Protein AF-A0A7J6U6X6-F1 (afdb_monomer)

Mean predicted aligned error: 14.83 Å

Structure (mmCIF, N/CA/C/O backbone):
data_AF-A0A7J6U6X6-F1
#
_entry.id   AF-A0A7J6U6X6-F1
#
loop_
_atom_site.group_PDB
_atom_site.id
_atom_site.type_symbol
_atom_site.label_atom_id
_atom_site.label_alt_id
_atom_site.label_comp_id
_atom_site.label_asym_id
_atom_site.label_entity_id
_atom_site.label_seq_id
_atom_site.pdbx_PDB_ins_code
_atom_site.Cartn_x
_atom_site.Cartn_y
_atom_site.Cartn_z
_atom_site.occupancy
_atom_site.B_iso_or_equiv
_atom_site.auth_seq_id
_atom_site.auth_comp_id
_atom_site.auth_asym_id
_atom_site.auth_atom_id
_atom_site.pdbx_PDB_model_num
ATOM 1 N N . MET A 1 1 ? 23.048 6.793 52.987 1.00 30.59 1 MET A N 1
ATOM 2 C CA . MET A 1 1 ? 21.743 6.113 53.142 1.00 30.59 1 MET A CA 1
ATOM 3 C C . MET A 1 1 ? 20.977 6.629 54.364 1.00 30.59 1 MET A C 1
ATOM 5 O O . MET A 1 1 ? 20.080 7.419 54.142 1.00 30.59 1 MET A O 1
ATOM 9 N N . ARG A 1 2 ? 21.391 6.409 55.626 1.00 26.73 2 ARG A N 1
ATOM 10 C CA . ARG A 1 2 ? 20.659 6.949 56.812 1.00 26.73 2 ARG A CA 1
ATOM 11 C C . ARG A 1 2 ? 20.564 8.484 56.949 1.00 26.73 2 ARG A C 1
ATOM 13 O O . ARG A 1 2 ? 19.721 8.983 57.676 1.00 26.73 2 ARG A O 1
ATOM 20 N N . ARG A 1 3 ? 21.425 9.254 56.267 1.00 30.77 3 ARG A N 1
ATOM 21 C CA . ARG A 1 3 ? 21.305 10.730 56.185 1.00 30.77 3 ARG A CA 1
ATOM 22 C C . ARG A 1 3 ? 20.340 11.212 55.090 1.00 30.77 3 ARG A C 1
ATOM 24 O O . ARG A 1 3 ? 19.916 12.354 55.150 1.00 30.77 3 ARG A O 1
ATOM 31 N N . LEU A 1 4 ? 20.003 10.357 54.121 1.00 34.97 4 LEU A N 1
ATOM 32 C CA . LEU A 1 4 ? 19.047 10.654 53.045 1.00 34.97 4 LEU A CA 1
ATOM 33 C C . LEU A 1 4 ? 17.599 10.398 53.496 1.00 34.97 4 LEU A C 1
ATOM 35 O O . LEU A 1 4 ? 16.712 11.160 53.134 1.00 34.97 4 LEU A O 1
ATOM 39 N N . GLU A 1 5 ? 17.375 9.413 54.373 1.00 33.88 5 GLU A N 1
ATOM 40 C CA . GLU A 1 5 ? 16.057 9.127 54.974 1.00 33.88 5 GLU A CA 1
ATOM 41 C C . GLU A 1 5 ? 15.493 10.320 55.773 1.00 33.88 5 GLU A C 1
ATOM 43 O O . GLU A 1 5 ? 14.296 10.583 55.731 1.00 33.88 5 GLU A O 1
ATOM 48 N N . GLY A 1 6 ? 16.351 11.114 56.428 1.00 37.66 6 GLY A N 1
ATOM 49 C CA . GLY A 1 6 ? 15.930 12.334 57.133 1.00 37.66 6 GLY A CA 1
ATOM 50 C C . GLY A 1 6 ? 15.610 13.533 56.227 1.00 37.66 6 GLY A C 1
ATOM 51 O O . GLY A 1 6 ? 14.965 14.471 56.680 1.00 37.66 6 GLY A O 1
ATOM 52 N N . LEU A 1 7 ? 16.047 13.511 54.961 1.00 40.16 7 LEU A N 1
ATOM 53 C CA . LEU A 1 7 ? 15.819 14.582 53.978 1.00 40.16 7 LEU A CA 1
ATOM 54 C C . LEU A 1 7 ? 14.514 14.392 53.186 1.00 40.16 7 LEU A C 1
ATOM 56 O O . LEU A 1 7 ? 13.954 15.373 52.711 1.00 40.16 7 LEU A O 1
ATOM 60 N N . LEU A 1 8 ? 14.025 13.152 53.063 1.00 39.09 8 LEU A N 1
ATOM 61 C CA . LEU A 1 8 ? 12.860 12.798 52.236 1.00 39.09 8 LEU A CA 1
ATOM 62 C C . LEU A 1 8 ? 11.575 12.530 53.044 1.00 39.09 8 LEU A C 1
ATOM 64 O O . LEU A 1 8 ? 10.494 12.438 52.470 1.00 39.09 8 LEU A O 1
ATOM 68 N N . SER A 1 9 ? 11.669 12.459 54.375 1.00 37.88 9 SER A N 1
ATOM 69 C CA . SER A 1 9 ? 10.532 12.242 55.287 1.00 37.88 9 SER A CA 1
ATOM 70 C C . SER A 1 9 ? 9.376 13.263 55.155 1.00 37.88 9 SER A C 1
ATOM 72 O O . SER A 1 9 ? 8.226 12.839 55.252 1.00 37.88 9 SER A O 1
ATOM 74 N N . PRO A 1 10 ? 9.600 14.560 54.847 1.00 41.06 10 PRO A N 1
ATOM 75 C CA . PRO A 1 10 ? 8.500 15.505 54.617 1.00 41.06 10 PRO A CA 1
ATOM 76 C C . PRO A 1 10 ? 7.741 15.294 53.296 1.00 41.06 10 PRO A C 1
ATOM 78 O O . PRO A 1 10 ? 6.691 15.899 53.115 1.00 41.06 10 PRO A O 1
ATOM 81 N N . VAL A 1 11 ? 8.284 14.495 52.366 1.00 41.81 11 VAL A N 1
ATOM 82 C CA . VAL A 1 11 ? 7.761 14.339 50.996 1.00 41.81 11 VAL A CA 1
ATOM 83 C C . VAL A 1 11 ? 6.841 13.122 50.856 1.00 41.81 11 VAL A C 1
ATOM 85 O O . VAL A 1 11 ? 5.936 13.162 50.034 1.00 41.81 11 VAL A O 1
ATOM 88 N N . PHE A 1 12 ? 7.022 12.065 51.660 1.00 40.03 12 PHE A N 1
ATOM 89 C CA . PHE A 1 12 ? 6.357 10.773 51.407 1.00 40.03 12 PHE A CA 1
ATOM 90 C C . PHE A 1 12 ? 5.406 10.255 52.495 1.00 40.03 12 PHE A C 1
ATOM 92 O O . PHE A 1 12 ? 4.691 9.297 52.230 1.00 40.03 12 PHE A O 1
ATOM 99 N N . GLY A 1 13 ? 5.326 10.885 53.672 1.00 37.66 13 GLY A N 1
ATOM 100 C CA . GLY A 1 13 ? 4.379 10.490 54.726 1.00 37.66 13 GLY A CA 1
ATOM 101 C C . GLY A 1 13 ? 4.632 9.098 55.342 1.00 37.66 13 GLY A C 1
ATOM 102 O O . GLY A 1 13 ? 5.030 8.137 54.692 1.00 37.66 13 GLY A O 1
ATOM 103 N N . ASP A 1 14 ? 4.403 8.964 56.648 1.00 37.00 14 ASP A N 1
ATOM 104 C CA . ASP A 1 14 ? 4.633 7.709 57.375 1.00 37.00 14 ASP A CA 1
ATOM 105 C C . ASP A 1 14 ? 3.490 6.697 57.149 1.00 37.00 14 ASP A C 1
ATOM 107 O O . ASP A 1 14 ? 2.524 6.698 57.916 1.00 37.00 14 ASP A O 1
ATOM 111 N N . ARG A 1 15 ? 3.576 5.783 56.163 1.00 35.19 15 ARG A N 1
ATOM 112 C CA . ARG A 1 15 ? 2.779 4.530 56.177 1.00 35.19 15 ARG A CA 1
ATOM 113 C C . ARG A 1 15 ? 3.507 3.306 55.615 1.00 35.19 15 ARG A C 1
ATOM 115 O O . ARG A 1 15 ? 3.997 3.290 54.494 1.00 35.19 15 ARG A O 1
ATOM 122 N N . ALA A 1 16 ? 3.506 2.252 56.431 1.00 30.47 16 ALA A N 1
ATOM 123 C CA . ALA A 1 16 ? 3.981 0.909 56.124 1.00 30.47 16 ALA A CA 1
ATOM 124 C C . ALA A 1 16 ? 2.919 0.092 55.356 1.00 30.47 16 ALA A C 1
ATOM 126 O O . ALA A 1 16 ? 1.724 0.203 55.628 1.00 30.47 16 ALA A O 1
ATOM 127 N N . LEU A 1 17 ? 3.385 -0.731 54.413 1.00 28.84 17 LEU A N 1
ATOM 128 C CA . LEU A 1 17 ? 2.605 -1.583 53.509 1.00 28.84 17 LEU A CA 1
ATOM 129 C C . LEU A 1 17 ? 1.849 -2.713 54.239 1.00 28.84 17 LEU A C 1
ATOM 131 O O . LEU A 1 17 ? 2.388 -3.366 55.131 1.00 28.84 17 LEU A O 1
ATOM 135 N N . PHE A 1 18 ? 0.603 -2.942 53.815 1.00 27.80 18 PHE A N 1
ATOM 136 C CA . PHE A 1 18 ? -0.337 -3.948 54.320 1.00 27.80 18 PHE A CA 1
ATOM 137 C C . PHE A 1 18 ? 0.024 -5.388 53.907 1.00 27.80 18 PHE A C 1
ATOM 139 O O . PHE A 1 18 ? 0.356 -5.651 52.753 1.00 27.80 18 PHE A O 1
ATOM 146 N N . SER A 1 19 ? -0.170 -6.333 54.833 1.00 26.44 19 SER A N 1
ATOM 147 C CA . SER A 1 19 ? -0.346 -7.768 54.573 1.00 26.44 19 SER A CA 1
ATOM 148 C C . SER A 1 19 ? -1.655 -8.254 55.204 1.00 26.44 19 SER A C 1
ATOM 150 O O . SER A 1 19 ? -2.021 -7.766 56.268 1.00 26.44 19 SER A O 1
ATOM 152 N N . GLU A 1 20 ? -2.256 -9.280 54.594 1.00 27.81 20 GLU A N 1
ATOM 153 C CA . GLU A 1 20 ? -3.399 -10.096 55.057 1.00 27.81 20 GLU A CA 1
ATOM 154 C C . GLU A 1 20 ? -4.815 -9.539 54.831 1.00 27.81 20 GLU A C 1
ATOM 156 O O . GLU A 1 20 ? -5.284 -8.655 55.537 1.00 27.81 20 GLU A O 1
ATOM 161 N N . ALA A 1 21 ? -5.547 -10.159 53.894 1.00 25.53 21 ALA A N 1
ATOM 162 C CA . ALA A 1 21 ? -6.702 -11.023 54.193 1.00 25.53 21 ALA A CA 1
ATOM 163 C C . ALA A 1 21 ? -7.549 -11.251 52.927 1.00 25.53 21 ALA A C 1
ATOM 165 O O . ALA A 1 21 ? -8.099 -10.295 52.400 1.00 25.53 21 ALA A O 1
ATOM 166 N N . MET A 1 22 ? -7.730 -12.505 52.487 1.00 24.92 22 MET A N 1
ATOM 167 C CA . MET A 1 22 ? -8.921 -12.922 51.725 1.00 24.92 22 MET A CA 1
ATOM 168 C C . MET A 1 22 ? -9.216 -14.415 51.924 1.00 24.92 22 MET A C 1
ATOM 170 O O . MET A 1 22 ? -8.441 -15.282 51.526 1.00 24.92 22 MET A O 1
ATOM 174 N N . HIS A 1 23 ? -10.380 -14.705 52.510 1.00 29.41 23 HIS A N 1
ATOM 175 C CA . HIS A 1 23 ? -11.062 -15.996 52.442 1.00 29.41 23 HIS A CA 1
ATOM 176 C C . HIS A 1 23 ? -12.585 -15.779 52.458 1.00 29.41 23 HIS A C 1
ATOM 178 O O . HIS A 1 23 ? -13.073 -14.928 53.198 1.00 29.41 23 HIS A O 1
ATOM 184 N N . THR A 1 24 ? -13.300 -16.650 51.723 1.00 27.95 24 THR A N 1
ATOM 185 C CA . THR A 1 24 ? -14.774 -16.843 51.611 1.00 27.95 24 THR A CA 1
ATOM 186 C C . THR A 1 24 ? -15.508 -15.872 50.667 1.00 27.95 24 THR A C 1
ATOM 188 O O . THR A 1 24 ? -15.153 -14.709 50.600 1.00 27.95 24 THR A O 1
ATOM 191 N N . SER A 1 25 ? -16.533 -16.232 49.880 1.00 29.38 25 SER A N 1
ATOM 192 C CA . SER A 1 25 ? -17.276 -17.480 49.612 1.00 29.38 25 SER A CA 1
ATOM 193 C C . SER A 1 25 ? -17.998 -17.347 48.253 1.00 29.38 25 SER A C 1
ATOM 195 O O . SER A 1 25 ? -18.285 -16.238 47.813 1.00 29.38 25 SER A O 1
ATOM 197 N N . GLY A 1 26 ? -18.265 -18.468 47.574 1.00 30.05 26 GLY A N 1
ATOM 198 C CA . GLY A 1 26 ? -18.878 -18.494 46.242 1.00 30.05 26 GLY A CA 1
ATOM 199 C C . GLY A 1 26 ? -20.406 -18.392 46.254 1.00 30.05 26 GLY A C 1
ATOM 200 O O . GLY A 1 26 ? -21.077 -19.086 47.018 1.00 30.05 26 GLY A O 1
ATOM 201 N N . GLN A 1 27 ? -20.946 -17.589 45.336 1.00 28.22 27 GLN A N 1
ATOM 202 C CA . GLN A 1 27 ? -22.372 -17.522 45.016 1.00 28.22 27 GLN A CA 1
ATOM 203 C C . GLN A 1 27 ? -22.542 -17.522 43.485 1.00 28.22 27 GLN A C 1
ATOM 205 O O . GLN A 1 27 ? -21.869 -16.777 42.777 1.00 28.22 27 GLN A O 1
ATOM 210 N N . GLN A 1 28 ? -23.384 -18.423 42.967 1.00 28.97 28 GLN A N 1
ATOM 211 C CA . GLN A 1 28 ? -23.586 -18.657 41.531 1.00 28.97 28 GLN A CA 1
ATOM 212 C C . GLN A 1 28 ? -24.363 -17.514 40.855 1.00 28.97 28 GLN A C 1
ATOM 214 O O . GLN A 1 28 ? -25.414 -17.099 41.342 1.00 28.97 28 GLN A O 1
ATOM 219 N N . CYS A 1 29 ? -23.854 -17.058 39.704 1.00 25.33 29 CYS A N 1
ATOM 220 C CA . CYS A 1 29 ? -24.463 -16.046 38.836 1.00 25.33 29 CYS A CA 1
ATOM 221 C C . CYS A 1 29 ? -25.474 -16.653 37.836 1.00 25.33 29 CYS A C 1
ATOM 223 O O . CYS A 1 29 ? -25.335 -17.820 37.457 1.00 25.33 29 CYS A O 1
ATOM 225 N N . PRO A 1 30 ? -26.466 -15.871 37.366 1.00 30.92 30 PRO A N 1
ATOM 226 C CA . PRO A 1 30 ? -27.452 -16.317 36.392 1.00 30.92 30 PRO A CA 1
ATOM 227 C C . PRO A 1 30 ? -26.862 -16.404 34.976 1.00 30.92 30 PRO A C 1
ATOM 229 O O . PRO A 1 30 ? -25.965 -15.653 34.599 1.00 30.92 30 PRO A O 1
ATOM 232 N N . VAL A 1 31 ? -27.396 -17.347 34.198 1.00 29.45 31 VAL A N 1
ATOM 233 C CA . VAL A 1 31 ? -26.995 -17.712 32.830 1.00 29.45 31 VAL A CA 1
ATOM 234 C C . VAL A 1 31 ? -26.944 -16.478 31.915 1.00 29.45 31 VAL A C 1
ATOM 236 O O . VAL A 1 31 ? -27.975 -15.867 31.629 1.00 29.45 31 VAL A O 1
ATOM 239 N N . SER A 1 32 ? -25.743 -16.113 31.451 1.00 33.69 32 SER A N 1
ATOM 240 C CA . SER A 1 32 ? -25.534 -15.032 30.486 1.00 33.69 32 SER A CA 1
ATOM 241 C C . SER A 1 32 ? -26.030 -15.446 29.097 1.00 33.69 32 SER A C 1
ATOM 243 O O . SER A 1 32 ? -25.858 -16.588 28.665 1.00 33.69 32 SER A O 1
ATOM 245 N N . ARG A 1 33 ? -26.664 -14.514 28.372 1.00 40.94 33 ARG A N 1
ATOM 246 C CA . ARG A 1 33 ? -26.902 -14.683 26.930 1.00 40.94 33 ARG A CA 1
ATOM 247 C C . ARG A 1 33 ? -25.543 -14.811 26.240 1.00 40.94 33 ARG A C 1
ATOM 249 O O . ARG A 1 33 ? -24.654 -14.002 26.512 1.00 40.94 33 ARG A O 1
ATOM 256 N N . ALA A 1 34 ? -25.401 -15.821 25.380 1.00 46.59 34 ALA A N 1
ATOM 257 C CA . ALA A 1 34 ? -24.178 -16.068 24.626 1.00 46.59 34 ALA A CA 1
ATOM 258 C C . ALA A 1 34 ? -23.728 -14.781 23.921 1.00 46.59 34 ALA A C 1
ATOM 260 O O . ALA A 1 34 ? -24.532 -14.073 23.312 1.00 46.59 34 ALA A O 1
ATOM 261 N N . ARG A 1 35 ? -22.448 -14.452 24.084 1.00 55.25 35 ARG A N 1
ATOM 262 C CA . ARG A 1 35 ? -21.840 -13.263 23.497 1.00 55.25 35 ARG A CA 1
ATOM 263 C C . ARG A 1 35 ? -21.906 -13.392 21.966 1.00 55.25 35 ARG A C 1
ATOM 265 O O . ARG A 1 35 ? -21.606 -14.483 21.475 1.00 55.25 35 ARG A O 1
ATOM 272 N N . PRO A 1 36 ? -22.300 -12.340 21.222 1.00 66.44 36 PRO A N 1
ATOM 273 C CA . PRO A 1 36 ? -22.134 -12.337 19.774 1.00 66.44 36 PRO A CA 1
ATOM 274 C C . PRO A 1 36 ? -20.678 -12.674 19.460 1.00 66.44 36 PRO A C 1
ATOM 276 O O . PRO A 1 36 ? -19.771 -12.206 20.150 1.00 66.44 36 PRO A O 1
ATOM 279 N N . THR A 1 37 ? -20.464 -13.560 18.494 1.00 81.31 37 THR A N 1
ATOM 280 C CA . THR A 1 37 ? -19.101 -13.893 18.071 1.00 81.31 37 THR A CA 1
ATOM 281 C C . THR A 1 37 ? -18.556 -12.690 17.294 1.00 81.31 37 THR A C 1
ATOM 283 O O . THR A 1 37 ? -19.316 -12.142 16.494 1.00 81.31 37 THR A O 1
ATOM 286 N N . PRO A 1 38 ? -17.307 -12.251 17.532 1.00 89.50 38 PRO A N 1
ATOM 287 C CA . PRO A 1 38 ? -16.699 -11.175 16.756 1.00 89.50 38 PRO A CA 1
ATOM 288 C C . PRO A 1 38 ? -16.760 -11.467 15.255 1.00 89.50 38 PRO A C 1
ATOM 290 O O . PRO A 1 38 ? -16.573 -12.616 14.848 1.00 89.50 38 PRO A O 1
ATOM 293 N N . ILE A 1 39 ? -17.004 -10.432 14.453 1.00 92.12 39 ILE A N 1
ATOM 294 C CA . ILE A 1 39 ? -16.996 -10.530 12.992 1.00 92.12 39 ILE A CA 1
ATOM 295 C C . ILE A 1 39 ? -15.545 -10.532 12.530 1.00 92.12 39 ILE A C 1
ATOM 297 O O . ILE A 1 39 ? -14.774 -9.635 12.879 1.00 92.12 39 ILE A O 1
ATOM 301 N N . LYS A 1 40 ? -15.173 -11.522 11.724 1.00 96.62 40 LYS A N 1
ATOM 302 C CA . LYS A 1 40 ? -13.842 -11.600 11.123 1.00 96.62 40 LYS A CA 1
ATOM 303 C C . LYS A 1 40 ? -13.837 -10.956 9.744 1.00 96.62 40 LYS A C 1
ATOM 305 O O . LYS A 1 40 ? -14.650 -11.308 8.888 1.00 96.62 40 LYS A O 1
ATOM 310 N N . LEU A 1 41 ? -12.939 -10.003 9.541 1.00 97.19 41 LEU A N 1
ATOM 311 C CA . LEU A 1 41 ? -12.833 -9.216 8.320 1.00 97.19 41 LEU A CA 1
ATOM 312 C C . LEU A 1 41 ? -11.426 -9.335 7.736 1.00 97.19 41 LEU A C 1
ATOM 314 O O . LEU A 1 41 ? -10.438 -9.173 8.453 1.00 97.19 41 LEU A O 1
ATOM 318 N N . ALA A 1 42 ? -11.341 -9.488 6.417 1.00 98.19 42 ALA A N 1
ATOM 319 C CA . ALA A 1 42 ? -10.107 -9.302 5.665 1.00 98.19 42 ALA A CA 1
ATOM 320 C C . ALA A 1 42 ? -10.293 -8.264 4.552 1.00 98.19 42 ALA A C 1
ATOM 322 O O . ALA A 1 42 ? -11.300 -8.284 3.845 1.00 98.19 42 ALA A O 1
ATOM 323 N N . THR A 1 43 ? -9.301 -7.396 4.356 1.00 98.25 43 THR A N 1
ATOM 324 C CA . THR A 1 43 ? -9.179 -6.554 3.160 1.00 98.25 43 THR A CA 1
ATOM 325 C C . THR A 1 43 ? -7.867 -6.835 2.445 1.00 98.25 43 THR A C 1
ATOM 327 O O . THR A 1 43 ? -6.837 -7.055 3.088 1.00 98.25 43 THR A O 1
ATOM 330 N N . TRP A 1 44 ? -7.904 -6.850 1.116 1.00 97.38 44 TRP A N 1
ATOM 331 C CA . TRP A 1 44 ? -6.736 -7.160 0.305 1.00 97.38 44 TRP A CA 1
ATOM 332 C C . TRP A 1 44 ? -6.799 -6.488 -1.064 1.00 97.38 44 TRP A C 1
ATOM 334 O O . TRP A 1 44 ? -7.659 -6.825 -1.885 1.00 97.38 44 TRP A O 1
ATOM 344 N N . ASN A 1 45 ? -5.834 -5.609 -1.350 1.00 95.44 45 ASN A N 1
ATOM 345 C CA . ASN A 1 45 ? -5.564 -5.237 -2.727 1.00 95.44 45 ASN A CA 1
ATOM 346 C C . ASN A 1 45 ? -4.924 -6.437 -3.438 1.00 95.44 45 ASN A C 1
ATOM 348 O O . ASN A 1 45 ? -3.775 -6.811 -3.199 1.00 95.44 45 ASN A O 1
ATOM 352 N N . ILE A 1 46 ? -5.706 -7.086 -4.300 1.00 91.19 46 ILE A N 1
ATOM 353 C CA . ILE A 1 46 ? -5.253 -8.263 -5.047 1.00 91.19 46 ILE A CA 1
ATOM 354 C C . ILE A 1 46 ? -4.568 -7.883 -6.367 1.00 91.19 46 ILE A C 1
ATOM 356 O O . ILE A 1 46 ? -4.196 -8.758 -7.155 1.00 91.19 46 ILE A O 1
ATOM 360 N N . GLY A 1 47 ? -4.432 -6.579 -6.607 1.00 74.31 47 GLY A N 1
ATOM 361 C CA . GLY A 1 47 ? -3.907 -5.910 -7.784 1.00 74.31 47 GLY A CA 1
ATOM 362 C C . GLY A 1 47 ? -2.429 -6.142 -8.039 1.00 74.31 47 GLY A C 1
ATOM 363 O O . GLY A 1 47 ? -1.628 -5.226 -8.025 1.00 74.31 47 GLY A O 1
ATOM 364 N N . SER A 1 48 ? -2.071 -7.374 -8.392 1.00 54.44 48 SER A N 1
ATOM 365 C CA . SER A 1 48 ? -0.800 -7.701 -9.036 1.00 54.44 48 SER A CA 1
ATOM 366 C C . SER A 1 48 ? -1.042 -8.805 -10.072 1.00 54.44 48 SER A C 1
ATOM 368 O O . SER A 1 48 ? -0.718 -9.981 -9.909 1.00 54.44 48 SER A O 1
ATOM 370 N N . VAL A 1 49 ? -1.601 -8.420 -11.224 1.00 56.53 49 VAL A N 1
ATOM 371 C CA . VAL A 1 49 ? -1.372 -9.178 -12.471 1.00 56.53 49 VAL A CA 1
ATOM 372 C C . VAL A 1 49 ? -0.255 -8.495 -13.239 1.00 56.53 49 VAL A C 1
ATOM 374 O O . VAL A 1 49 ? -0.390 -8.104 -14.400 1.00 56.53 49 VAL A O 1
ATOM 377 N N . GLN A 1 50 ? 0.852 -8.262 -12.540 1.00 66.88 50 GLN A N 1
ATOM 378 C CA . GLN A 1 50 ? 1.989 -7.612 -13.146 1.00 66.88 50 GLN A CA 1
ATOM 379 C C . GLN A 1 50 ? 2.481 -8.427 -14.331 1.00 66.88 50 GLN A C 1
ATOM 381 O O . GLN A 1 50 ? 2.755 -9.619 -14.222 1.00 66.88 50 GLN A O 1
ATOM 386 N N . THR A 1 51 ? 2.581 -7.769 -15.478 1.00 74.50 51 THR A N 1
ATOM 387 C CA . THR A 1 51 ? 2.920 -8.422 -16.745 1.00 74.50 51 THR A CA 1
ATOM 388 C C . THR A 1 51 ? 4.424 -8.510 -16.981 1.00 74.50 51 THR A C 1
ATOM 390 O O . THR A 1 51 ? 4.858 -9.195 -17.905 1.00 74.50 51 THR A O 1
ATOM 393 N N . ASN A 1 52 ? 5.228 -7.840 -16.150 1.00 87.19 52 ASN A N 1
ATOM 394 C CA . ASN A 1 52 ? 6.678 -7.935 -16.193 1.00 87.19 52 ASN A CA 1
ATOM 395 C C . ASN A 1 52 ? 7.186 -9.010 -15.209 1.00 87.19 52 ASN A C 1
ATOM 397 O O . ASN A 1 52 ? 7.135 -8.802 -13.992 1.00 87.19 52 ASN A O 1
ATOM 401 N N . PRO A 1 53 ? 7.718 -10.145 -15.711 1.00 86.88 53 PRO A N 1
ATOM 402 C CA . PRO A 1 53 ? 8.178 -11.257 -14.877 1.00 86.88 53 PRO A CA 1
ATOM 403 C C . PRO A 1 53 ? 9.446 -10.961 -14.069 1.00 86.88 53 PRO A C 1
ATOM 405 O O . PRO A 1 53 ? 9.796 -11.725 -13.167 1.00 86.88 53 PRO A O 1
ATOM 408 N N . LEU A 1 54 ? 10.140 -9.865 -14.378 1.00 89.69 54 LEU A N 1
ATOM 409 C CA . LEU A 1 54 ? 11.412 -9.490 -13.764 1.00 89.69 54 LEU A CA 1
ATOM 410 C C . LEU A 1 54 ? 11.301 -8.213 -12.926 1.00 89.69 54 LEU A C 1
ATOM 412 O O . LEU A 1 54 ? 12.315 -7.690 -12.487 1.00 89.69 54 LEU A O 1
ATOM 416 N N . GLU A 1 55 ? 10.098 -7.684 -12.721 1.00 85.81 55 GLU A N 1
ATOM 417 C CA . GLU A 1 55 ? 9.900 -6.346 -12.163 1.00 85.81 55 GLU A CA 1
ATOM 418 C C . GLU A 1 55 ? 10.277 -6.196 -10.684 1.00 85.81 55 GLU A C 1
ATOM 420 O O . GLU A 1 55 ? 10.816 -5.160 -10.288 1.00 85.81 55 GLU A O 1
ATOM 425 N N . PHE A 1 56 ? 9.983 -7.217 -9.880 1.00 83.00 56 PHE A N 1
ATOM 426 C CA . PHE A 1 56 ? 10.261 -7.226 -8.449 1.00 83.00 56 PHE A CA 1
ATOM 427 C C . PHE A 1 56 ? 11.334 -8.253 -8.127 1.00 83.00 56 PHE A C 1
ATOM 429 O O . PHE A 1 56 ? 11.306 -9.372 -8.654 1.00 83.00 56 PHE A O 1
ATOM 436 N N . ALA A 1 57 ? 12.281 -7.844 -7.287 1.00 80.19 57 ALA A N 1
ATOM 437 C CA . ALA A 1 57 ? 13.280 -8.727 -6.727 1.00 80.19 57 ALA A CA 1
ATOM 438 C C . ALA A 1 57 ? 12.594 -9.761 -5.836 1.00 80.19 57 ALA A C 1
ATOM 440 O O . ALA A 1 57 ? 11.595 -9.479 -5.177 1.00 80.19 57 ALA A O 1
ATOM 441 N N . ASP A 1 58 ? 13.147 -10.962 -5.848 1.00 79.81 58 ASP A N 1
ATOM 442 C CA . ASP A 1 58 ? 12.660 -12.073 -5.056 1.00 79.81 58 ASP A CA 1
ATOM 443 C C . ASP A 1 58 ? 13.865 -12.698 -4.370 1.00 79.81 58 ASP A C 1
ATOM 445 O O . ASP A 1 58 ? 14.629 -13.440 -4.989 1.00 79.81 58 ASP A O 1
ATOM 449 N N . ASP A 1 59 ? 14.061 -12.352 -3.099 1.00 76.19 59 ASP A N 1
ATOM 450 C CA . ASP A 1 59 ? 15.234 -12.782 -2.336 1.00 76.19 59 ASP A CA 1
ATOM 451 C C . ASP A 1 59 ? 15.291 -14.310 -2.167 1.00 76.19 59 ASP A C 1
ATOM 453 O O . ASP A 1 59 ? 16.360 -14.864 -1.895 1.00 76.19 59 ASP A O 1
ATOM 457 N N . SER A 1 60 ? 14.165 -15.004 -2.380 1.00 78.31 60 SER A N 1
ATOM 458 C CA . SER A 1 60 ? 14.098 -16.467 -2.378 1.00 78.31 60 SER A CA 1
ATOM 459 C C . SER A 1 60 ? 14.625 -17.105 -3.674 1.00 78.31 60 SER A C 1
ATOM 461 O O . SER A 1 60 ? 15.023 -18.271 -3.673 1.00 78.31 60 SER A O 1
ATOM 463 N N . ASP A 1 61 ? 14.709 -16.346 -4.772 1.00 85.88 61 ASP A N 1
ATOM 464 C CA . ASP A 1 61 ? 15.243 -16.790 -6.061 1.00 85.88 61 ASP A CA 1
ATOM 465 C C . ASP A 1 61 ? 16.720 -16.385 -6.196 1.00 85.88 61 ASP A C 1
ATOM 467 O O . ASP A 1 61 ? 17.083 -15.389 -6.826 1.00 85.88 61 ASP A O 1
ATOM 471 N N . HIS A 1 62 ? 17.614 -17.184 -5.604 1.00 89.81 62 HIS A N 1
ATOM 472 C CA . HIS A 1 62 ? 19.059 -16.919 -5.627 1.00 89.81 62 HIS A CA 1
ATOM 473 C C . HIS A 1 62 ? 19.637 -16.773 -7.042 1.00 89.81 62 HIS A C 1
ATOM 475 O O . HIS A 1 62 ? 20.593 -16.019 -7.238 1.00 89.81 62 HIS A O 1
ATOM 481 N N . ARG A 1 63 ? 19.071 -17.474 -8.035 1.00 92.44 63 ARG A N 1
ATOM 482 C CA . ARG A 1 63 ? 19.521 -17.384 -9.430 1.00 92.44 63 ARG A CA 1
ATOM 483 C C . ARG A 1 63 ? 19.168 -16.023 -10.018 1.00 92.44 63 ARG A C 1
ATOM 485 O O . ARG A 1 63 ? 20.013 -15.413 -10.672 1.00 92.44 63 ARG A O 1
ATOM 492 N N . PHE A 1 64 ? 17.956 -15.537 -9.769 1.00 91.44 64 PHE A N 1
ATOM 493 C CA . PHE A 1 64 ? 17.543 -14.207 -10.198 1.00 91.44 64 PHE A CA 1
ATOM 494 C C . PHE A 1 64 ? 18.300 -13.100 -9.460 1.00 91.44 64 PHE A C 1
ATOM 496 O O . PHE A 1 64 ? 18.798 -12.176 -10.099 1.00 91.44 64 PHE A O 1
ATOM 503 N N . THR A 1 65 ? 18.489 -13.225 -8.147 1.00 90.88 65 THR A N 1
ATOM 504 C CA . THR A 1 65 ? 19.277 -12.268 -7.354 1.00 90.88 65 THR A CA 1
ATOM 505 C C . THR A 1 65 ? 20.727 -12.187 -7.835 1.00 90.88 65 THR A C 1
ATOM 507 O O . THR A 1 65 ? 21.267 -11.090 -7.991 1.00 90.88 65 THR A O 1
ATOM 510 N N . HIS A 1 66 ? 21.352 -13.326 -8.157 1.00 94.44 66 HIS A N 1
ATOM 511 C CA . HIS A 1 66 ? 22.690 -13.344 -8.749 1.00 94.44 66 HIS A CA 1
ATOM 512 C C . HIS A 1 66 ? 22.720 -12.670 -10.130 1.00 94.44 66 HIS A C 1
ATOM 514 O O . HIS A 1 66 ? 23.595 -11.841 -10.382 1.00 94.44 66 HIS A O 1
ATOM 520 N N . PHE A 1 67 ? 21.729 -12.951 -10.984 1.00 95.69 67 PHE A N 1
ATOM 521 C CA . PHE A 1 67 ? 21.582 -12.295 -12.284 1.00 95.69 67 PHE A CA 1
ATOM 522 C C . PHE A 1 67 ? 21.444 -10.773 -12.156 1.00 95.69 67 PHE A C 1
ATOM 524 O O . PHE A 1 67 ? 22.131 -10.046 -12.868 1.00 95.69 67 PHE A O 1
ATOM 531 N N . LEU A 1 68 ? 20.611 -10.270 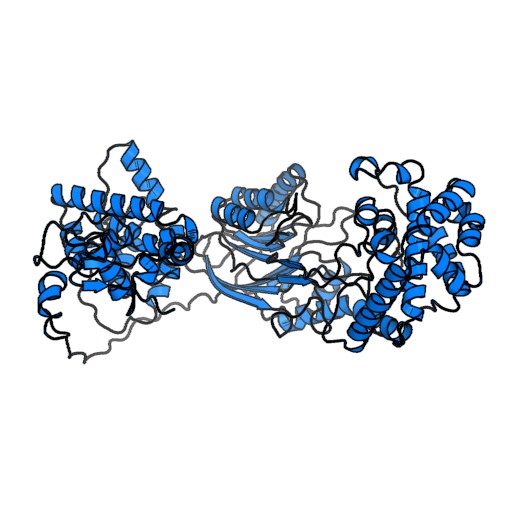-11.238 1.00 93.62 68 LEU A N 1
ATOM 532 C CA . LEU A 1 68 ? 20.445 -8.830 -11.009 1.00 93.62 68 LEU A CA 1
ATOM 533 C C . LEU A 1 68 ? 21.754 -8.165 -10.563 1.00 93.62 68 LEU A C 1
ATOM 535 O O . LEU A 1 68 ? 22.083 -7.077 -11.040 1.00 93.62 68 LEU A O 1
ATOM 539 N N . ALA A 1 69 ? 22.516 -8.824 -9.686 1.00 93.12 69 ALA A N 1
ATOM 540 C CA . ALA A 1 69 ? 23.807 -8.325 -9.225 1.00 93.12 69 ALA A CA 1
ATOM 541 C C . ALA A 1 69 ? 24.834 -8.239 -10.369 1.00 93.12 69 ALA A C 1
ATOM 543 O O . ALA A 1 69 ? 25.500 -7.212 -10.524 1.00 93.12 69 ALA A O 1
ATOM 544 N N . GLU A 1 70 ? 24.940 -9.277 -11.204 1.00 96.75 70 GLU A N 1
ATOM 545 C CA . GLU A 1 70 ? 25.818 -9.257 -12.380 1.00 96.75 70 GLU A CA 1
ATOM 546 C C . GLU A 1 70 ? 25.355 -8.238 -13.423 1.00 96.75 70 GLU A C 1
ATOM 548 O O . GLU A 1 70 ? 26.169 -7.462 -13.921 1.00 96.75 70 GLU A O 1
ATOM 553 N N . PHE A 1 71 ? 24.052 -8.180 -13.712 1.00 95.25 71 PHE A N 1
ATOM 554 C CA . PHE A 1 71 ? 23.464 -7.213 -14.636 1.00 95.25 71 PHE A CA 1
ATOM 555 C C . PHE A 1 71 ? 23.823 -5.779 -14.227 1.00 95.25 71 PHE A C 1
ATOM 557 O O . PHE A 1 71 ? 24.325 -5.001 -15.042 1.00 95.25 71 PHE A O 1
ATOM 564 N N . GLN A 1 72 ? 23.637 -5.439 -12.947 1.00 92.50 72 GLN A N 1
ATOM 565 C CA . GLN A 1 72 ? 23.982 -4.124 -12.411 1.00 92.50 72 GLN A CA 1
ATOM 566 C C . GLN A 1 72 ? 25.493 -3.862 -12.462 1.00 92.50 72 GLN A C 1
ATOM 568 O O . GLN A 1 72 ? 25.914 -2.757 -12.808 1.00 92.50 72 GLN A O 1
ATOM 573 N N . SER A 1 73 ? 26.316 -4.866 -12.148 1.00 94.56 73 SER A N 1
ATOM 574 C CA . SER A 1 73 ? 27.778 -4.777 -12.231 1.00 94.56 73 SER A CA 1
ATOM 575 C C . SER A 1 73 ? 28.245 -4.463 -13.656 1.00 94.56 73 SER A C 1
ATOM 577 O O . SER A 1 73 ? 29.022 -3.528 -13.863 1.00 94.56 73 SER A O 1
ATOM 579 N N . HIS A 1 74 ? 27.710 -5.165 -14.659 1.00 96.31 74 HIS A N 1
ATOM 580 C CA . HIS A 1 74 ? 28.017 -4.902 -16.063 1.00 96.31 74 HIS A CA 1
ATOM 581 C C . HIS A 1 74 ? 27.527 -3.526 -16.510 1.00 96.31 74 HIS A C 1
ATOM 583 O O . HIS A 1 74 ? 28.293 -2.797 -17.137 1.00 96.31 74 HIS A O 1
ATOM 589 N N . ALA A 1 75 ? 26.304 -3.126 -16.150 1.00 92.94 75 ALA A N 1
ATOM 590 C CA . ALA A 1 75 ? 25.797 -1.791 -16.462 1.00 92.94 75 ALA A CA 1
ATOM 591 C C . ALA A 1 75 ? 26.698 -0.682 -15.884 1.00 92.94 75 ALA A C 1
ATOM 593 O O . ALA A 1 75 ? 27.037 0.275 -16.583 1.00 92.94 75 ALA A O 1
ATOM 594 N N . ASN A 1 76 ? 27.164 -0.849 -14.643 1.00 92.25 76 ASN A N 1
ATOM 595 C CA . ASN A 1 76 ? 28.087 0.081 -13.992 1.00 92.25 76 ASN A CA 1
ATOM 596 C C . ASN A 1 76 ? 29.475 0.089 -14.652 1.00 92.25 76 ASN A C 1
ATOM 598 O O . ASN A 1 76 ? 30.080 1.150 -14.792 1.00 92.25 76 ASN A O 1
ATOM 602 N N . ALA A 1 77 ? 29.986 -1.066 -15.085 1.00 95.88 77 ALA A N 1
ATOM 603 C CA . ALA A 1 77 ? 31.258 -1.150 -15.802 1.00 95.88 77 ALA A CA 1
ATOM 604 C C . ALA A 1 77 ? 31.194 -0.436 -17.164 1.00 95.88 77 ALA A C 1
ATOM 606 O O . ALA A 1 77 ? 32.118 0.295 -17.529 1.00 95.88 77 ALA A O 1
ATOM 607 N N . LEU A 1 78 ? 30.081 -0.587 -17.890 1.00 95.25 78 LEU A N 1
ATOM 608 C CA . LEU A 1 78 ? 29.831 0.129 -19.141 1.00 95.25 78 LEU A CA 1
ATOM 609 C C . LEU A 1 78 ? 29.778 1.643 -18.914 1.00 95.25 78 LEU A C 1
ATOM 611 O O . LEU A 1 78 ? 30.456 2.391 -19.618 1.00 95.25 78 LEU A O 1
ATOM 615 N N . GLU A 1 79 ? 29.063 2.086 -17.881 1.00 93.31 79 GLU A N 1
ATOM 616 C CA . GLU A 1 79 ? 29.020 3.492 -17.465 1.00 93.31 79 GLU A CA 1
ATOM 617 C C . GLU A 1 79 ? 30.422 4.038 -17.139 1.00 93.31 79 GLU A C 1
ATOM 619 O O . GLU A 1 79 ? 30.802 5.103 -17.632 1.00 93.31 79 GLU A O 1
ATOM 624 N N . ALA A 1 80 ? 31.217 3.296 -16.359 1.00 95.62 80 ALA A N 1
ATOM 625 C CA . ALA A 1 80 ? 32.567 3.691 -15.953 1.00 95.62 80 ALA A CA 1
ATOM 626 C C . ALA A 1 80 ? 33.546 3.782 -17.135 1.00 95.62 80 ALA A C 1
ATOM 628 O O . ALA A 1 80 ? 34.425 4.642 -17.144 1.00 95.62 80 ALA A O 1
ATOM 629 N N . SER A 1 81 ? 33.374 2.933 -18.151 1.00 96.12 81 SER A N 1
ATOM 630 C CA . SER A 1 81 ? 34.164 2.985 -19.389 1.00 96.12 81 SER A CA 1
ATOM 631 C C . SER A 1 81 ? 33.788 4.149 -20.314 1.00 96.12 81 SER A C 1
ATOM 633 O O . SER A 1 81 ? 34.504 4.422 -21.274 1.00 96.12 81 SER A O 1
ATOM 635 N N . GLY A 1 82 ? 32.671 4.835 -20.043 1.00 95.44 82 GLY A N 1
ATOM 636 C CA . GLY A 1 82 ? 32.122 5.865 -20.923 1.00 95.44 82 GLY A CA 1
ATOM 637 C C . GLY A 1 82 ? 31.441 5.311 -22.176 1.00 95.44 82 GLY A C 1
ATOM 638 O O . GLY A 1 82 ? 31.203 6.083 -23.103 1.00 95.44 82 GLY A O 1
ATOM 639 N N . SER A 1 83 ? 31.122 4.012 -22.204 1.00 96.06 83 SER A N 1
ATOM 640 C CA . SER A 1 83 ? 30.428 3.380 -23.329 1.00 96.06 83 SER A CA 1
ATOM 641 C C . SER A 1 83 ? 29.059 4.021 -23.552 1.00 96.06 83 SER A C 1
ATOM 643 O O . SER A 1 83 ? 28.273 4.214 -22.614 1.00 96.06 83 SER A O 1
ATOM 645 N N . THR A 1 84 ? 28.762 4.334 -24.807 1.00 97.19 84 THR A N 1
ATOM 646 C CA . THR A 1 84 ? 27.444 4.809 -25.229 1.00 97.19 84 THR A CA 1
ATOM 647 C C . THR A 1 84 ? 26.547 3.637 -25.603 1.00 97.19 84 THR A C 1
ATOM 649 O O . THR A 1 84 ? 27.016 2.529 -25.861 1.00 97.19 84 THR A O 1
ATOM 652 N N . ILE A 1 85 ? 25.237 3.866 -25.670 1.00 96.44 85 ILE A N 1
ATOM 653 C CA . ILE A 1 85 ? 24.284 2.854 -26.148 1.00 96.44 85 ILE A CA 1
ATOM 654 C C . ILE A 1 85 ? 24.670 2.345 -27.541 1.00 96.44 85 ILE A C 1
ATOM 656 O O . ILE A 1 85 ? 24.624 1.142 -27.789 1.00 96.44 85 ILE A O 1
ATOM 660 N N . GLY A 1 86 ? 25.074 3.244 -28.442 1.00 95.56 86 GLY A N 1
ATOM 661 C CA . GLY A 1 86 ? 25.484 2.900 -29.799 1.00 95.56 86 GLY A CA 1
ATOM 662 C C . GLY A 1 86 ? 26.643 1.906 -29.829 1.00 95.56 86 GLY A C 1
ATOM 663 O O . GLY A 1 86 ? 26.572 0.935 -30.581 1.00 95.56 86 GLY A O 1
ATOM 664 N N . ASP A 1 87 ? 27.651 2.099 -28.973 1.00 95.06 87 ASP A N 1
ATOM 665 C CA . ASP A 1 87 ? 28.811 1.202 -28.876 1.00 95.06 87 ASP A CA 1
ATOM 666 C C . ASP A 1 87 ? 28.374 -0.226 -28.513 1.00 95.06 87 ASP A C 1
ATOM 668 O O . ASP A 1 87 ? 28.752 -1.194 -29.175 1.00 95.06 87 ASP A O 1
ATOM 672 N N . ILE A 1 88 ? 27.491 -0.350 -27.517 1.00 94.50 88 ILE A N 1
ATOM 673 C CA . ILE A 1 88 ? 26.989 -1.640 -27.022 1.00 94.50 88 ILE A CA 1
ATOM 674 C C . ILE A 1 88 ? 26.115 -2.348 -28.052 1.00 94.50 88 ILE A C 1
ATOM 676 O O . ILE A 1 88 ? 26.207 -3.569 -28.220 1.00 94.50 88 ILE A O 1
ATOM 680 N N . LEU A 1 89 ? 25.258 -1.595 -28.746 1.00 93.50 89 LEU A N 1
ATOM 681 C CA . LEU A 1 89 ? 24.384 -2.168 -29.761 1.00 93.50 89 LEU A CA 1
ATOM 682 C C . LEU A 1 89 ? 25.181 -2.657 -30.975 1.00 93.50 89 LEU A C 1
ATOM 684 O O . LEU A 1 89 ? 24.881 -3.731 -31.483 1.00 93.50 89 LEU A O 1
ATOM 688 N N . VAL A 1 90 ? 26.217 -1.936 -31.413 1.00 91.50 90 VAL A N 1
ATOM 689 C CA . VAL A 1 90 ? 27.087 -2.386 -32.517 1.00 91.50 90 VAL A CA 1
ATOM 690 C C . VAL A 1 90 ? 27.880 -3.639 -32.137 1.00 91.50 90 VAL A C 1
ATOM 692 O O . VAL A 1 90 ? 28.039 -4.532 -32.964 1.00 91.50 90 VAL A O 1
ATOM 695 N N . GLU A 1 91 ? 28.355 -3.726 -30.894 1.00 88.50 91 GLU A N 1
ATOM 696 C CA . GLU A 1 91 ? 29.079 -4.900 -30.393 1.00 88.50 91 GLU A CA 1
ATOM 697 C C . GLU A 1 91 ? 28.186 -6.153 -30.348 1.00 88.50 91 GLU A C 1
ATOM 699 O O . GLU A 1 91 ? 28.604 -7.238 -30.747 1.00 88.50 91 GLU A O 1
ATOM 704 N N . THR A 1 92 ? 26.946 -6.001 -29.877 1.00 86.56 92 THR A N 1
ATOM 705 C CA . THR A 1 92 ? 26.040 -7.129 -29.596 1.00 86.56 92 THR A CA 1
ATOM 706 C C . THR A 1 92 ? 25.252 -7.572 -30.832 1.00 86.56 92 THR A C 1
ATOM 708 O O . THR A 1 92 ? 24.959 -8.756 -31.016 1.00 86.56 92 THR A O 1
ATOM 711 N N . PHE A 1 93 ? 24.875 -6.622 -31.687 1.00 87.50 93 PHE A N 1
ATOM 712 C CA . PHE A 1 93 ? 24.022 -6.860 -32.843 1.00 87.50 93 PHE A CA 1
ATOM 713 C C . PHE A 1 93 ? 24.864 -6.728 -34.121 1.00 87.50 93 PHE A C 1
ATOM 715 O O . PHE A 1 93 ? 25.140 -5.614 -34.562 1.00 87.50 93 PHE A O 1
ATOM 722 N N . PRO A 1 94 ? 25.245 -7.843 -34.781 1.00 77.62 94 PRO A N 1
ATOM 723 C CA . PRO A 1 94 ? 26.054 -7.801 -36.007 1.00 77.62 94 PRO A CA 1
ATOM 724 C C . PRO A 1 94 ? 25.310 -7.188 -37.209 1.00 77.62 94 PRO A C 1
ATOM 726 O O . PRO A 1 94 ? 25.886 -7.009 -38.281 1.00 77.62 94 PRO A O 1
ATOM 729 N N . PHE A 1 95 ? 24.022 -6.874 -37.047 1.00 80.12 95 PHE A N 1
ATOM 730 C CA . PHE A 1 95 ? 23.201 -6.106 -37.975 1.00 80.12 95 PHE A CA 1
ATOM 731 C C . PHE A 1 95 ? 22.780 -4.782 -37.326 1.00 80.12 95 PHE A C 1
ATOM 733 O O . PHE A 1 95 ? 22.653 -4.656 -36.112 1.00 80.12 95 PHE A O 1
ATOM 740 N N . SER A 1 96 ? 22.499 -3.787 -38.159 1.00 86.25 96 SER A N 1
ATOM 741 C CA . SER A 1 96 ? 22.147 -2.449 -37.694 1.00 86.25 96 SER A CA 1
ATOM 742 C C . SER A 1 96 ? 20.690 -2.389 -37.207 1.00 86.25 96 SER A C 1
ATOM 744 O O . SER A 1 96 ? 19.753 -2.356 -38.015 1.00 86.25 96 SER A O 1
ATOM 746 N N . VAL A 1 97 ? 20.492 -2.334 -35.879 1.00 90.62 97 VAL A N 1
ATOM 747 C CA . VAL A 1 97 ? 19.190 -2.018 -35.245 1.00 90.62 97 VAL A CA 1
ATOM 748 C C . VAL A 1 97 ? 18.638 -0.713 -35.823 1.00 90.62 97 VAL A C 1
ATOM 750 O O . VAL A 1 97 ? 17.478 -0.647 -36.225 1.00 90.62 97 VAL A O 1
ATOM 753 N N . ARG A 1 98 ? 19.511 0.292 -35.975 1.00 95.31 98 ARG A N 1
ATOM 754 C CA . ARG A 1 98 ? 19.200 1.576 -36.612 1.00 95.31 98 ARG A CA 1
ATOM 755 C C . ARG A 1 98 ? 18.598 1.404 -38.003 1.00 95.31 98 ARG A C 1
ATOM 757 O O . ARG A 1 98 ? 17.537 1.951 -38.275 1.00 95.31 98 ARG A O 1
ATOM 764 N N . SER A 1 99 ? 19.273 0.660 -38.881 1.00 95.12 99 SER A N 1
ATOM 765 C CA . SER A 1 99 ? 18.827 0.467 -40.267 1.00 95.12 99 SER A CA 1
ATOM 766 C C . SER A 1 99 ? 17.475 -0.228 -40.303 1.00 95.12 99 SER A C 1
ATOM 768 O O . SER A 1 99 ? 16.588 0.217 -41.009 1.00 95.12 99 SER A O 1
ATOM 770 N N . SER A 1 100 ? 17.272 -1.236 -39.457 1.00 94.94 100 SER A N 1
ATOM 771 C CA . SER A 1 100 ? 16.000 -1.957 -39.399 1.00 94.94 100 SER A CA 1
ATOM 772 C C . SER A 1 100 ? 14.834 -1.060 -38.962 1.00 94.94 100 SER A C 1
ATOM 774 O O . SER A 1 100 ? 13.749 -1.161 -39.529 1.00 94.94 100 SER A O 1
ATOM 776 N N . LEU A 1 101 ? 15.045 -0.156 -37.998 1.00 95.94 101 LEU A N 1
ATOM 777 C CA . LEU A 1 101 ? 14.030 0.822 -37.582 1.00 95.94 101 LEU A CA 1
ATOM 778 C C . LEU A 1 101 ? 13.726 1.837 -38.696 1.00 95.94 101 LEU A C 1
ATOM 780 O O . LEU A 1 101 ? 12.560 2.108 -38.980 1.00 95.94 101 LEU A O 1
ATOM 784 N N . VAL A 1 102 ? 14.767 2.342 -39.365 1.00 96.94 102 VAL A N 1
ATOM 785 C CA . VAL A 1 102 ? 14.646 3.287 -40.487 1.00 96.94 102 VAL A CA 1
ATOM 786 C C . VAL A 1 102 ? 13.932 2.647 -41.681 1.00 96.94 102 VAL A C 1
ATOM 788 O O . VAL A 1 102 ? 13.011 3.244 -42.234 1.00 96.94 102 VAL A O 1
ATOM 791 N N . ASP A 1 103 ? 14.295 1.419 -42.045 1.00 97.19 103 ASP A N 1
ATOM 792 C CA . ASP A 1 103 ? 13.730 0.701 -43.191 1.00 97.19 103 ASP A CA 1
ATOM 793 C C . ASP A 1 103 ? 12.257 0.321 -42.960 1.00 97.19 103 ASP A C 1
ATOM 795 O O . ASP A 1 103 ? 11.472 0.246 -43.906 1.00 97.19 103 ASP A O 1
ATOM 799 N N . ASN A 1 104 ? 11.849 0.141 -41.697 1.00 96.94 104 ASN A N 1
ATOM 800 C CA . ASN A 1 104 ? 10.486 -0.237 -41.312 1.00 96.94 104 ASN A CA 1
ATOM 801 C C . ASN A 1 104 ? 9.652 0.927 -40.750 1.00 96.94 104 ASN A C 1
ATOM 803 O O . ASN A 1 104 ? 8.577 0.693 -40.193 1.00 96.94 104 ASN A O 1
ATOM 807 N N . TYR A 1 105 ? 10.083 2.182 -40.929 1.00 96.75 105 TYR A N 1
ATOM 808 C CA . TYR A 1 105 ? 9.445 3.352 -40.309 1.00 96.75 105 TYR A CA 1
ATOM 809 C C . TYR A 1 105 ? 7.926 3.431 -40.566 1.00 96.75 105 TYR A C 1
ATOM 811 O O . TYR A 1 105 ? 7.160 3.730 -39.652 1.00 96.75 105 TYR A O 1
ATOM 819 N N . ARG A 1 106 ? 7.467 3.097 -41.785 1.00 96.25 106 ARG A N 1
ATOM 820 C CA . ARG A 1 106 ? 6.033 3.105 -42.135 1.00 96.25 106 ARG A CA 1
ATOM 821 C C . ARG A 1 106 ? 5.243 2.050 -41.375 1.00 96.25 106 ARG A C 1
ATOM 823 O O . ARG A 1 106 ? 4.156 2.348 -40.897 1.00 96.25 106 ARG A O 1
ATOM 830 N N . ALA A 1 107 ? 5.784 0.834 -41.276 1.00 94.81 107 ALA A N 1
ATOM 831 C CA . ALA A 1 107 ? 5.135 -0.264 -40.565 1.00 94.81 107 ALA A CA 1
ATOM 832 C C . ALA A 1 107 ? 5.007 0.055 -39.070 1.00 94.81 107 ALA A C 1
ATOM 834 O O . ALA A 1 107 ? 3.992 -0.244 -38.461 1.00 94.81 107 ALA A O 1
ATOM 835 N N . LEU A 1 108 ? 5.996 0.752 -38.509 1.00 94.44 108 LEU A N 1
ATOM 836 C CA . LEU A 1 108 ? 6.012 1.205 -37.116 1.00 94.44 108 LEU A CA 1
ATOM 837 C C . LEU A 1 108 ? 5.150 2.461 -36.858 1.00 94.44 108 LEU A C 1
ATOM 839 O O . LEU A 1 108 ? 5.114 2.976 -35.736 1.00 94.44 108 LEU A O 1
ATOM 843 N N . GLY A 1 109 ? 4.465 2.981 -37.883 1.00 93.38 109 GLY A N 1
ATOM 844 C CA . GLY A 1 109 ? 3.637 4.184 -37.779 1.00 93.38 109 GLY A CA 1
ATOM 845 C C . GLY A 1 109 ? 4.439 5.459 -37.499 1.00 93.38 109 GLY A C 1
ATOM 846 O O . GLY A 1 109 ? 3.951 6.351 -36.805 1.00 93.38 109 GLY A O 1
ATOM 847 N N . LEU A 1 110 ? 5.680 5.535 -37.985 1.00 94.19 110 LEU A N 1
ATOM 848 C CA . LEU A 1 110 ? 6.545 6.711 -37.874 1.00 94.19 110 LEU A CA 1
ATOM 849 C C . LEU A 1 110 ? 6.372 7.631 -39.088 1.00 94.19 110 LEU A C 1
ATOM 851 O O . LEU A 1 110 ? 6.060 7.178 -40.190 1.00 94.19 110 LEU A O 1
ATOM 855 N N . ALA A 1 111 ? 6.596 8.932 -38.893 1.00 93.62 111 ALA A N 1
ATOM 856 C CA . ALA A 1 111 ? 6.335 9.945 -39.916 1.00 93.62 111 ALA A CA 1
ATOM 857 C C . ALA A 1 111 ? 7.293 9.843 -41.114 1.00 93.62 111 ALA A C 1
ATOM 859 O O . ALA A 1 111 ? 6.867 9.926 -42.268 1.00 93.62 111 ALA A O 1
ATOM 860 N N . SER A 1 112 ? 8.587 9.653 -40.850 1.00 96.50 112 SER A N 1
ATOM 861 C CA . SER A 1 112 ? 9.622 9.605 -41.885 1.00 96.50 112 SER A CA 1
ATOM 862 C C . SER A 1 112 ? 10.835 8.766 -41.449 1.00 96.50 112 SER A C 1
ATOM 864 O O . SER A 1 112 ? 11.046 8.584 -40.241 1.00 96.50 112 SER A O 1
ATOM 866 N N . PRO A 1 113 ? 11.657 8.271 -42.392 1.00 97.25 113 PRO A N 1
ATOM 867 C CA . PRO A 1 113 ? 12.900 7.583 -42.051 1.00 97.25 113 PRO A CA 1
ATOM 868 C C . PRO A 1 113 ? 13.880 8.511 -41.313 1.00 97.25 113 PRO A C 1
ATOM 870 O O . PRO A 1 113 ? 14.586 8.054 -40.417 1.00 97.25 113 PRO A O 1
ATOM 873 N N . GLU A 1 114 ? 13.875 9.815 -41.608 1.00 97.12 114 GLU A N 1
ATOM 874 C CA . GLU A 1 114 ? 14.686 10.826 -40.917 1.00 97.12 114 GLU A CA 1
ATOM 875 C C . GLU A 1 114 ? 14.277 10.968 -39.450 1.00 97.12 114 GLU A C 1
ATOM 877 O O . GLU A 1 114 ? 15.150 10.967 -38.591 1.00 97.12 114 GLU A O 1
ATOM 882 N N . SER A 1 115 ? 12.973 10.999 -39.141 1.00 95.06 115 SER A N 1
ATOM 883 C CA . SER A 1 115 ? 12.495 11.066 -37.748 1.00 95.06 115 SER A CA 1
ATOM 884 C C . SER A 1 115 ? 12.902 9.832 -36.931 1.00 95.06 115 SER A C 1
ATOM 886 O O . SER A 1 115 ? 13.264 9.940 -35.760 1.00 95.06 115 SER A O 1
ATOM 888 N N . SER A 1 116 ? 12.899 8.648 -37.559 1.00 96.12 116 SER A N 1
ATOM 889 C CA . SER A 1 116 ? 13.371 7.411 -36.929 1.00 96.12 116 SER A CA 1
ATOM 890 C C . SER A 1 116 ? 14.883 7.431 -36.708 1.00 96.12 116 SER A C 1
ATOM 892 O O . SER A 1 116 ? 15.357 6.991 -35.661 1.00 96.12 116 SER A O 1
ATOM 894 N N . ALA A 1 117 ? 15.640 7.918 -37.695 1.00 96.88 117 ALA A N 1
ATOM 895 C CA . ALA A 1 117 ? 17.089 8.041 -37.619 1.00 96.88 117 ALA A CA 1
ATOM 896 C C . ALA A 1 117 ? 17.513 9.052 -36.548 1.00 96.88 117 ALA A C 1
ATOM 898 O O . ALA A 1 117 ? 18.379 8.741 -35.742 1.00 96.88 117 ALA A O 1
ATOM 899 N N . GLU A 1 118 ? 16.870 10.220 -36.500 1.00 95.69 118 GLU A N 1
ATOM 900 C CA . GLU A 1 118 ? 17.117 11.269 -35.509 1.00 95.69 118 GLU A CA 1
ATOM 901 C C . GLU A 1 118 ? 16.905 10.752 -34.084 1.00 95.69 118 GLU A C 1
ATOM 903 O O . GLU A 1 118 ? 17.793 10.888 -33.240 1.00 95.69 118 GLU A O 1
ATOM 908 N N . ALA A 1 119 ? 15.763 10.102 -33.828 1.00 95.69 119 ALA A N 1
ATOM 909 C CA . ALA A 1 119 ? 15.467 9.526 -32.522 1.00 95.69 119 ALA A CA 1
ATOM 910 C C . ALA A 1 119 ? 16.517 8.481 -32.112 1.00 95.69 119 ALA A C 1
ATOM 912 O O . ALA A 1 119 ? 16.995 8.498 -30.977 1.00 95.69 119 ALA A O 1
ATOM 913 N N . PHE A 1 120 ? 16.918 7.599 -33.036 1.00 96.88 120 PHE A N 1
ATOM 914 C CA . PHE A 1 120 ? 17.947 6.597 -32.758 1.00 96.88 120 PHE A CA 1
ATOM 915 C C . PHE A 1 120 ? 19.307 7.247 -32.495 1.00 96.88 120 PHE A C 1
ATOM 917 O O . PHE A 1 120 ? 19.947 6.934 -31.497 1.00 96.88 120 PHE A O 1
ATOM 924 N N . ASP A 1 121 ? 19.745 8.161 -33.360 1.00 96.06 121 ASP A N 1
ATOM 925 C CA . ASP A 1 121 ? 21.066 8.790 -33.290 1.00 96.06 121 ASP A CA 1
ATOM 926 C C . ASP A 1 121 ? 21.222 9.661 -32.041 1.00 96.06 121 ASP A C 1
ATOM 928 O O . ASP A 1 121 ? 22.324 9.769 -31.499 1.00 96.06 121 ASP A O 1
ATOM 932 N N . PHE A 1 122 ? 20.131 10.261 -31.562 1.00 95.62 122 PHE A N 1
ATOM 933 C CA . PHE A 1 122 ? 20.101 10.953 -30.279 1.00 95.62 122 PHE A CA 1
ATOM 934 C C . PHE A 1 122 ? 20.288 9.970 -29.118 1.00 95.62 122 PHE A C 1
ATOM 936 O O . PHE A 1 122 ? 21.203 10.137 -28.310 1.00 95.62 122 PHE A O 1
ATOM 943 N N . LEU A 1 123 ? 19.454 8.926 -29.047 1.00 95.88 123 LEU A N 1
ATOM 944 C CA . LEU A 1 123 ? 19.476 7.960 -27.945 1.00 95.88 123 LEU A CA 1
ATOM 945 C C . LEU A 1 123 ? 20.776 7.148 -27.913 1.00 95.88 123 LEU A C 1
ATOM 947 O O . LEU A 1 123 ? 21.325 6.916 -26.842 1.00 95.88 123 LEU A O 1
ATOM 951 N N . ALA A 1 124 ? 21.321 6.783 -29.072 1.00 96.62 124 ALA A N 1
ATOM 952 C CA . ALA A 1 124 ? 22.553 6.011 -29.192 1.00 96.62 124 ALA A CA 1
ATOM 953 C C . ALA A 1 124 ? 23.776 6.714 -28.576 1.00 96.62 124 ALA A C 1
ATOM 955 O O . ALA A 1 124 ? 24.719 6.039 -28.181 1.00 96.62 124 ALA A O 1
ATOM 956 N N . ARG A 1 125 ? 23.769 8.049 -28.460 1.00 96.88 125 ARG A N 1
ATOM 957 C CA . ARG A 1 125 ? 24.864 8.826 -27.846 1.00 96.88 125 ARG A CA 1
ATOM 958 C C . ARG A 1 125 ? 24.783 8.898 -26.326 1.00 96.88 125 ARG A C 1
ATOM 960 O O . ARG A 1 125 ? 25.723 9.377 -25.692 1.00 96.88 125 ARG A O 1
ATOM 967 N N . LEU A 1 126 ? 23.660 8.492 -25.739 1.00 95.81 126 LEU A N 1
ATOM 968 C CA . LEU A 1 126 ? 23.490 8.521 -24.295 1.00 95.81 126 LEU A CA 1
ATOM 969 C C . LEU A 1 126 ? 24.366 7.453 -23.644 1.00 95.81 126 LEU A C 1
ATOM 971 O O . LEU A 1 126 ? 24.624 6.388 -24.212 1.00 95.81 126 LEU A O 1
ATOM 975 N N . LYS A 1 127 ? 24.802 7.742 -22.418 1.00 95.69 127 LYS A N 1
ATOM 976 C CA . LYS A 1 127 ? 25.415 6.733 -21.560 1.00 95.69 127 LYS A CA 1
ATOM 977 C C . LYS A 1 127 ? 24.385 5.677 -21.174 1.00 95.69 127 LYS A C 1
ATOM 979 O O . LYS A 1 127 ? 23.221 6.007 -20.940 1.00 95.69 127 LYS A O 1
ATOM 984 N N . VAL A 1 128 ? 24.841 4.432 -21.068 1.00 92.81 128 VAL A N 1
ATOM 985 C CA . VAL A 1 128 ? 24.001 3.255 -20.801 1.00 92.81 128 VAL A CA 1
ATOM 986 C C . VAL A 1 128 ? 23.160 3.419 -19.535 1.00 92.81 128 VAL A C 1
ATOM 988 O O . VAL A 1 128 ? 21.942 3.237 -19.581 1.00 92.81 128 VAL A O 1
ATOM 991 N N . TRP A 1 129 ? 23.787 3.772 -18.409 1.00 91.38 129 TRP A N 1
ATOM 992 C CA . TRP A 1 129 ? 23.107 3.768 -17.120 1.00 91.38 129 TRP A CA 1
ATOM 993 C C . TRP A 1 129 ? 22.536 5.136 -16.770 1.00 91.38 129 TRP A C 1
ATOM 995 O O . TRP A 1 129 ? 21.322 5.335 -16.832 1.00 91.38 129 TRP A O 1
ATOM 1005 N N . SER A 1 130 ? 23.403 6.101 -16.455 1.00 91.75 130 SER A N 1
ATOM 1006 C CA . SER A 1 130 ? 22.989 7.418 -15.952 1.00 91.75 130 SER A CA 1
ATOM 1007 C C . SER A 1 130 ? 22.250 8.251 -17.004 1.00 91.75 130 SER A C 1
ATOM 1009 O O . SER A 1 130 ? 21.393 9.069 -16.674 1.00 91.75 130 SER A O 1
ATOM 1011 N N . GLY A 1 131 ? 22.568 8.025 -18.282 1.00 92.00 131 GLY A N 1
ATOM 1012 C CA . GLY A 1 131 ? 21.988 8.745 -19.411 1.00 92.00 131 GLY A CA 1
ATOM 1013 C C . GLY A 1 131 ? 20.645 8.194 -19.883 1.00 92.00 131 GLY A C 1
ATOM 1014 O O . GLY A 1 131 ? 19.860 8.957 -20.448 1.00 92.00 131 GLY A O 1
ATOM 1015 N N . PHE A 1 132 ? 20.357 6.910 -19.641 1.00 92.81 132 PHE A N 1
ATOM 1016 C CA . PHE A 1 132 ? 19.199 6.238 -20.230 1.00 92.81 132 PHE A CA 1
ATOM 1017 C C . PHE A 1 132 ? 18.427 5.349 -19.253 1.00 92.81 132 PHE A C 1
ATOM 1019 O O . PHE A 1 132 ? 17.324 5.736 -18.873 1.00 92.81 132 PHE A O 1
ATOM 1026 N N . LEU A 1 133 ? 18.978 4.208 -18.813 1.00 91.44 133 LEU A N 1
ATOM 1027 C CA . LEU A 1 133 ? 18.240 3.249 -17.973 1.00 91.44 133 LEU A CA 1
ATOM 1028 C C . LEU A 1 133 ? 17.790 3.869 -16.636 1.00 91.44 133 LEU A C 1
ATOM 1030 O O . LEU A 1 133 ? 16.611 3.813 -16.298 1.00 91.44 133 LEU A O 1
ATOM 1034 N N . ALA A 1 134 ? 18.696 4.532 -15.913 1.00 89.19 134 ALA A N 1
ATOM 1035 C CA . ALA A 1 134 ? 18.420 5.185 -14.628 1.00 89.19 134 ALA A CA 1
ATOM 1036 C C . ALA A 1 134 ? 18.119 6.693 -14.760 1.00 89.19 134 ALA A C 1
ATOM 1038 O O . ALA A 1 134 ? 18.173 7.436 -13.780 1.00 89.19 134 ALA A O 1
ATOM 1039 N N . SER A 1 135 ? 17.830 7.178 -15.972 1.00 90.06 135 SER A N 1
ATOM 1040 C CA . SER A 1 135 ? 17.643 8.608 -16.227 1.00 90.06 135 SER A CA 1
ATOM 1041 C C . SER A 1 135 ? 16.255 9.087 -15.807 1.00 90.06 135 SER A C 1
ATOM 1043 O O . SER A 1 135 ? 15.243 8.718 -16.409 1.00 90.06 135 SER A O 1
ATOM 1045 N N . GLN A 1 136 ? 16.208 9.995 -14.827 1.00 86.19 136 GLN A N 1
ATOM 1046 C CA . GLN A 1 136 ? 14.963 10.637 -14.392 1.00 86.19 136 GLN A CA 1
ATOM 1047 C C . GLN A 1 136 ? 14.273 11.384 -15.545 1.00 86.19 136 GLN A C 1
ATOM 1049 O O . GLN A 1 136 ? 13.061 11.298 -15.697 1.00 86.19 136 GLN A O 1
ATOM 1054 N N . ASN A 1 137 ? 15.039 12.043 -16.421 1.00 86.88 137 ASN A N 1
ATOM 1055 C CA . ASN A 1 137 ? 14.498 12.777 -17.571 1.00 86.88 137 ASN A CA 1
ATOM 1056 C C . ASN A 1 137 ? 13.801 11.837 -18.578 1.00 86.88 137 ASN A C 1
ATOM 1058 O O . ASN A 1 137 ? 12.706 12.122 -19.069 1.00 86.88 137 ASN A O 1
ATOM 1062 N N . ILE A 1 138 ? 14.395 10.671 -18.851 1.00 88.50 138 ILE A N 1
ATOM 1063 C CA . ILE A 1 138 ? 13.777 9.639 -19.700 1.00 88.50 138 ILE A CA 1
ATOM 1064 C C . ILE A 1 138 ? 12.511 9.078 -19.029 1.00 88.50 138 ILE A C 1
ATOM 1066 O O . ILE A 1 138 ? 11.487 8.896 -19.691 1.00 88.50 138 ILE A O 1
ATOM 1070 N N . GLY A 1 139 ? 12.549 8.871 -17.709 1.00 85.81 139 GLY A N 1
ATOM 1071 C CA . GLY A 1 139 ? 11.388 8.460 -16.915 1.00 85.81 139 GLY A CA 1
ATOM 1072 C C . GLY A 1 139 ? 10.228 9.461 -16.984 1.00 85.81 139 GLY A C 1
ATOM 1073 O O . GLY A 1 139 ? 9.103 9.082 -17.327 1.00 85.81 139 GLY A O 1
ATOM 1074 N N . ASP A 1 140 ? 10.509 10.738 -16.727 1.00 84.06 140 ASP A N 1
ATOM 1075 C CA . ASP A 1 140 ? 9.530 11.831 -16.702 1.00 84.06 140 ASP A CA 1
ATOM 1076 C C . ASP A 1 140 ? 8.950 12.115 -18.090 1.00 84.06 140 ASP A C 1
ATOM 1078 O O . ASP A 1 140 ? 7.755 12.377 -18.227 1.00 84.06 140 ASP A O 1
ATOM 1082 N N . SER A 1 141 ? 9.763 11.975 -19.141 1.00 87.56 141 SER A N 1
ATOM 1083 C CA . SER A 1 141 ? 9.310 12.117 -20.528 1.00 87.56 141 SER A CA 1
ATOM 1084 C C . SER A 1 141 ? 8.465 10.936 -21.025 1.00 87.56 141 SER A C 1
ATOM 1086 O O . SER A 1 141 ? 7.914 10.984 -22.125 1.00 87.56 141 SER A O 1
ATOM 1088 N N . ARG A 1 142 ? 8.325 9.859 -20.242 1.00 89.06 142 ARG A N 1
ATOM 1089 C CA . ARG A 1 142 ? 7.492 8.688 -20.566 1.00 89.06 142 ARG A CA 1
ATOM 1090 C C . ARG A 1 142 ? 7.819 8.015 -21.906 1.00 89.06 142 ARG A C 1
ATOM 1092 O O . ARG A 1 142 ? 7.024 7.196 -22.354 1.00 89.06 142 ARG A O 1
ATOM 1099 N N . ILE A 1 143 ? 8.956 8.310 -22.545 1.00 91.50 143 ILE A N 1
ATOM 1100 C CA . ILE A 1 143 ? 9.242 7.808 -23.899 1.00 91.50 143 ILE A CA 1
ATOM 1101 C C . ILE A 1 143 ? 9.341 6.273 -23.933 1.00 91.50 143 ILE A C 1
ATOM 1103 O O . ILE A 1 143 ? 8.927 5.670 -24.912 1.00 91.50 143 ILE A O 1
ATOM 1107 N N . ILE A 1 144 ? 9.780 5.628 -22.845 1.00 93.12 144 ILE A N 1
ATOM 1108 C CA . ILE A 1 144 ? 9.785 4.157 -22.720 1.00 93.12 144 ILE A CA 1
ATOM 1109 C C . ILE A 1 144 ? 8.499 3.667 -22.038 1.00 93.12 144 ILE A C 1
ATOM 1111 O O . ILE A 1 144 ? 7.804 2.796 -22.554 1.00 93.12 144 ILE A O 1
ATOM 1115 N N . SER A 1 145 ? 8.146 4.246 -20.885 1.00 90.38 145 SER A N 1
ATOM 1116 C CA . SER A 1 145 ? 7.043 3.727 -20.058 1.00 90.38 145 SER A CA 1
ATOM 1117 C C . SER A 1 145 ? 5.641 3.914 -20.648 1.00 90.38 145 SER A C 1
ATOM 1119 O O . SER A 1 145 ? 4.738 3.154 -20.304 1.00 90.38 145 SER A O 1
ATOM 1121 N N . TRP A 1 146 ? 5.427 4.888 -21.541 1.00 90.25 146 TRP A N 1
ATOM 1122 C CA . TRP A 1 146 ? 4.149 5.027 -22.242 1.00 90.25 146 TRP A CA 1
ATOM 1123 C C . TRP A 1 146 ? 3.900 3.881 -23.227 1.00 90.25 146 TRP A C 1
ATOM 1125 O O . TRP A 1 146 ? 2.914 3.172 -23.036 1.00 90.25 146 TRP A O 1
ATOM 1135 N N . PRO A 1 147 ? 4.750 3.643 -24.248 1.00 91.94 147 PRO A N 1
ATOM 1136 C CA . PRO A 1 147 ? 4.527 2.532 -25.167 1.00 91.94 147 PRO A CA 1
ATOM 1137 C C . PRO A 1 147 ? 4.621 1.170 -24.466 1.00 91.94 147 PRO A C 1
ATOM 1139 O O . PRO A 1 147 ? 3.867 0.268 -24.825 1.00 91.94 147 PRO A O 1
ATOM 1142 N N . ASP A 1 148 ? 5.463 1.015 -23.439 1.00 91.50 148 ASP A N 1
ATOM 1143 C CA . ASP A 1 148 ? 5.556 -0.222 -22.653 1.00 91.50 148 ASP A CA 1
ATOM 1144 C C . ASP A 1 148 ? 4.203 -0.643 -22.051 1.00 91.50 148 ASP A C 1
ATOM 1146 O O . ASP A 1 148 ? 3.760 -1.774 -22.262 1.00 91.50 148 ASP A O 1
ATOM 1150 N N . ARG A 1 149 ? 3.468 0.305 -21.446 1.00 85.31 149 ARG A N 1
ATOM 1151 C CA . ARG A 1 149 ? 2.140 0.080 -20.843 1.00 85.31 149 ARG A CA 1
ATOM 1152 C C . ARG A 1 149 ? 1.122 -0.554 -21.796 1.00 85.31 149 ARG A C 1
ATOM 1154 O O . ARG A 1 149 ? 0.223 -1.260 -21.345 1.00 85.31 149 ARG A O 1
ATOM 1161 N N . PHE A 1 150 ? 1.232 -0.283 -23.094 1.00 85.88 150 PHE A N 1
ATOM 1162 C CA . PHE A 1 150 ? 0.297 -0.787 -24.106 1.00 85.88 150 PHE A CA 1
ATOM 1163 C C . PHE A 1 150 ? 0.841 -1.967 -24.903 1.00 85.88 150 PHE A C 1
ATOM 1165 O O . PHE A 1 150 ? 0.093 -2.558 -25.674 1.00 85.88 150 PHE A O 1
ATOM 1172 N N . THR A 1 151 ? 2.123 -2.299 -24.752 1.00 89.06 151 THR A N 1
ATOM 1173 C CA . THR A 1 151 ? 2.788 -3.318 -25.574 1.00 89.06 151 THR A CA 1
ATOM 1174 C C . THR A 1 151 ? 3.265 -4.521 -24.780 1.00 89.06 151 THR A C 1
ATOM 1176 O O . THR A 1 151 ? 3.513 -5.551 -25.395 1.00 89.06 151 THR A O 1
ATOM 1179 N N . ASN A 1 152 ? 3.354 -4.448 -23.446 1.00 82.50 152 ASN A N 1
ATOM 1180 C CA . ASN A 1 152 ? 3.848 -5.575 -22.656 1.00 82.50 152 ASN A CA 1
ATOM 1181 C C . ASN A 1 152 ? 2.981 -6.838 -22.844 1.00 82.50 152 ASN A C 1
ATOM 1183 O O . ASN A 1 152 ? 3.497 -7.916 -23.140 1.00 82.50 152 ASN A O 1
ATOM 1187 N N . VAL A 1 153 ? 1.654 -6.665 -22.792 1.00 74.25 153 VAL A N 1
ATOM 1188 C CA . VAL A 1 153 ? 0.649 -7.653 -23.216 1.00 74.25 153 VAL A CA 1
ATOM 1189 C C . VAL A 1 153 ? -0.454 -6.921 -23.981 1.00 74.25 153 VAL A C 1
ATOM 1191 O O . VAL A 1 153 ? -1.085 -6.008 -23.447 1.00 74.25 153 VAL A O 1
ATOM 1194 N N . VAL A 1 154 ? -0.696 -7.313 -25.233 1.00 66.62 154 VAL A N 1
ATOM 1195 C CA . VAL A 1 154 ? -1.794 -6.786 -26.062 1.00 66.62 154 VAL A CA 1
ATOM 1196 C C . VAL A 1 154 ? -2.979 -7.760 -26.073 1.00 66.62 154 VAL A C 1
ATOM 1198 O O . VAL A 1 154 ? -2.860 -8.912 -25.649 1.00 66.62 154 VAL A O 1
ATOM 1201 N N . GLY A 1 155 ? -4.143 -7.305 -26.554 1.00 53.91 155 GLY A N 1
ATOM 1202 C CA . GLY A 1 155 ? -5.341 -8.145 -26.695 1.00 53.91 155 GLY A CA 1
ATOM 1203 C C . GLY A 1 155 ? -5.038 -9.497 -27.363 1.00 53.91 155 GLY A C 1
ATOM 1204 O O . GLY A 1 155 ? -4.175 -9.584 -28.236 1.00 53.91 155 GLY A O 1
ATOM 1205 N N . ASN A 1 156 ? -5.735 -10.552 -26.929 1.00 60.50 156 ASN A N 1
ATOM 1206 C CA . ASN A 1 156 ? -5.475 -11.967 -27.257 1.00 60.50 156 ASN A CA 1
ATOM 1207 C C . ASN A 1 156 ? -4.213 -12.582 -26.615 1.00 60.50 156 ASN A C 1
ATOM 1209 O O . ASN A 1 156 ? -3.794 -13.660 -27.026 1.00 60.50 156 ASN A O 1
ATOM 1213 N N . GLY A 1 157 ? -3.593 -11.925 -25.627 1.00 71.62 157 GLY A N 1
ATOM 1214 C CA . GLY A 1 157 ? -2.475 -12.494 -24.860 1.00 71.62 157 GLY A CA 1
ATOM 1215 C C . GLY A 1 157 ? -1.128 -12.500 -25.592 1.00 71.62 157 GLY A C 1
ATOM 1216 O O . GLY A 1 157 ? -0.167 -13.098 -25.111 1.00 71.62 157 GLY A O 1
ATOM 1217 N N . ARG A 1 158 ? -1.023 -11.825 -26.745 1.00 85.06 158 ARG A N 1
ATOM 1218 C CA . ARG A 1 158 ? 0.261 -11.629 -27.433 1.00 85.06 158 ARG A CA 1
ATOM 1219 C C . ARG A 1 158 ? 1.163 -10.728 -26.582 1.00 85.06 158 ARG A C 1
ATOM 1221 O O . ARG A 1 158 ? 0.727 -9.680 -26.113 1.00 85.06 158 ARG A O 1
ATOM 1228 N N . CYS A 1 159 ? 2.430 -11.103 -26.449 1.00 90.56 159 CYS A N 1
ATOM 1229 C CA . CYS A 1 159 ? 3.431 -10.354 -25.686 1.00 90.56 159 CYS A CA 1
ATOM 1230 C C . CYS A 1 159 ? 4.482 -9.751 -26.624 1.00 90.56 159 CYS A C 1
ATOM 1232 O O . CYS A 1 159 ? 4.841 -10.382 -27.623 1.00 90.56 159 CYS A O 1
ATOM 1234 N N . ARG A 1 160 ? 4.986 -8.549 -26.312 1.00 94.00 160 ARG A N 1
ATOM 1235 C CA . ARG A 1 160 ? 6.097 -7.933 -27.060 1.00 94.00 160 ARG A CA 1
ATOM 1236 C C . ARG A 1 160 ? 7.348 -8.808 -26.942 1.00 94.00 160 ARG A C 1
ATOM 1238 O O . ARG A 1 160 ? 7.671 -9.184 -25.827 1.00 94.00 160 ARG A O 1
ATOM 1245 N N . PRO A 1 161 ? 8.111 -9.082 -28.013 1.00 94.88 161 PRO A N 1
ATOM 1246 C CA . PRO A 1 161 ? 9.400 -9.768 -27.901 1.00 94.88 161 PRO A CA 1
ATOM 1247 C C . PRO A 1 161 ? 10.402 -8.958 -27.060 1.00 94.88 161 PRO A C 1
ATOM 1249 O O . PRO A 1 161 ? 11.112 -8.100 -27.570 1.00 94.88 161 PRO A O 1
ATOM 1252 N N . SER A 1 162 ? 10.434 -9.182 -25.749 1.00 93.75 162 SER A N 1
ATOM 1253 C CA . SER A 1 162 ? 11.255 -8.426 -24.798 1.00 93.75 162 SER A CA 1
ATOM 1254 C C . SER A 1 162 ? 11.546 -9.248 -23.549 1.00 93.75 162 SER A C 1
ATOM 1256 O O . SER A 1 162 ? 10.715 -10.056 -23.125 1.00 93.75 162 SER A O 1
ATOM 1258 N N . MET A 1 163 ? 12.693 -8.983 -22.918 1.00 92.31 163 MET A N 1
ATOM 1259 C CA . MET A 1 163 ? 13.075 -9.573 -21.635 1.00 92.31 163 MET A CA 1
ATOM 1260 C C . MET A 1 163 ? 12.030 -9.365 -20.538 1.00 92.31 163 MET A C 1
ATOM 1262 O O . MET A 1 163 ? 11.816 -10.267 -19.733 1.00 92.31 163 MET A O 1
ATOM 1266 N N . ILE A 1 164 ? 11.361 -8.213 -20.530 1.00 92.38 164 ILE A N 1
ATOM 1267 C CA . ILE A 1 164 ? 10.470 -7.786 -19.440 1.00 92.38 164 ILE A CA 1
ATOM 1268 C C . ILE A 1 164 ? 8.987 -8.062 -19.720 1.00 92.38 164 ILE A C 1
ATOM 1270 O O . ILE A 1 164 ? 8.112 -7.502 -19.070 1.00 92.38 164 ILE A O 1
ATOM 1274 N N . SER A 1 165 ? 8.706 -8.933 -20.688 1.00 92.00 165 SER A N 1
ATOM 1275 C CA . SER A 1 165 ? 7.357 -9.382 -21.045 1.00 92.00 165 SER A CA 1
ATOM 1276 C C . SER A 1 165 ? 7.190 -10.885 -20.829 1.00 92.00 165 SER A C 1
ATOM 1278 O O . SER A 1 165 ? 8.180 -11.616 -20.729 1.00 92.00 165 SER A O 1
ATOM 1280 N N . CYS A 1 166 ? 5.952 -11.375 -20.896 1.00 89.19 166 CYS A N 1
ATOM 1281 C CA . CYS A 1 166 ? 5.639 -12.807 -20.909 1.00 89.19 166 CYS A CA 1
ATOM 1282 C C . CYS A 1 166 ? 5.856 -13.503 -22.276 1.00 89.19 166 CYS A C 1
ATOM 1284 O O . CYS A 1 166 ? 5.298 -14.571 -22.513 1.00 89.19 166 CYS A O 1
ATOM 1286 N N . TYR A 1 167 ? 6.658 -12.942 -23.192 1.00 92.12 167 TYR A N 1
ATOM 1287 C CA . TYR A 1 167 ? 6.964 -13.567 -24.488 1.00 92.12 167 TYR A CA 1
ATOM 1288 C C . TYR A 1 167 ? 7.776 -14.866 -24.331 1.00 92.12 167 TYR A C 1
ATOM 1290 O O . TYR A 1 167 ? 8.901 -14.839 -23.842 1.00 92.12 167 TYR A O 1
ATOM 1298 N N . THR A 1 168 ? 7.246 -16.013 -24.741 1.00 90.81 168 THR A N 1
ATOM 1299 C CA . THR A 1 168 ? 7.880 -17.321 -24.483 1.00 90.81 168 THR A CA 1
ATOM 1300 C C . THR A 1 168 ? 8.794 -17.823 -25.601 1.00 90.81 168 THR A C 1
ATOM 1302 O O . THR A 1 168 ? 9.500 -18.806 -25.393 1.00 90.81 168 THR A O 1
ATOM 1305 N N . GLU A 1 169 ? 8.803 -17.178 -26.771 1.00 91.12 169 GLU A N 1
ATOM 1306 C CA . GLU A 1 169 ? 9.658 -17.596 -27.889 1.00 91.12 169 GLU A CA 1
ATOM 1307 C C . GLU A 1 169 ? 11.092 -17.051 -27.749 1.00 91.12 169 GLU A C 1
ATOM 1309 O O . GLU A 1 169 ? 11.429 -16.298 -26.828 1.00 91.12 169 GLU A O 1
ATOM 1314 N N . GLU A 1 170 ? 11.958 -17.447 -28.681 1.00 86.50 170 GLU A N 1
ATOM 1315 C CA . GLU A 1 170 ? 13.375 -17.100 -28.671 1.00 86.50 170 GLU A CA 1
ATOM 1316 C C . GLU A 1 170 ? 13.619 -15.593 -28.861 1.00 86.50 170 GLU A C 1
ATOM 1318 O O . GLU A 1 170 ? 13.197 -14.979 -29.840 1.00 86.50 170 GLU A O 1
ATOM 1323 N N . LEU A 1 171 ? 14.387 -15.005 -27.938 1.00 88.25 171 LEU A N 1
ATOM 1324 C CA . LEU A 1 171 ? 14.944 -13.650 -28.065 1.00 88.25 171 LEU A CA 1
ATOM 1325 C C . LEU A 1 171 ? 16.350 -13.657 -28.698 1.00 88.25 171 LEU A C 1
ATOM 1327 O O . LEU A 1 171 ? 16.995 -12.617 -28.820 1.00 88.25 171 LEU A O 1
ATOM 1331 N N . PHE A 1 172 ? 16.852 -14.833 -29.080 1.00 80.94 172 PHE A N 1
ATOM 1332 C CA . PHE A 1 172 ? 18.155 -14.995 -29.711 1.00 80.94 172 PHE A CA 1
ATOM 1333 C C . PHE A 1 172 ? 18.132 -16.192 -30.671 1.00 80.94 172 PHE A C 1
ATOM 1335 O O . PHE A 1 172 ? 17.577 -17.210 -30.273 1.00 80.94 172 PHE A O 1
ATOM 1342 N N . PRO A 1 173 ? 18.737 -16.130 -31.878 1.00 80.56 173 PRO A N 1
ATOM 1343 C CA . PRO A 1 173 ? 19.652 -15.107 -32.404 1.00 80.56 173 PRO A CA 1
ATOM 1344 C C . PRO A 1 173 ? 19.048 -13.710 -32.524 1.00 80.56 173 PRO A C 1
ATOM 1346 O O . PRO A 1 173 ? 17.873 -13.554 -32.846 1.00 80.56 173 PRO A O 1
ATOM 1349 N N . SER A 1 174 ? 19.857 -12.676 -32.298 1.00 81.12 174 SER A N 1
ATOM 1350 C CA . SER A 1 174 ? 19.380 -11.293 -32.189 1.00 81.12 174 SER A CA 1
ATOM 1351 C C . SER A 1 174 ? 18.598 -10.795 -33.417 1.00 81.12 174 SER A C 1
ATOM 1353 O O . SER A 1 174 ? 17.697 -9.968 -33.279 1.00 81.12 174 SER A O 1
ATOM 1355 N N . LYS A 1 175 ? 18.860 -11.341 -34.615 1.00 86.44 175 LYS A N 1
ATOM 1356 C CA . LYS A 1 175 ? 18.093 -11.012 -35.830 1.00 86.44 175 LYS A CA 1
ATOM 1357 C C . LYS A 1 175 ? 16.651 -11.521 -35.764 1.00 86.44 175 LYS A C 1
ATOM 1359 O O . LYS A 1 175 ? 15.741 -10.808 -36.176 1.00 86.44 175 LYS A O 1
ATOM 1364 N N . VAL A 1 176 ? 16.454 -12.732 -35.242 1.00 88.50 176 VAL A N 1
ATOM 1365 C CA . VAL A 1 176 ? 15.123 -13.332 -35.066 1.00 88.50 176 VAL A CA 1
ATOM 1366 C C . VAL A 1 176 ? 14.301 -12.470 -34.116 1.00 88.50 176 VAL A C 1
ATOM 1368 O O . VAL A 1 176 ? 13.159 -12.137 -34.425 1.00 88.50 176 VAL A O 1
ATOM 1371 N N . TRP A 1 177 ? 14.917 -12.029 -33.016 1.00 92.06 177 TRP A N 1
ATOM 1372 C CA . TRP A 1 177 ? 14.290 -11.102 -32.083 1.00 92.06 177 TRP A CA 1
ATOM 1373 C C . TRP A 1 177 ? 13.838 -9.807 -32.760 1.00 92.06 177 TRP A C 1
ATOM 1375 O O . TRP A 1 177 ? 12.668 -9.453 -32.637 1.00 92.06 177 TRP A O 1
ATOM 1385 N N . LEU A 1 178 ? 14.720 -9.119 -33.496 1.00 92.31 178 LEU A N 1
ATOM 1386 C CA . LEU A 1 178 ? 14.363 -7.827 -34.088 1.00 92.31 178 LEU A CA 1
ATOM 1387 C C . LEU A 1 178 ? 13.268 -7.962 -35.155 1.00 92.31 178 LEU A C 1
ATOM 1389 O O . LEU A 1 178 ? 12.351 -7.143 -35.195 1.00 92.31 178 LEU A O 1
ATOM 1393 N N . ASP A 1 179 ? 13.319 -9.012 -35.979 1.00 92.69 179 ASP A N 1
ATOM 1394 C CA . ASP A 1 179 ? 12.278 -9.284 -36.975 1.00 92.69 179 ASP A CA 1
ATOM 1395 C C . ASP A 1 179 ? 10.917 -9.549 -36.293 1.00 92.69 179 ASP A C 1
ATOM 1397 O O . ASP A 1 179 ? 9.884 -9.026 -36.726 1.00 92.69 179 ASP A O 1
ATOM 1401 N N . SER A 1 180 ? 10.904 -10.316 -35.195 1.00 94.00 180 SER A N 1
ATOM 1402 C CA . SER A 1 180 ? 9.704 -10.546 -34.381 1.00 94.00 180 SER A CA 1
ATOM 1403 C C . SER A 1 180 ? 9.221 -9.272 -33.685 1.00 94.00 180 SER A C 1
ATOM 1405 O O . SER A 1 180 ? 8.016 -9.016 -33.657 1.00 94.00 180 SER A O 1
ATOM 1407 N N . TRP A 1 181 ? 10.132 -8.448 -33.159 1.00 95.75 181 TRP A N 1
ATOM 1408 C CA . TRP A 1 181 ? 9.814 -7.184 -32.493 1.00 95.75 181 TRP A CA 1
ATOM 1409 C C . TRP A 1 181 ? 9.165 -6.200 -33.469 1.00 95.75 181 TRP A C 1
ATOM 1411 O O . TRP A 1 181 ? 8.095 -5.670 -33.179 1.00 95.75 181 TRP A O 1
ATOM 1421 N N . ILE A 1 182 ? 9.742 -6.018 -34.663 1.00 95.94 182 ILE A N 1
ATOM 1422 C CA . ILE A 1 182 ? 9.192 -5.138 -35.707 1.00 95.94 182 ILE A CA 1
ATOM 1423 C C . ILE A 1 182 ? 7.806 -5.618 -36.135 1.00 95.94 182 ILE A C 1
ATOM 1425 O O . ILE A 1 182 ? 6.879 -4.812 -36.209 1.00 95.94 182 ILE A O 1
ATOM 1429 N N . ARG A 1 183 ? 7.637 -6.927 -36.370 1.00 94.81 183 ARG A N 1
ATOM 1430 C CA . ARG A 1 183 ? 6.333 -7.505 -36.725 1.00 94.81 183 ARG A CA 1
ATOM 1431 C C . ARG A 1 183 ? 5.300 -7.262 -35.630 1.00 94.81 183 ARG A C 1
ATOM 1433 O O . ARG A 1 183 ? 4.177 -6.874 -35.929 1.00 94.81 183 ARG A O 1
ATOM 1440 N N . PHE A 1 184 ? 5.673 -7.470 -34.368 1.00 95.31 184 PHE A N 1
ATOM 1441 C CA . PHE A 1 184 ? 4.782 -7.219 -33.242 1.00 95.31 184 PHE A CA 1
ATOM 1442 C C . PHE A 1 184 ? 4.363 -5.746 -33.180 1.00 95.31 184 PHE A C 1
ATOM 1444 O O . PHE A 1 184 ? 3.177 -5.450 -33.056 1.00 95.31 184 PHE A O 1
ATOM 1451 N N . MET A 1 185 ? 5.327 -4.832 -33.292 1.00 95.19 185 MET A N 1
ATOM 1452 C CA . MET A 1 185 ? 5.099 -3.395 -33.159 1.00 95.19 185 MET A CA 1
ATOM 1453 C C . MET A 1 185 ? 4.340 -2.790 -34.342 1.00 95.19 185 MET A C 1
ATOM 1455 O O . MET A 1 185 ? 3.669 -1.779 -34.156 1.00 95.19 185 MET A O 1
ATOM 1459 N N . ALA A 1 186 ? 4.389 -3.416 -35.521 1.00 93.44 186 ALA A N 1
ATOM 1460 C CA . ALA A 1 186 ? 3.576 -3.023 -36.671 1.00 93.44 186 ALA A CA 1
ATOM 1461 C C . ALA A 1 186 ? 2.069 -3.242 -36.444 1.00 93.44 186 ALA A C 1
ATOM 1463 O O . ALA A 1 186 ? 1.249 -2.473 -36.942 1.00 93.44 186 ALA A O 1
ATOM 1464 N N . ASP A 1 187 ? 1.708 -4.257 -35.653 1.00 89.94 187 ASP A N 1
ATOM 1465 C CA . ASP A 1 187 ? 0.317 -4.537 -35.277 1.00 89.94 187 ASP A CA 1
ATOM 1466 C C . ASP A 1 187 ? -0.107 -3.805 -33.990 1.00 89.94 187 ASP A C 1
ATOM 1468 O O . ASP A 1 187 ? -1.297 -3.708 -33.680 1.00 89.94 187 ASP A O 1
ATOM 1472 N N . ALA A 1 188 ? 0.856 -3.350 -33.185 1.00 89.62 188 ALA A N 1
ATOM 1473 C CA . ALA A 1 188 ? 0.592 -2.840 -31.849 1.00 89.62 188 ALA A CA 1
ATOM 1474 C C . ALA A 1 188 ? -0.046 -1.443 -31.880 1.00 89.62 188 ALA A C 1
ATOM 1476 O O . ALA A 1 188 ? 0.502 -0.480 -32.422 1.00 89.62 188 ALA A O 1
ATOM 1477 N N . HIS A 1 189 ? -1.188 -1.298 -31.207 1.00 86.38 189 HIS A N 1
ATOM 1478 C CA . HIS A 1 189 ? -1.819 0.002 -31.027 1.00 86.38 189 HIS A CA 1
ATOM 1479 C C . HIS A 1 189 ? -1.272 0.707 -29.781 1.00 86.38 189 HIS A C 1
ATOM 1481 O O . HIS A 1 189 ? -1.620 0.366 -28.653 1.00 86.38 189 HIS A O 1
ATOM 1487 N N . ILE A 1 190 ? -0.442 1.728 -29.993 1.00 87.62 190 ILE A N 1
ATOM 1488 C CA . ILE A 1 190 ? 0.026 2.625 -28.930 1.00 87.62 190 ILE A CA 1
ATOM 1489 C C . ILE A 1 190 ? -0.728 3.954 -29.068 1.00 87.62 190 ILE A C 1
ATOM 1491 O O . ILE A 1 190 ? -0.508 4.645 -30.071 1.00 87.62 190 ILE A O 1
ATOM 1495 N N . PRO A 1 191 ? -1.573 4.341 -28.097 1.00 86.75 191 PRO A N 1
ATOM 1496 C CA . PRO A 1 191 ? -2.288 5.613 -28.121 1.00 86.75 191 PRO A CA 1
ATOM 1497 C C . PRO A 1 191 ? -1.352 6.826 -28.127 1.00 86.75 191 PRO A C 1
ATOM 1499 O O . PRO A 1 191 ? -0.224 6.772 -27.627 1.00 86.75 191 PRO A O 1
ATOM 1502 N N . THR A 1 192 ? -1.832 7.953 -28.649 1.00 85.00 192 THR A N 1
ATOM 1503 C CA . THR A 1 192 ? -1.105 9.228 -28.586 1.00 85.00 192 THR A CA 1
ATOM 1504 C C . THR A 1 192 ? -1.068 9.746 -27.148 1.00 85.00 192 THR A C 1
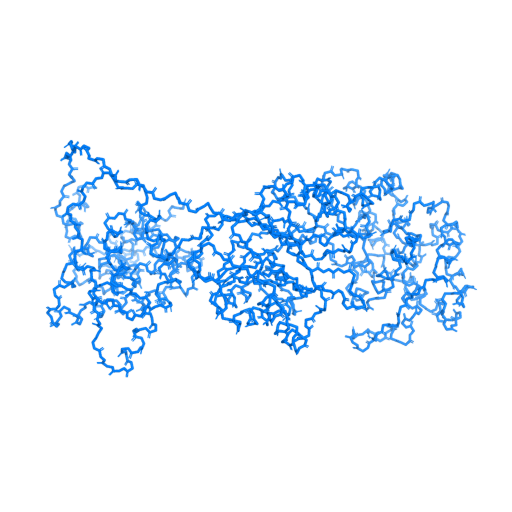ATOM 1506 O O . THR A 1 192 ? -2.099 9.823 -26.481 1.00 85.00 192 THR A O 1
ATOM 1509 N N . LEU A 1 193 ? 0.119 10.119 -26.666 1.00 84.94 193 LEU A N 1
ATOM 1510 C CA . LEU A 1 193 ? 0.282 10.811 -25.387 1.00 84.94 193 LEU A CA 1
ATOM 1511 C C . LEU A 1 193 ? -0.060 12.303 -25.554 1.00 84.94 193 LEU A C 1
ATOM 1513 O O . LEU A 1 193 ? 0.388 12.926 -26.514 1.00 84.94 193 LEU A O 1
ATOM 1517 N N . SER A 1 194 ? -0.772 12.907 -24.596 1.00 82.38 194 SER A N 1
ATOM 1518 C CA . SER A 1 194 ? -0.826 14.375 -24.486 1.00 82.38 194 SER A CA 1
ATOM 1519 C C . SER A 1 194 ? 0.495 14.900 -23.924 1.00 82.38 194 SER A C 1
ATOM 1521 O O . SER A 1 194 ? 0.775 14.761 -22.734 1.00 82.38 194 SER A O 1
ATOM 1523 N N . VAL A 1 195 ? 1.319 15.504 -24.776 1.00 81.12 195 VAL A N 1
ATOM 1524 C CA . VAL A 1 195 ? 2.643 16.022 -24.393 1.00 81.12 195 VAL A CA 1
ATOM 1525 C C . VAL A 1 195 ? 2.561 17.222 -23.442 1.00 81.12 195 VAL A C 1
ATOM 1527 O O . VAL A 1 195 ? 3.503 17.485 -22.693 1.00 81.12 195 VAL A O 1
ATOM 1530 N N . GLU A 1 196 ? 1.431 17.931 -23.439 1.00 76.81 196 GLU A N 1
ATOM 1531 C CA . GLU A 1 196 ? 1.128 19.043 -22.537 1.00 76.81 196 GLU A CA 1
ATOM 1532 C C . GLU A 1 196 ? 0.862 18.536 -21.122 1.00 76.81 196 GLU A C 1
ATOM 1534 O O . GLU A 1 196 ? 1.448 19.045 -20.172 1.00 76.81 196 GLU A O 1
ATOM 1539 N N . LYS A 1 197 ? 0.043 17.483 -20.981 1.00 74.56 197 LYS A N 1
ATOM 1540 C CA . LYS A 1 197 ? -0.311 16.903 -19.676 1.00 74.56 197 LYS A CA 1
ATOM 1541 C C . LYS A 1 197 ? 0.915 16.438 -18.887 1.00 74.56 197 LYS A C 1
ATOM 1543 O O . LYS A 1 197 ? 0.903 16.486 -17.661 1.00 74.56 197 LYS A O 1
ATOM 1548 N N . TYR A 1 198 ? 1.949 15.970 -19.582 1.00 75.81 198 TYR A N 1
ATOM 1549 C CA . TYR A 1 198 ? 3.139 15.378 -18.968 1.00 75.81 198 TYR A CA 1
ATOM 1550 C C . TYR A 1 198 ? 4.382 16.273 -19.027 1.00 75.81 198 TYR A C 1
ATOM 1552 O O . TYR A 1 198 ? 5.463 15.798 -18.704 1.00 75.81 198 TYR A O 1
ATOM 1560 N N . ASN A 1 199 ? 4.255 17.550 -19.422 1.00 76.62 199 ASN A N 1
ATOM 1561 C CA . ASN A 1 199 ? 5.376 18.500 -19.496 1.00 76.62 199 ASN A CA 1
ATOM 1562 C C . ASN A 1 199 ? 6.621 17.928 -20.201 1.00 76.62 199 ASN A C 1
ATOM 1564 O O . ASN A 1 199 ? 7.753 18.111 -19.756 1.00 76.62 199 ASN A O 1
ATOM 1568 N N . ILE A 1 200 ? 6.404 17.223 -21.314 1.00 81.69 200 ILE A N 1
ATOM 1569 C CA . ILE A 1 200 ? 7.475 16.536 -22.037 1.00 81.69 200 ILE A CA 1
ATOM 1570 C C . ILE A 1 200 ? 8.542 17.539 -22.489 1.00 81.69 200 ILE A C 1
ATOM 1572 O O . ILE A 1 200 ? 8.219 18.564 -23.100 1.00 81.69 200 ILE A O 1
ATOM 1576 N N . ALA A 1 201 ? 9.808 17.222 -22.200 1.00 79.19 201 ALA A N 1
ATOM 1577 C CA . ALA A 1 201 ? 10.947 18.067 -22.531 1.00 79.19 201 ALA A CA 1
ATOM 1578 C C . ALA A 1 201 ? 11.035 18.356 -24.041 1.00 79.19 201 ALA A C 1
ATOM 1580 O O . ALA A 1 201 ? 10.764 17.491 -24.877 1.00 79.19 201 ALA A O 1
ATOM 1581 N N . SER A 1 202 ? 11.488 19.572 -24.371 1.00 76.56 202 SER A N 1
ATOM 1582 C CA . SER A 1 202 ? 11.621 20.078 -25.745 1.00 76.56 202 SER A CA 1
ATOM 1583 C C . SER A 1 202 ? 12.240 19.094 -26.753 1.00 76.56 202 SER A C 1
ATOM 1585 O O . SER A 1 202 ? 11.628 18.912 -27.803 1.00 76.56 202 SER A O 1
ATOM 1587 N N . PRO A 1 203 ? 13.370 18.397 -26.473 1.00 78.81 203 PRO A N 1
ATOM 1588 C CA . PRO A 1 203 ? 13.998 17.535 -27.481 1.00 78.81 203 PRO A CA 1
ATOM 1589 C C . PRO A 1 203 ? 13.119 16.365 -27.943 1.00 78.81 203 PRO A C 1
ATOM 1591 O O . PRO A 1 203 ? 13.348 15.836 -29.023 1.00 78.81 203 PRO A O 1
ATOM 1594 N N . TYR A 1 204 ? 12.105 15.967 -27.168 1.00 85.88 204 TYR A N 1
ATOM 1595 C CA . TYR A 1 204 ? 11.218 14.858 -27.531 1.00 85.88 204 TYR A CA 1
ATOM 1596 C C . TYR A 1 204 ? 9.879 15.321 -28.098 1.00 85.88 204 TYR A C 1
ATOM 1598 O O . TYR A 1 204 ? 9.184 14.527 -28.722 1.00 85.88 204 TYR A O 1
ATOM 1606 N N . ARG A 1 205 ? 9.472 16.569 -27.840 1.00 83.94 205 ARG A N 1
ATOM 1607 C CA . ARG A 1 205 ? 8.085 17.015 -28.028 1.00 83.94 205 ARG A CA 1
ATOM 1608 C C . ARG A 1 205 ? 7.637 16.948 -29.488 1.00 83.94 205 ARG A C 1
ATOM 1610 O O . ARG A 1 205 ? 6.544 16.459 -29.752 1.00 83.94 205 ARG A O 1
ATOM 1617 N N . GLU A 1 206 ? 8.469 17.412 -30.416 1.00 84.25 206 GLU A N 1
ATOM 1618 C CA . GLU A 1 206 ? 8.112 17.503 -31.840 1.00 84.25 206 GLU A CA 1
ATOM 1619 C C . GLU A 1 206 ? 8.013 16.121 -32.507 1.00 84.25 206 GLU A C 1
ATOM 1621 O O . GLU A 1 206 ? 7.102 15.878 -33.294 1.00 84.25 206 GLU A O 1
ATOM 1626 N N . ASN A 1 207 ? 8.884 15.185 -32.112 1.00 88.19 207 ASN A N 1
ATOM 1627 C CA . ASN A 1 207 ? 8.988 13.838 -32.685 1.00 88.19 207 ASN A CA 1
ATOM 1628 C C . ASN A 1 207 ? 8.687 12.730 -31.659 1.00 88.19 207 ASN A C 1
ATOM 1630 O O . ASN A 1 207 ? 9.247 11.633 -31.723 1.00 88.19 207 ASN A O 1
ATOM 1634 N N . TYR A 1 208 ? 7.773 12.985 -30.715 1.00 92.19 208 TYR A N 1
ATOM 1635 C CA . TYR A 1 208 ? 7.526 12.104 -29.563 1.00 92.19 208 TYR A CA 1
ATOM 1636 C C . TYR A 1 208 ? 7.224 10.655 -29.958 1.00 92.19 208 TYR A C 1
ATOM 1638 O O . TYR A 1 208 ? 7.687 9.708 -29.320 1.00 92.19 208 TYR A O 1
ATOM 1646 N N . ARG A 1 209 ? 6.463 10.455 -31.041 1.00 93.00 209 ARG A N 1
ATOM 1647 C CA . ARG A 1 209 ? 6.141 9.112 -31.538 1.00 93.00 209 ARG A CA 1
ATOM 1648 C C . ARG A 1 209 ? 7.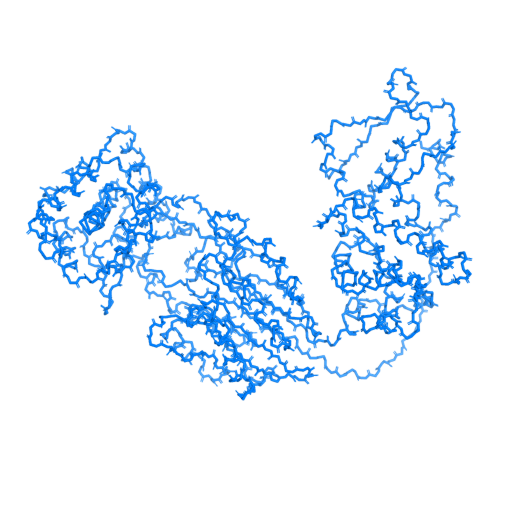390 8.337 -31.966 1.00 93.00 209 ARG A C 1
ATOM 1650 O O . ARG A 1 209 ? 7.502 7.159 -31.643 1.00 93.00 209 ARG A O 1
ATOM 1657 N N . ALA A 1 210 ? 8.323 8.994 -32.653 1.00 94.94 210 ALA A N 1
ATOM 1658 C CA . ALA A 1 210 ? 9.585 8.378 -33.045 1.00 94.94 210 ALA A CA 1
ATOM 1659 C C . ALA A 1 210 ? 10.438 8.067 -31.811 1.00 94.94 210 ALA A C 1
ATOM 1661 O O . ALA A 1 210 ? 10.843 6.922 -31.637 1.00 94.94 210 ALA A O 1
ATOM 1662 N N . PHE A 1 211 ? 10.612 9.031 -30.902 1.00 95.38 211 PHE A N 1
ATOM 1663 C CA . PHE A 1 211 ? 11.356 8.822 -29.655 1.00 95.38 211 PHE A CA 1
ATOM 1664 C C . PHE A 1 211 ? 10.776 7.721 -28.771 1.00 95.38 211 PHE A C 1
ATOM 1666 O O . PHE A 1 211 ? 11.537 6.999 -28.138 1.00 95.38 211 PHE A O 1
ATOM 1673 N N . SER A 1 212 ? 9.454 7.559 -28.737 1.00 94.69 212 SER A N 1
ATOM 1674 C CA . SER A 1 212 ? 8.824 6.520 -27.920 1.00 94.69 212 SER A CA 1
ATOM 1675 C C . SER A 1 212 ? 8.984 5.119 -28.509 1.00 94.69 212 SER A C 1
ATOM 1677 O O . SER A 1 212 ? 9.435 4.208 -27.820 1.00 94.69 212 SER A O 1
ATOM 1679 N N . VAL A 1 213 ? 8.688 4.933 -29.799 1.00 95.88 213 VAL A N 1
ATOM 1680 C CA . VAL A 1 213 ? 8.845 3.625 -30.460 1.00 95.88 213 VAL A CA 1
ATOM 1681 C C . VAL A 1 213 ? 10.319 3.222 -30.546 1.00 95.88 213 VAL A C 1
ATOM 1683 O O . VAL A 1 213 ? 10.667 2.096 -30.193 1.00 95.88 213 VAL A O 1
ATOM 1686 N N . VAL A 1 214 ? 11.196 4.139 -30.968 1.00 96.38 214 VAL A N 1
ATOM 1687 C CA . VAL A 1 214 ? 12.644 3.889 -31.041 1.00 96.38 214 VAL A CA 1
ATOM 1688 C C . VAL A 1 214 ? 13.235 3.728 -29.643 1.00 96.38 214 VAL A C 1
ATOM 1690 O O . VAL A 1 214 ? 14.045 2.832 -29.432 1.00 96.38 214 VAL A O 1
ATOM 1693 N N . GLY A 1 215 ? 12.802 4.535 -28.671 1.00 95.75 215 GLY A N 1
ATOM 1694 C CA . GLY A 1 215 ? 13.231 4.422 -27.278 1.00 95.75 215 GLY A CA 1
ATOM 1695 C C . GLY A 1 215 ? 12.912 3.063 -26.674 1.00 95.75 215 GLY A C 1
ATOM 1696 O O . GLY A 1 215 ? 13.776 2.477 -26.027 1.00 95.75 215 GLY A O 1
ATOM 1697 N N . LEU A 1 216 ? 11.727 2.515 -26.951 1.00 95.94 216 LEU A N 1
ATOM 1698 C CA . LEU A 1 216 ? 11.370 1.168 -26.513 1.00 95.94 216 LEU A CA 1
ATOM 1699 C C . LEU A 1 216 ? 12.222 0.084 -27.196 1.00 95.94 216 LEU A C 1
ATOM 1701 O O . LEU A 1 216 ? 12.676 -0.838 -26.524 1.00 95.94 216 LEU A O 1
ATOM 1705 N N . ALA A 1 217 ? 12.503 0.217 -28.499 1.00 96.19 217 ALA A N 1
ATOM 1706 C CA . ALA A 1 217 ? 13.386 -0.707 -29.220 1.00 96.19 217 ALA A CA 1
ATOM 1707 C C . ALA A 1 217 ? 14.812 -0.702 -28.652 1.00 96.19 217 ALA A C 1
ATOM 1709 O O . ALA A 1 217 ? 15.409 -1.757 -28.432 1.00 96.19 217 ALA A O 1
ATOM 1710 N N . VAL A 1 218 ? 15.358 0.493 -28.405 1.00 96.12 218 VAL A N 1
ATOM 1711 C CA . VAL A 1 218 ? 16.688 0.692 -27.816 1.00 96.12 218 VAL A CA 1
ATOM 1712 C C . VAL A 1 218 ? 16.735 0.121 -26.402 1.00 96.12 218 VAL A C 1
ATOM 1714 O O . VAL A 1 218 ? 17.689 -0.573 -26.068 1.00 96.12 218 VAL A O 1
ATOM 1717 N N . PHE A 1 219 ? 15.697 0.357 -25.599 1.00 95.88 219 PHE A N 1
ATOM 1718 C CA . PHE A 1 219 ? 15.564 -0.208 -24.260 1.00 95.88 219 PHE A CA 1
ATOM 1719 C C . PHE A 1 219 ? 15.585 -1.739 -24.278 1.00 95.88 219 PHE A C 1
ATOM 1721 O O . PHE A 1 219 ? 16.445 -2.335 -23.633 1.00 95.88 219 PHE A O 1
ATOM 1728 N N . ASP A 1 220 ? 14.716 -2.377 -25.067 1.00 95.50 220 ASP A N 1
ATOM 1729 C CA . ASP A 1 220 ? 14.666 -3.841 -25.160 1.00 95.50 220 ASP A CA 1
ATOM 1730 C C . ASP A 1 220 ? 15.999 -4.425 -25.671 1.00 95.50 220 ASP A C 1
ATOM 1732 O O . ASP A 1 220 ? 16.495 -5.407 -25.116 1.00 95.50 220 ASP A O 1
ATOM 1736 N N . SER A 1 221 ? 16.615 -3.790 -26.678 1.00 94.88 221 SER A N 1
ATOM 1737 C CA . SER A 1 221 ? 17.922 -4.206 -27.217 1.00 94.88 221 SER A CA 1
ATOM 1738 C C . SER A 1 221 ? 19.025 -4.132 -26.160 1.00 94.88 221 SER A C 1
ATOM 1740 O O . SER A 1 221 ? 19.870 -5.021 -26.071 1.00 94.88 221 SER A O 1
ATOM 1742 N N . LEU A 1 222 ? 19.031 -3.056 -25.370 1.00 94.94 222 LEU A N 1
ATOM 1743 C CA . LEU A 1 222 ? 20.051 -2.794 -24.364 1.00 94.94 222 LEU A CA 1
ATOM 1744 C C . LEU A 1 222 ? 19.938 -3.761 -23.184 1.00 94.94 222 LEU A C 1
ATOM 1746 O O . LEU A 1 222 ? 20.964 -4.247 -22.713 1.00 94.94 222 LEU A O 1
ATOM 1750 N N . LEU A 1 223 ? 18.717 -4.085 -22.742 1.00 95.31 223 LEU A N 1
ATOM 1751 C CA . LEU A 1 223 ? 18.513 -5.111 -21.717 1.00 95.31 223 LEU A CA 1
ATOM 1752 C C . LEU A 1 223 ? 19.090 -6.458 -22.170 1.00 95.31 223 LEU A C 1
ATOM 1754 O O . LEU A 1 223 ? 19.856 -7.061 -21.422 1.00 95.31 223 LEU A O 1
ATOM 1758 N N . ILE A 1 224 ? 18.794 -6.882 -23.407 1.00 94.25 224 ILE A N 1
ATOM 1759 C CA . ILE A 1 224 ? 19.343 -8.121 -23.984 1.00 94.25 224 ILE A CA 1
ATOM 1760 C C . ILE A 1 224 ? 20.874 -8.052 -24.026 1.00 94.25 224 ILE A C 1
ATOM 1762 O O . ILE A 1 224 ? 21.542 -8.974 -23.569 1.00 94.25 224 ILE A O 1
ATOM 1766 N N . ALA A 1 225 ? 21.442 -6.946 -24.511 1.00 94.19 225 ALA A N 1
ATOM 1767 C CA . ALA A 1 225 ? 22.888 -6.783 -24.640 1.00 94.19 225 ALA A CA 1
ATOM 1768 C C . ALA A 1 225 ? 23.651 -6.848 -23.311 1.00 94.19 225 ALA A C 1
ATOM 1770 O O . ALA A 1 225 ? 24.766 -7.367 -23.266 1.00 94.19 225 ALA A O 1
ATOM 1771 N N . ILE A 1 226 ? 23.075 -6.322 -22.229 1.00 95.38 226 ILE A N 1
ATOM 1772 C CA . ILE A 1 226 ? 23.676 -6.418 -20.893 1.00 95.38 226 ILE A CA 1
ATOM 1773 C C . ILE A 1 226 ? 23.476 -7.829 -20.330 1.00 95.38 226 ILE A C 1
ATOM 1775 O O . ILE A 1 226 ? 24.409 -8.390 -19.760 1.00 95.38 226 ILE A O 1
ATOM 1779 N N . ALA A 1 227 ? 22.301 -8.432 -20.527 1.00 95.19 227 ALA A N 1
ATOM 1780 C CA . ALA A 1 227 ? 22.005 -9.781 -20.051 1.00 95.19 227 ALA A CA 1
ATOM 1781 C C . ALA A 1 227 ? 22.921 -10.848 -20.675 1.00 95.19 227 ALA A C 1
ATOM 1783 O O . ALA A 1 227 ? 23.377 -11.742 -19.965 1.00 95.19 227 ALA A O 1
ATOM 1784 N N . GLU A 1 228 ? 23.284 -10.715 -21.956 1.00 93.62 228 GLU A N 1
ATOM 1785 C CA . GLU A 1 228 ? 24.256 -11.599 -22.627 1.00 93.62 228 GLU A CA 1
ATOM 1786 C C . GLU A 1 228 ? 25.662 -11.570 -22.009 1.00 93.62 228 GLU A C 1
ATOM 1788 O O . GLU A 1 228 ? 26.459 -12.468 -22.268 1.00 93.62 228 GLU A O 1
ATOM 1793 N N . ARG A 1 229 ? 25.991 -10.550 -21.207 1.00 95.25 229 ARG A N 1
ATOM 1794 C CA . ARG A 1 229 ? 27.290 -10.450 -20.522 1.00 95.25 229 ARG A CA 1
ATOM 1795 C C . ARG A 1 229 ? 27.307 -11.173 -19.179 1.00 95.25 229 ARG A C 1
ATOM 1797 O O . ARG A 1 229 ? 28.388 -11.379 -18.636 1.00 95.25 229 ARG A O 1
ATOM 1804 N N . THR A 1 230 ? 26.137 -11.536 -18.654 1.00 96.75 230 THR A N 1
ATOM 1805 C CA . THR A 1 230 ? 26.012 -12.245 -17.375 1.00 96.75 230 THR A CA 1
ATOM 1806 C C . THR A 1 230 ? 26.405 -13.715 -17.520 1.00 96.75 230 THR A C 1
ATOM 1808 O O . THR A 1 230 ? 26.299 -14.303 -18.598 1.00 96.75 230 THR A O 1
ATOM 1811 N N . SER A 1 231 ? 26.873 -14.321 -16.431 1.00 96.50 231 SER A N 1
ATOM 1812 C CA . SER A 1 231 ? 27.194 -15.748 -16.360 1.00 96.50 231 SER A CA 1
ATOM 1813 C C . SER A 1 231 ? 25.950 -16.621 -16.172 1.00 96.50 231 SER A C 1
ATOM 1815 O O . SER A 1 231 ? 25.979 -17.825 -16.439 1.00 96.50 231 SER A O 1
ATOM 1817 N N . VAL A 1 232 ? 24.841 -16.020 -15.733 1.00 96.25 232 VAL A N 1
ATOM 1818 C CA . VAL A 1 232 ? 23.557 -16.698 -15.565 1.00 96.25 232 VAL A CA 1
ATOM 1819 C C . VAL A 1 232 ? 22.907 -16.941 -16.925 1.00 96.25 232 VAL A C 1
ATOM 1821 O O . VAL A 1 232 ? 22.761 -16.024 -17.730 1.00 96.25 232 VAL A O 1
ATOM 1824 N N . ASP A 1 233 ? 22.407 -18.161 -17.152 1.00 94.94 233 ASP A N 1
ATOM 1825 C CA . ASP A 1 233 ? 21.466 -18.410 -18.248 1.00 94.94 233 ASP A CA 1
ATOM 1826 C C . ASP A 1 233 ? 20.148 -17.681 -17.951 1.00 94.94 233 ASP A C 1
ATOM 1828 O O . ASP A 1 233 ? 19.227 -18.209 -17.314 1.00 94.94 233 ASP A O 1
ATOM 1832 N N . TRP A 1 234 ? 20.101 -16.415 -18.357 1.00 94.06 234 TRP A N 1
ATOM 1833 C CA . TRP A 1 234 ? 18.990 -15.517 -18.099 1.00 94.06 234 TRP A CA 1
ATOM 1834 C C . TRP A 1 234 ? 17.743 -15.903 -18.897 1.00 94.06 234 TRP A C 1
ATOM 1836 O O . TRP A 1 234 ? 16.639 -15.538 -18.502 1.00 94.06 234 TRP A O 1
ATOM 1846 N N . ARG A 1 235 ? 17.884 -16.648 -20.002 1.00 92.62 235 ARG A N 1
ATOM 1847 C CA . ARG A 1 235 ? 16.753 -17.059 -20.846 1.00 92.62 235 ARG A CA 1
ATOM 1848 C C . ARG A 1 235 ? 15.918 -18.105 -20.128 1.00 92.62 235 ARG A C 1
ATOM 1850 O O . ARG A 1 235 ? 14.713 -17.919 -19.975 1.00 92.62 235 ARG A O 1
ATOM 1857 N N . ASP A 1 236 ? 16.568 -19.158 -19.642 1.00 92.75 236 ASP A N 1
ATOM 1858 C CA . ASP A 1 236 ? 15.916 -20.211 -18.863 1.00 92.75 236 ASP A CA 1
ATOM 1859 C C . ASP A 1 236 ? 15.380 -19.668 -17.525 1.00 92.75 236 ASP A C 1
ATOM 1861 O O . ASP A 1 236 ? 14.226 -19.909 -17.174 1.00 92.75 236 ASP A O 1
ATOM 1865 N N . MET A 1 237 ? 16.151 -18.813 -16.839 1.00 93.12 237 MET A N 1
ATOM 1866 C CA . MET A 1 237 ? 15.693 -18.110 -15.629 1.00 93.12 237 MET A CA 1
ATOM 1867 C C . MET A 1 237 ? 14.426 -17.281 -15.892 1.00 93.12 237 MET A C 1
ATOM 1869 O O . MET A 1 237 ? 13.435 -17.400 -15.169 1.00 93.12 237 MET A O 1
ATOM 1873 N N . ARG A 1 238 ? 14.413 -16.495 -16.974 1.00 91.50 238 ARG A N 1
ATOM 1874 C CA . ARG A 1 238 ? 13.254 -15.701 -17.389 1.00 91.50 238 ARG A CA 1
ATOM 1875 C C . ARG A 1 238 ? 12.046 -16.579 -17.709 1.00 91.50 238 ARG A C 1
ATOM 1877 O O . ARG A 1 238 ? 10.946 -16.242 -17.281 1.00 91.50 238 ARG A O 1
ATOM 1884 N N . LEU A 1 239 ? 12.218 -17.678 -18.447 1.00 91.12 239 LEU A N 1
ATOM 1885 C CA . LEU A 1 239 ? 11.122 -18.601 -18.770 1.00 91.12 239 LEU A CA 1
ATOM 1886 C C . LEU A 1 239 ? 10.520 -19.228 -17.506 1.00 91.12 239 LEU A C 1
ATOM 1888 O O . LEU A 1 239 ? 9.296 -19.288 -17.390 1.00 91.12 239 LEU A O 1
ATOM 1892 N N . GLY A 1 240 ? 11.356 -19.602 -16.531 1.00 88.94 240 GLY A N 1
ATOM 1893 C CA . GLY A 1 240 ? 10.899 -20.049 -15.214 1.00 88.94 240 GLY A CA 1
ATOM 1894 C C . GLY A 1 240 ? 10.021 -19.003 -14.520 1.00 88.94 240 GLY A C 1
ATOM 1895 O O . GLY A 1 240 ? 8.907 -19.308 -14.093 1.00 88.94 240 GLY A O 1
ATOM 1896 N N . ARG A 1 241 ? 10.464 -17.739 -14.498 1.00 87.56 241 ARG A N 1
ATOM 1897 C CA . ARG A 1 241 ? 9.697 -16.633 -13.897 1.00 87.56 241 ARG A CA 1
ATOM 1898 C C . ARG A 1 241 ? 8.414 -16.293 -14.661 1.00 87.56 241 ARG A C 1
ATOM 1900 O O . ARG A 1 241 ? 7.410 -15.973 -14.029 1.00 87.56 241 ARG A O 1
ATOM 1907 N N . ILE A 1 242 ? 8.394 -16.412 -15.993 1.00 88.44 242 ILE A N 1
ATOM 1908 C CA . ILE A 1 242 ? 7.158 -16.301 -16.793 1.00 88.44 242 ILE A CA 1
ATOM 1909 C C . ILE A 1 242 ? 6.159 -17.380 -16.375 1.00 88.44 242 ILE A C 1
ATOM 1911 O O . ILE A 1 242 ? 4.979 -17.074 -16.202 1.00 88.44 242 ILE A O 1
ATOM 1915 N N . GLY A 1 243 ? 6.629 -18.612 -16.154 1.00 84.75 243 GLY A N 1
ATOM 1916 C CA . GLY A 1 243 ? 5.822 -19.694 -15.594 1.00 84.75 243 GLY A CA 1
ATOM 1917 C C . GLY A 1 243 ? 5.154 -19.280 -14.282 1.00 84.75 243 GLY A C 1
ATOM 1918 O O . GLY A 1 243 ? 3.931 -19.360 -14.175 1.00 84.75 243 GLY A O 1
ATOM 1919 N N . CYS A 1 244 ? 5.921 -18.733 -13.336 1.00 80.94 244 CYS A N 1
ATOM 1920 C CA . CYS A 1 244 ? 5.389 -18.241 -12.061 1.00 80.94 244 CYS A CA 1
ATOM 1921 C C . CYS A 1 244 ? 4.353 -17.119 -12.246 1.00 80.94 244 CYS A C 1
ATOM 1923 O O . CYS A 1 244 ? 3.257 -17.200 -11.696 1.00 80.94 244 CYS A O 1
ATOM 1925 N N . VAL A 1 245 ? 4.649 -16.095 -13.057 1.00 81.00 245 VAL A N 1
ATOM 1926 C CA . VAL A 1 245 ? 3.713 -14.980 -13.303 1.00 81.00 245 VAL A CA 1
ATOM 1927 C C . VAL A 1 245 ? 2.423 -15.451 -13.966 1.00 81.00 245 VAL A C 1
ATOM 1929 O O . VAL A 1 245 ? 1.342 -15.031 -13.562 1.00 81.00 245 VAL A O 1
ATOM 1932 N N . SER A 1 246 ? 2.506 -16.368 -14.931 1.00 81.69 246 SER A N 1
ATOM 1933 C CA . SER A 1 246 ? 1.324 -16.921 -15.603 1.00 81.69 246 SER A CA 1
ATOM 1934 C C . SER A 1 246 ? 0.403 -17.706 -14.660 1.00 81.69 246 SER A C 1
ATOM 1936 O O . SER A 1 246 ? -0.796 -17.808 -14.914 1.00 81.69 246 SER A O 1
ATOM 1938 N N . GLN A 1 247 ? 0.944 -18.224 -13.552 1.00 83.12 247 GLN A N 1
ATOM 1939 C CA . GLN A 1 247 ? 0.190 -18.938 -12.524 1.00 83.12 247 GLN A CA 1
ATOM 1940 C C . GLN A 1 247 ? -0.382 -18.018 -11.440 1.00 83.12 247 GLN A C 1
ATOM 1942 O O . GLN A 1 247 ? -1.266 -18.463 -10.708 1.00 83.12 247 GLN A O 1
ATOM 1947 N N . ARG A 1 248 ? 0.048 -16.750 -11.340 1.00 83.19 248 ARG A N 1
ATOM 1948 C CA . ARG A 1 248 ? -0.404 -15.819 -10.286 1.00 83.19 248 ARG A CA 1
ATOM 1949 C C . ARG A 1 248 ? -1.922 -15.696 -10.169 1.00 83.19 248 ARG A C 1
ATOM 1951 O O . ARG A 1 248 ? -2.402 -15.797 -9.044 1.00 83.19 248 ARG A O 1
ATOM 1958 N N . PRO A 1 249 ? -2.701 -15.564 -11.265 1.00 86.06 249 PRO A N 1
ATOM 1959 C CA . PRO A 1 249 ? -4.159 -15.568 -11.172 1.00 86.06 249 PRO A CA 1
ATOM 1960 C C . PRO A 1 249 ? -4.709 -16.788 -10.426 1.00 86.06 249 PRO A C 1
ATOM 1962 O O . PRO A 1 249 ? -5.578 -16.662 -9.569 1.00 86.06 249 PRO A O 1
ATOM 1965 N N . GLN A 1 250 ? -4.163 -17.973 -10.710 1.00 87.38 250 GLN A N 1
ATOM 1966 C CA . GLN A 1 250 ? -4.568 -19.203 -10.039 1.00 87.38 250 GLN A CA 1
ATOM 1967 C C . GLN A 1 250 ? -4.061 -19.262 -8.595 1.00 87.38 250 GLN A C 1
ATOM 1969 O O . GLN A 1 250 ? -4.801 -19.695 -7.719 1.00 87.38 250 GLN A O 1
ATOM 1974 N N . GLN A 1 251 ? -2.826 -18.828 -8.330 1.00 88.75 251 GLN A N 1
ATOM 1975 C CA . GLN A 1 251 ? -2.266 -18.770 -6.976 1.00 88.75 251 GLN A CA 1
ATOM 1976 C C . GLN A 1 251 ? -3.085 -17.851 -6.070 1.00 88.75 251 GLN A C 1
ATOM 1978 O O . GLN A 1 251 ? -3.384 -18.226 -4.945 1.00 88.75 251 GLN A O 1
ATOM 1983 N N . LEU A 1 252 ? -3.500 -16.691 -6.576 1.00 91.56 252 LEU A N 1
ATOM 1984 C CA . LEU A 1 252 ? -4.359 -15.739 -5.880 1.00 91.56 252 LEU A CA 1
ATOM 1985 C C . LEU A 1 252 ? -5.708 -16.370 -5.536 1.00 91.56 252 LEU A C 1
ATOM 1987 O O . LEU A 1 252 ? -6.105 -16.356 -4.376 1.00 91.56 252 LEU A O 1
ATOM 1991 N N . VAL A 1 253 ? -6.382 -16.986 -6.512 1.00 91.75 253 VAL A N 1
ATOM 1992 C CA . VAL A 1 253 ? -7.663 -17.677 -6.284 1.00 91.75 253 VAL A CA 1
ATOM 1993 C C . VAL A 1 253 ? -7.502 -18.805 -5.264 1.00 91.75 253 VAL A C 1
ATOM 1995 O O . VAL A 1 253 ? -8.318 -18.928 -4.353 1.00 91.75 253 VAL A O 1
ATOM 1998 N N . ASN A 1 254 ? -6.433 -19.597 -5.376 1.00 92.06 254 ASN A N 1
ATOM 1999 C CA . ASN A 1 254 ? -6.126 -20.651 -4.413 1.00 92.06 254 ASN A CA 1
ATOM 2000 C C . ASN A 1 254 ? -5.895 -20.073 -3.013 1.00 92.06 254 ASN A C 1
ATOM 2002 O O . ASN A 1 254 ? -6.365 -20.654 -2.041 1.00 92.06 254 ASN A O 1
ATOM 2006 N N . TYR A 1 255 ? -5.214 -18.931 -2.908 1.00 93.19 255 TYR A N 1
ATOM 2007 C CA . TYR A 1 255 ? -4.954 -18.272 -1.635 1.00 93.19 255 TYR A CA 1
ATOM 2008 C C . TYR A 1 255 ? -6.256 -17.783 -0.991 1.00 93.19 255 TYR A C 1
ATOM 2010 O O . TYR A 1 255 ? -6.510 -18.082 0.175 1.00 93.19 255 TYR A O 1
ATOM 2018 N N . VAL A 1 256 ? -7.126 -17.113 -1.759 1.00 93.75 256 VAL A N 1
ATOM 2019 C CA . VAL A 1 256 ? -8.471 -16.716 -1.303 1.00 93.75 256 VAL A CA 1
ATOM 2020 C C . VAL A 1 256 ? -9.242 -17.940 -0.806 1.00 93.75 256 VAL A C 1
ATOM 2022 O O . VAL A 1 256 ? -9.775 -17.918 0.301 1.00 93.75 256 VAL A O 1
ATOM 2025 N N . ALA A 1 257 ? -9.252 -19.028 -1.578 1.00 92.81 257 ALA A N 1
ATOM 2026 C CA . ALA A 1 257 ? -9.976 -20.245 -1.224 1.00 92.81 257 ALA A CA 1
ATOM 2027 C C . ALA A 1 257 ? -9.443 -20.937 0.037 1.00 92.81 257 ALA A C 1
ATOM 2029 O O . ALA A 1 257 ? -10.225 -21.441 0.836 1.00 92.81 257 ALA A O 1
ATOM 2030 N N . GLN A 1 258 ? -8.122 -20.980 0.214 1.00 92.31 258 GLN A N 1
ATOM 2031 C CA . GLN A 1 258 ? -7.485 -21.706 1.315 1.00 92.31 258 GLN A CA 1
ATOM 2032 C C . GLN A 1 258 ? -7.446 -20.909 2.618 1.00 92.31 258 GLN A C 1
ATOM 2034 O O . GLN A 1 258 ? -7.513 -21.505 3.693 1.00 92.31 258 GLN A O 1
ATOM 2039 N N . HIS A 1 259 ? -7.302 -19.585 2.534 1.00 93.44 259 HIS A N 1
ATOM 2040 C CA . HIS A 1 259 ? -6.978 -18.754 3.692 1.00 93.44 259 HIS A CA 1
ATOM 2041 C C . HIS A 1 259 ? -8.055 -17.742 4.067 1.00 93.44 259 HIS A C 1
ATOM 2043 O O . HIS A 1 259 ? -8.030 -17.269 5.202 1.00 93.44 259 HIS A O 1
ATOM 2049 N N . LEU A 1 260 ? -8.970 -17.398 3.153 1.00 95.19 260 LEU A N 1
ATOM 2050 C CA . LEU A 1 260 ? -10.007 -16.393 3.405 1.00 95.19 260 LEU A CA 1
ATOM 2051 C C . LEU A 1 260 ? -11.409 -17.009 3.411 1.00 95.19 260 LEU A C 1
ATOM 2053 O O . LEU A 1 260 ? -12.162 -16.810 4.365 1.00 95.19 260 LEU A O 1
ATOM 2057 N N . LEU A 1 261 ? -11.758 -17.801 2.391 1.00 94.62 261 LEU A N 1
ATOM 2058 C CA . LEU A 1 261 ? -13.052 -18.483 2.344 1.00 94.62 261 LEU A CA 1
ATOM 2059 C C . LEU A 1 261 ? -13.177 -19.478 3.507 1.00 94.62 261 LEU A C 1
ATOM 2061 O O . LEU A 1 261 ? -12.286 -20.271 3.798 1.00 94.62 261 LEU A O 1
ATOM 2065 N N . GLY A 1 262 ? -14.302 -19.411 4.210 1.00 91.56 262 GLY A N 1
ATOM 2066 C CA . GLY A 1 262 ? -14.589 -20.168 5.424 1.00 91.56 262 GLY A CA 1
ATOM 2067 C C . GLY A 1 262 ? -14.013 -19.547 6.700 1.00 91.56 262 GLY A C 1
ATOM 2068 O O . GLY A 1 262 ? -14.688 -19.603 7.734 1.00 91.56 262 GLY A O 1
ATOM 2069 N N . ALA A 1 263 ? -12.823 -18.944 6.634 1.00 94.44 263 ALA A N 1
ATOM 2070 C CA . ALA A 1 263 ? -12.131 -18.351 7.780 1.00 94.44 263 ALA A CA 1
ATOM 2071 C C . ALA A 1 263 ? -12.673 -16.966 8.163 1.00 94.44 263 ALA A C 1
ATOM 2073 O O . ALA A 1 263 ? -12.838 -16.697 9.354 1.00 94.44 263 ALA A O 1
ATOM 2074 N N . GLU A 1 264 ? -12.978 -16.140 7.162 1.00 96.50 264 GLU A N 1
ATOM 2075 C CA . GLU A 1 264 ? -13.416 -14.753 7.329 1.00 96.50 264 GLU A CA 1
ATOM 2076 C C . GLU A 1 264 ? -14.923 -14.621 7.083 1.00 96.50 264 GLU A C 1
ATOM 2078 O O . GLU A 1 264 ? -15.482 -15.282 6.204 1.00 96.50 264 GLU A O 1
ATOM 2083 N N . ASP A 1 265 ? -15.602 -13.765 7.839 1.00 96.25 265 ASP A N 1
ATOM 2084 C CA . ASP A 1 265 ? -17.036 -13.514 7.667 1.00 96.25 265 ASP A CA 1
ATOM 2085 C C . ASP A 1 265 ? -17.300 -12.489 6.563 1.00 96.25 265 ASP A C 1
ATOM 2087 O O . ASP A 1 265 ? -18.297 -12.591 5.848 1.00 96.25 265 ASP A O 1
ATOM 2091 N N . VAL A 1 266 ? -16.391 -11.527 6.397 1.00 97.69 266 VAL A N 1
ATOM 2092 C CA . VAL A 1 266 ? -16.436 -10.521 5.335 1.00 97.69 266 VAL A CA 1
ATOM 2093 C C . VAL A 1 266 ? -15.054 -10.402 4.690 1.00 97.69 266 VAL A C 1
ATOM 2095 O O . VAL A 1 266 ? -14.035 -10.319 5.375 1.00 97.69 266 VAL A O 1
ATOM 2098 N N . ILE A 1 267 ? -15.007 -10.395 3.359 1.00 98.31 267 ILE A N 1
ATOM 2099 C CA . ILE A 1 267 ? -13.772 -10.245 2.580 1.00 98.31 267 ILE A CA 1
ATOM 2100 C C . ILE A 1 267 ? -13.958 -9.084 1.607 1.00 98.31 267 ILE A C 1
ATOM 2102 O O . ILE A 1 267 ? -14.908 -9.065 0.829 1.00 98.31 267 ILE A O 1
ATOM 2106 N N . MET A 1 268 ? -13.048 -8.120 1.634 1.00 98.31 268 MET A N 1
ATOM 2107 C CA . MET A 1 268 ? -13.065 -6.928 0.789 1.00 98.31 268 MET A CA 1
ATOM 2108 C C . MET A 1 268 ? -11.843 -6.957 -0.120 1.00 98.31 268 MET A C 1
ATOM 2110 O O . MET A 1 268 ? -10.715 -6.931 0.361 1.00 98.31 268 MET A O 1
ATOM 2114 N N . LEU A 1 269 ? -12.050 -7.050 -1.430 1.00 97.25 269 LEU A N 1
ATOM 2115 C CA . LEU A 1 269 ? -10.953 -7.172 -2.389 1.00 97.25 269 LEU A CA 1
ATOM 2116 C C . LEU A 1 269 ? -10.950 -5.974 -3.330 1.00 97.25 269 LEU A C 1
ATOM 2118 O O . LEU A 1 269 ? -11.992 -5.627 -3.881 1.00 97.25 269 LEU A O 1
ATOM 2122 N N . GLN A 1 270 ? -9.780 -5.386 -3.546 1.00 95.69 270 GLN A N 1
ATOM 2123 C CA . GLN A 1 270 ? -9.565 -4.291 -4.491 1.00 95.69 270 GLN A CA 1
ATOM 2124 C C . GLN A 1 270 ? -8.838 -4.788 -5.747 1.00 95.69 270 GLN A C 1
ATOM 2126 O O . GLN A 1 270 ? -8.170 -5.818 -5.713 1.00 95.69 270 GLN A O 1
ATOM 2131 N N . GLU A 1 271 ? -8.966 -4.062 -6.860 1.00 92.31 271 GLU A N 1
ATOM 2132 C CA . GLU A 1 271 ? -8.315 -4.387 -8.141 1.00 92.31 271 GLU A CA 1
ATOM 2133 C C . GLU A 1 271 ? -8.679 -5.765 -8.762 1.00 92.31 271 GLU A C 1
ATOM 2135 O O . GLU A 1 271 ? -7.927 -6.356 -9.548 1.00 92.31 271 GLU A O 1
ATOM 2140 N N . VAL A 1 272 ? -9.879 -6.276 -8.483 1.00 92.12 272 VAL A N 1
ATOM 2141 C CA . VAL A 1 272 ? -10.365 -7.572 -8.978 1.00 92.12 272 VAL A CA 1
ATOM 2142 C C . VAL A 1 272 ? -10.743 -7.508 -10.454 1.00 92.12 272 VAL A C 1
ATOM 2144 O O . VAL A 1 272 ? -11.626 -6.752 -10.847 1.00 92.12 272 VAL A O 1
ATOM 2147 N N . SER A 1 273 ? -10.118 -8.339 -11.291 1.00 87.94 273 SER A N 1
ATOM 2148 C CA . SER A 1 273 ? -10.555 -8.516 -12.684 1.00 87.94 273 SER A CA 1
ATOM 2149 C C . SER A 1 273 ? -11.723 -9.499 -12.805 1.00 87.94 273 SER A C 1
ATOM 2151 O O . SER A 1 273 ? -11.888 -10.389 -11.970 1.00 87.94 273 SER A O 1
ATOM 2153 N N . ASP A 1 274 ? -12.490 -9.399 -13.893 1.00 85.94 274 ASP A N 1
ATOM 2154 C CA . ASP A 1 274 ? -13.639 -10.277 -14.164 1.00 85.94 274 ASP A CA 1
ATOM 2155 C C . ASP A 1 274 ? -13.259 -11.770 -14.166 1.00 85.94 274 ASP A C 1
ATOM 2157 O O . ASP A 1 274 ? -14.009 -12.603 -13.660 1.00 85.94 274 ASP A O 1
ATOM 2161 N N . ASP A 1 275 ? -12.081 -12.121 -14.700 1.00 86.00 275 ASP A N 1
ATOM 2162 C CA . ASP A 1 275 ? -11.578 -13.503 -14.699 1.00 86.00 275 ASP A CA 1
ATOM 2163 C C . ASP A 1 275 ? -11.313 -14.003 -13.272 1.00 86.00 275 ASP A C 1
ATOM 2165 O O . ASP A 1 275 ? -11.764 -15.087 -12.905 1.00 86.00 275 ASP A O 1
ATOM 2169 N N . ILE A 1 276 ? -10.651 -13.193 -12.438 1.00 89.50 276 ILE A N 1
ATOM 2170 C CA . ILE A 1 276 ? -10.385 -13.544 -11.036 1.00 89.50 276 ILE A CA 1
ATOM 2171 C C . ILE A 1 276 ? -11.687 -13.670 -10.248 1.00 89.50 276 ILE A C 1
ATOM 2173 O O . ILE A 1 276 ? -11.860 -14.650 -9.528 1.00 89.50 276 ILE A O 1
ATOM 2177 N N . GLN A 1 277 ? -12.620 -12.731 -10.419 1.00 90.50 277 GLN A N 1
ATOM 2178 C CA . GLN A 1 277 ? -13.928 -12.783 -9.768 1.00 90.50 277 GLN A CA 1
ATOM 2179 C C . GLN A 1 277 ? -14.654 -14.094 -10.100 1.00 90.50 277 GLN A C 1
ATOM 2181 O O . GLN A 1 277 ? -15.098 -14.803 -9.198 1.00 90.50 277 GLN A O 1
ATOM 2186 N N . ASN A 1 278 ? -14.731 -14.454 -11.384 1.00 89.19 278 ASN A N 1
ATOM 2187 C CA . ASN A 1 278 ? -15.385 -15.687 -11.826 1.00 89.19 278 ASN A CA 1
ATOM 2188 C C . ASN A 1 278 ? -14.695 -16.939 -11.269 1.00 89.19 278 ASN A C 1
ATOM 2190 O O . ASN A 1 278 ? -15.368 -17.898 -10.891 1.00 89.19 278 ASN A O 1
ATOM 2194 N N . ARG A 1 279 ? -13.360 -16.934 -11.175 1.00 90.88 279 ARG A N 1
ATOM 2195 C CA . ARG A 1 279 ? -12.600 -18.035 -10.573 1.00 90.88 279 ARG A CA 1
ATOM 2196 C C . ARG A 1 279 ? -12.839 -18.153 -9.069 1.00 90.88 279 ARG A C 1
ATOM 2198 O O . ARG A 1 279 ? -13.043 -19.271 -8.608 1.00 90.88 279 ARG A O 1
ATOM 2205 N N . ILE A 1 280 ? -12.871 -17.044 -8.325 1.00 90.75 280 ILE A N 1
ATOM 2206 C CA . ILE A 1 280 ? -13.205 -17.037 -6.888 1.00 90.75 280 ILE A CA 1
ATOM 2207 C C . ILE A 1 280 ? -14.604 -17.628 -6.671 1.00 90.75 280 ILE A C 1
ATOM 2209 O O . ILE A 1 280 ? -14.773 -18.515 -5.841 1.00 90.75 280 ILE A O 1
ATOM 2213 N N . LEU A 1 281 ? -15.588 -17.215 -7.473 1.00 88.69 281 LEU A N 1
ATOM 2214 C CA . LEU A 1 281 ? -16.941 -17.778 -7.409 1.00 88.69 281 LEU A CA 1
ATOM 2215 C C . LEU A 1 281 ? -16.983 -19.274 -7.749 1.00 88.69 281 LEU A C 1
ATOM 2217 O O . LEU A 1 281 ? -17.797 -20.001 -7.194 1.00 88.69 281 LEU A O 1
ATOM 2221 N N . SER A 1 282 ? -16.114 -19.746 -8.648 1.00 88.44 282 SER A N 1
ATOM 2222 C CA . SER A 1 282 ? -16.060 -21.165 -9.016 1.00 88.44 282 SER A CA 1
ATOM 2223 C C . SER A 1 282 ? -15.488 -22.070 -7.921 1.00 88.44 282 SER A C 1
ATOM 2225 O O . SER A 1 282 ? -15.836 -23.246 -7.884 1.00 88.44 282 SER A O 1
ATOM 2227 N N . VAL A 1 283 ? -14.627 -21.538 -7.044 1.00 89.56 283 VAL A N 1
ATOM 2228 C CA . VAL A 1 283 ? -14.023 -22.292 -5.928 1.00 89.56 283 VAL A CA 1
ATOM 2229 C C . VAL A 1 283 ? -14.825 -22.179 -4.629 1.00 89.56 283 VAL A C 1
ATOM 2231 O O . VAL A 1 283 ? -14.640 -23.001 -3.734 1.00 89.56 283 VAL A O 1
ATOM 2234 N N . ASP A 1 284 ? -15.762 -21.231 -4.529 1.00 85.00 284 ASP A N 1
ATOM 2235 C CA . ASP A 1 284 ? -16.823 -21.240 -3.512 1.00 85.00 284 ASP A CA 1
ATOM 2236 C C . ASP A 1 284 ? -17.920 -22.256 -3.893 1.00 85.00 284 ASP A C 1
ATOM 2238 O O . ASP A 1 284 ? -19.077 -21.913 -4.130 1.00 85.00 284 ASP A O 1
ATOM 2242 N N . GLU A 1 285 ? -17.550 -23.537 -3.992 1.00 65.44 285 GLU A N 1
ATOM 2243 C CA . GLU A 1 285 ? -18.412 -24.617 -4.506 1.00 65.44 285 GLU A CA 1
ATOM 2244 C C . GLU A 1 285 ? -19.729 -24.778 -3.724 1.00 65.44 285 GLU A C 1
ATOM 2246 O O . GLU A 1 285 ? -20.736 -25.232 -4.271 1.00 65.44 285 GLU A O 1
ATOM 2251 N N . ALA A 1 286 ? -19.741 -24.394 -2.444 1.00 68.19 286 ALA A N 1
ATOM 2252 C CA . ALA A 1 286 ? -20.925 -24.441 -1.589 1.00 68.19 286 ALA A CA 1
ATOM 2253 C C . ALA A 1 286 ? -21.848 -23.219 -1.758 1.00 68.19 286 ALA A C 1
ATOM 2255 O O . ALA A 1 286 ? -22.940 -23.198 -1.184 1.00 68.19 286 ALA A O 1
ATOM 2256 N N . GLY A 1 287 ? -21.415 -22.194 -2.504 1.00 81.12 287 GLY A N 1
ATOM 2257 C CA . GLY A 1 287 ? -22.065 -20.886 -2.550 1.00 81.12 287 GLY A CA 1
ATOM 2258 C C . GLY A 1 287 ? -22.203 -20.291 -1.152 1.00 81.12 287 GLY A C 1
ATOM 2259 O O . GLY A 1 287 ? -23.275 -19.781 -0.808 1.00 81.12 287 GLY A O 1
ATOM 2260 N N . GLY A 1 288 ? -21.168 -20.454 -0.322 1.00 91.06 288 GLY A N 1
ATOM 2261 C CA . GLY A 1 288 ? -21.146 -20.043 1.075 1.00 91.06 288 GLY A CA 1
ATOM 2262 C C . GLY A 1 288 ? -21.052 -18.532 1.248 1.00 91.06 288 GLY A C 1
ATOM 2263 O O . GLY A 1 288 ? -21.332 -18.047 2.342 1.00 91.06 288 GLY A O 1
ATOM 2264 N N . TYR A 1 289 ? -20.713 -17.795 0.190 1.00 94.62 289 TYR A N 1
ATOM 2265 C CA . TYR A 1 289 ? -20.606 -16.344 0.196 1.00 94.62 289 TYR A CA 1
ATOM 2266 C C . TYR A 1 289 ? -21.603 -15.688 -0.763 1.00 94.62 289 TYR A C 1
ATOM 2268 O O . TYR A 1 289 ? -22.037 -16.255 -1.768 1.00 94.62 289 TYR A O 1
ATOM 2276 N N . GLU A 1 290 ? -21.991 -14.466 -0.427 1.00 93.75 290 GLU A N 1
ATOM 2277 C CA . GLU A 1 290 ? -22.711 -13.549 -1.297 1.00 93.75 290 GLU A CA 1
ATOM 2278 C C . GLU A 1 290 ? -21.737 -12.487 -1.815 1.00 93.75 290 GLU A C 1
ATOM 2280 O O . GLU A 1 290 ? -21.012 -11.871 -1.034 1.00 93.75 290 GLU A O 1
ATOM 2285 N N . LEU A 1 291 ? -21.685 -12.311 -3.138 1.00 92.94 291 LEU A N 1
ATOM 2286 C CA . LEU A 1 291 ? -20.782 -11.373 -3.802 1.00 92.94 291 LEU A CA 1
ATOM 2287 C C . LEU A 1 291 ? -21.493 -10.056 -4.099 1.00 92.94 291 LEU A C 1
ATOM 2289 O O . LEU A 1 291 ? -22.559 -10.032 -4.714 1.00 92.94 291 LEU A O 1
ATOM 2293 N N . ILE A 1 292 ? -20.816 -8.962 -3.778 1.00 92.38 292 ILE A N 1
ATOM 2294 C CA . ILE A 1 292 ? -21.247 -7.602 -4.054 1.00 92.38 292 ILE A CA 1
ATOM 2295 C C . ILE A 1 292 ? -20.186 -6.912 -4.898 1.00 92.38 292 ILE A C 1
ATOM 2297 O O . ILE A 1 292 ? -19.068 -6.648 -4.451 1.00 92.38 292 ILE A O 1
ATOM 2301 N N . ALA A 1 293 ? -20.563 -6.591 -6.126 1.00 87.94 293 ALA A N 1
ATOM 2302 C CA . ALA A 1 293 ? -19.723 -5.887 -7.076 1.00 87.94 293 ALA A CA 1
ATOM 2303 C C . ALA A 1 293 ? -20.575 -4.878 -7.842 1.00 87.94 293 ALA A C 1
ATOM 2305 O O . ALA A 1 293 ? -21.714 -5.178 -8.209 1.00 87.94 293 ALA A O 1
ATOM 2306 N N . GLU A 1 294 ? -20.025 -3.699 -8.125 1.00 81.12 294 GLU A N 1
ATOM 2307 C CA . GLU A 1 294 ? -20.693 -2.769 -9.030 1.00 81.12 294 GLU A CA 1
ATOM 2308 C C . GLU A 1 294 ? -20.713 -3.316 -10.464 1.00 81.12 294 GLU A C 1
ATOM 2310 O O . GLU A 1 294 ? -19.796 -4.015 -10.917 1.00 81.12 294 GLU A O 1
ATOM 2315 N N . SER A 1 295 ? -21.776 -2.991 -11.201 1.00 69.38 295 SER A N 1
ATOM 2316 C CA . SER A 1 295 ? -21.859 -3.264 -12.632 1.00 69.38 295 SER A CA 1
ATOM 2317 C C . SER A 1 295 ? -20.796 -2.452 -13.371 1.00 69.38 295 SER A C 1
ATOM 2319 O O . SER A 1 295 ? -20.796 -1.224 -13.279 1.00 69.38 295 SER A O 1
ATOM 2321 N N . ASN A 1 296 ? -19.928 -3.123 -14.134 1.00 61.53 296 ASN A N 1
ATOM 2322 C CA . ASN A 1 296 ? -18.922 -2.447 -14.949 1.00 61.53 296 ASN A CA 1
ATOM 2323 C C . ASN A 1 296 ? -19.596 -1.444 -15.892 1.00 61.53 296 ASN A C 1
ATOM 2325 O O . ASN A 1 296 ? -20.368 -1.830 -16.774 1.00 61.53 296 ASN A O 1
ATOM 2329 N N . SER A 1 297 ? -19.235 -0.166 -15.771 1.00 56.25 297 SER A N 1
ATOM 2330 C CA . SER A 1 297 ? -19.311 0.710 -16.934 1.00 56.25 297 SER A CA 1
ATOM 2331 C C . SER A 1 297 ? -18.332 0.165 -17.982 1.00 56.25 297 SER A C 1
ATOM 2333 O O . SER A 1 297 ? -17.275 -0.378 -17.649 1.00 56.25 297 SER A O 1
ATOM 2335 N N . SER A 1 298 ? -18.709 0.206 -19.258 1.00 46.44 298 SER A N 1
ATOM 2336 C CA . SER A 1 298 ? -17.936 -0.381 -20.356 1.00 46.44 298 SER A CA 1
ATOM 2337 C C . SER A 1 298 ? -16.532 0.244 -20.444 1.00 46.44 298 SER A C 1
ATOM 2339 O O . SER A 1 298 ? -16.355 1.263 -21.107 1.00 46.44 298 SER A O 1
ATOM 2341 N N . GLY A 1 299 ? -15.534 -0.335 -19.766 1.00 55.84 299 GLY A N 1
ATOM 2342 C CA . GLY A 1 299 ? -14.150 0.151 -19.797 1.00 55.84 299 GLY A CA 1
ATOM 2343 C C . GLY A 1 299 ? -13.261 -0.233 -18.608 1.00 55.84 299 GLY A C 1
ATOM 2344 O O . GLY A 1 299 ? -12.050 -0.356 -18.802 1.00 55.84 299 GLY A O 1
ATOM 2345 N N . ALA A 1 300 ? -13.816 -0.448 -17.409 1.00 59.09 300 ALA A N 1
ATOM 2346 C CA . ALA A 1 300 ? -13.020 -0.819 -16.234 1.00 59.09 300 ALA A CA 1
ATOM 2347 C C . ALA A 1 300 ? -12.507 -2.268 -16.347 1.00 59.09 300 ALA A C 1
ATOM 2349 O O . ALA A 1 300 ? -13.282 -3.196 -16.569 1.00 59.09 300 ALA A O 1
ATOM 2350 N N . LYS A 1 301 ? -11.186 -2.466 -16.229 1.00 73.69 301 LYS A N 1
ATOM 2351 C CA . LYS A 1 301 ? -10.549 -3.801 -16.270 1.00 73.69 301 LYS A CA 1
ATOM 2352 C C . LYS A 1 301 ? -10.489 -4.484 -14.901 1.00 73.69 301 LYS A C 1
ATOM 2354 O O . LYS A 1 301 ? -10.225 -5.683 -14.838 1.00 73.69 301 LYS A O 1
ATOM 2359 N N . GLN A 1 302 ? -10.676 -3.710 -13.838 1.00 84.81 302 GLN A N 1
ATOM 2360 C CA . GLN A 1 302 ? -10.538 -4.107 -12.444 1.00 84.81 302 GLN A CA 1
ATOM 2361 C C . GLN A 1 302 ? -11.599 -3.379 -11.613 1.00 84.81 302 GLN A C 1
ATOM 2363 O O . GLN A 1 302 ? -12.047 -2.301 -12.015 1.00 84.81 302 GLN A O 1
ATOM 2368 N N . ARG A 1 303 ? -12.004 -3.970 -10.486 1.00 90.56 303 ARG A N 1
ATOM 2369 C CA . ARG A 1 303 ? -13.015 -3.417 -9.582 1.00 90.56 303 ARG A CA 1
ATOM 2370 C C . ARG A 1 303 ? -12.806 -3.842 -8.127 1.00 90.56 303 ARG A C 1
ATOM 2372 O O . ARG A 1 303 ? -12.185 -4.866 -7.862 1.00 90.56 303 ARG A O 1
ATOM 2379 N N . SER A 1 304 ? -13.394 -3.103 -7.202 1.00 94.25 304 SER A N 1
ATOM 2380 C CA . SER A 1 304 ? -13.545 -3.476 -5.802 1.00 94.25 304 SER A CA 1
ATOM 2381 C C . SER A 1 304 ? -14.763 -4.387 -5.625 1.00 94.25 304 SER A C 1
ATOM 2383 O O . SER A 1 304 ? -15.781 -4.223 -6.305 1.00 94.25 304 SER A O 1
ATOM 2385 N N . VAL A 1 305 ? -14.676 -5.362 -4.722 1.00 95.62 305 VAL A N 1
ATOM 2386 C CA . VAL A 1 305 ? -15.754 -6.316 -4.419 1.00 95.62 305 VAL A CA 1
ATOM 2387 C C . VAL A 1 305 ? -15.819 -6.624 -2.925 1.00 95.62 305 VAL A C 1
ATOM 2389 O O . VAL A 1 305 ? -14.820 -6.545 -2.211 1.00 95.62 305 VAL A O 1
ATOM 2392 N N . ILE A 1 306 ? -17.002 -7.014 -2.455 1.00 97.56 306 ILE A N 1
ATOM 2393 C CA . ILE A 1 306 ? -17.240 -7.470 -1.082 1.00 97.56 306 ILE A CA 1
ATOM 2394 C C . ILE A 1 306 ? -17.833 -8.879 -1.154 1.00 97.56 306 ILE A C 1
ATOM 2396 O O . ILE A 1 306 ? -18.770 -9.114 -1.913 1.00 97.56 306 ILE A O 1
ATOM 2400 N N . LEU A 1 307 ? -17.301 -9.815 -0.375 1.00 97.00 307 LEU A N 1
ATOM 2401 C CA . LEU A 1 307 ? -17.859 -11.150 -0.171 1.00 97.00 307 LEU A CA 1
ATOM 2402 C C . LEU A 1 307 ? -18.339 -11.256 1.277 1.00 97.00 307 LEU A C 1
ATOM 2404 O O . LEU A 1 307 ? -17.567 -10.987 2.196 1.00 97.00 307 LEU A O 1
ATOM 2408 N N . ILE A 1 308 ? -19.586 -11.671 1.483 1.00 96.44 308 ILE A N 1
ATOM 2409 C CA . ILE A 1 308 ? -20.184 -11.848 2.814 1.00 96.44 308 ILE A CA 1
ATOM 2410 C C . ILE A 1 308 ? -20.538 -13.313 3.011 1.00 96.44 308 ILE A C 1
ATOM 2412 O O . ILE A 1 308 ? -21.261 -13.896 2.207 1.00 96.44 308 ILE A O 1
ATOM 2416 N N . LYS A 1 309 ? -20.051 -13.917 4.090 1.00 95.38 309 LYS A N 1
ATOM 2417 C CA . LYS A 1 309 ? -20.348 -15.303 4.438 1.00 95.38 309 LYS A CA 1
ATOM 2418 C C . LYS A 1 309 ? -21.812 -15.450 4.843 1.00 95.38 309 LYS A C 1
ATOM 2420 O O . LYS A 1 309 ? -22.286 -14.807 5.776 1.00 95.38 309 LYS A O 1
ATOM 2425 N N . LYS A 1 310 ? -22.539 -16.356 4.199 1.00 93.75 310 LYS A N 1
ATOM 2426 C CA . LYS A 1 310 ? -23.936 -16.640 4.540 1.00 93.75 310 LYS A CA 1
ATOM 2427 C C . LYS A 1 310 ? -24.038 -17.179 5.963 1.00 93.75 310 LYS A C 1
ATOM 2429 O O . LYS A 1 310 ? -23.310 -18.092 6.353 1.00 93.75 310 LYS A O 1
ATOM 2434 N N . GLY A 1 311 ? -24.976 -16.628 6.729 1.00 90.44 311 GLY A N 1
ATOM 2435 C CA . GLY A 1 311 ? -25.218 -17.033 8.113 1.00 90.44 311 GLY A CA 1
ATOM 2436 C C . GLY A 1 311 ? -24.229 -16.464 9.136 1.00 90.44 311 GLY A C 1
ATOM 2437 O O . GLY A 1 311 ? -24.294 -16.873 10.292 1.00 90.44 311 GLY A O 1
ATOM 2438 N N . CYS A 1 312 ? -23.356 -15.514 8.767 1.00 90.81 312 CYS A N 1
ATOM 2439 C CA . CYS A 1 312 ? -22.517 -14.793 9.737 1.00 90.81 312 CYS A CA 1
ATOM 2440 C C . CYS A 1 312 ? -23.289 -13.739 10.558 1.00 90.81 312 CYS A C 1
ATOM 2442 O O . CYS A 1 312 ? -22.725 -13.113 11.449 1.00 90.81 312 CYS A O 1
ATOM 2444 N N . GLY A 1 313 ? -24.585 -13.554 10.277 1.00 89.31 313 GLY A N 1
ATOM 2445 C CA . GLY A 1 313 ? -25.451 -12.583 10.950 1.00 89.31 313 GLY A CA 1
ATOM 2446 C C . GLY A 1 313 ? -25.568 -11.236 10.234 1.00 89.31 313 GLY A C 1
ATOM 2447 O O . GLY A 1 313 ? -26.292 -10.376 10.721 1.00 89.31 313 GLY A O 1
ATOM 2448 N N . LEU A 1 314 ? -24.897 -11.062 9.092 1.00 92.00 314 LEU A N 1
ATOM 2449 C CA . LEU A 1 314 ? -25.088 -9.925 8.193 1.00 92.00 314 LEU A CA 1
ATOM 2450 C C . LEU A 1 314 ? -25.955 -10.351 7.005 1.00 92.00 314 LEU A C 1
ATOM 2452 O O . LEU A 1 314 ? -25.644 -11.346 6.348 1.00 92.00 314 LEU A O 1
ATOM 2456 N N . GLU A 1 315 ? -27.013 -9.599 6.711 1.00 92.69 315 GLU A N 1
ATOM 2457 C CA . GLU A 1 315 ? -27.869 -9.836 5.541 1.00 92.69 315 GLU A CA 1
ATOM 2458 C C . GLU A 1 315 ? -27.974 -8.565 4.699 1.00 92.69 315 GLU A C 1
ATOM 2460 O O . GLU A 1 315 ? -28.114 -7.468 5.233 1.00 92.69 315 GLU A O 1
ATOM 2465 N N . ILE A 1 316 ? -27.898 -8.692 3.375 1.00 94.12 316 ILE A N 1
ATOM 2466 C CA . ILE A 1 316 ? -27.934 -7.533 2.479 1.00 94.12 316 ILE A CA 1
ATOM 2467 C C . ILE A 1 316 ? -29.337 -6.921 2.451 1.00 94.12 316 ILE A C 1
ATOM 2469 O O . ILE A 1 316 ? -30.310 -7.576 2.078 1.00 94.12 316 ILE A O 1
ATOM 2473 N N . ASP A 1 317 ? -29.422 -5.622 2.738 1.00 93.50 317 ASP A N 1
ATOM 2474 C CA . ASP A 1 317 ? -30.583 -4.807 2.395 1.00 93.50 317 ASP A CA 1
ATOM 2475 C C . ASP A 1 317 ? -30.395 -4.290 0.966 1.00 93.50 317 ASP A C 1
ATOM 2477 O O . ASP A 1 317 ? -29.628 -3.355 0.713 1.00 93.50 317 ASP A O 1
ATOM 2481 N N . VAL A 1 318 ? -31.061 -4.939 0.010 1.00 90.62 318 VAL A N 1
ATOM 2482 C CA . VAL A 1 318 ? -30.922 -4.642 -1.424 1.00 90.62 318 VAL A CA 1
ATOM 2483 C C . VAL A 1 318 ? -31.317 -3.196 -1.730 1.00 90.62 318 VAL A C 1
ATOM 2485 O O . VAL A 1 318 ? -30.576 -2.491 -2.415 1.00 90.62 318 VAL A O 1
ATOM 2488 N N . ASP A 1 319 ? -32.438 -2.725 -1.185 1.00 89.94 319 ASP A N 1
ATOM 2489 C CA . ASP A 1 319 ? -32.971 -1.397 -1.490 1.00 89.94 319 ASP A CA 1
ATOM 2490 C C . ASP A 1 319 ? -32.116 -0.291 -0.858 1.00 89.94 319 ASP A C 1
ATOM 2492 O O . ASP A 1 319 ? -31.862 0.743 -1.484 1.00 89.94 319 ASP A O 1
ATOM 2496 N N . ALA A 1 320 ? -31.659 -0.479 0.384 1.00 90.06 320 ALA A N 1
ATOM 2497 C CA . ALA A 1 320 ? -30.742 0.460 1.026 1.00 90.06 320 ALA A CA 1
ATOM 2498 C C . ALA A 1 320 ? -29.365 0.458 0.354 1.00 90.06 320 ALA A C 1
ATOM 2500 O O . ALA A 1 320 ? -28.773 1.525 0.186 1.00 90.06 320 ALA A O 1
ATOM 2501 N N . SER A 1 321 ? -28.894 -0.707 -0.094 1.00 92.19 321 SER A N 1
ATOM 2502 C CA . SER A 1 321 ? -27.652 -0.830 -0.854 1.00 92.19 321 SER A CA 1
ATOM 2503 C C . SER A 1 321 ? -27.712 -0.070 -2.175 1.00 92.19 321 SER A C 1
ATOM 2505 O O . SER A 1 321 ? -26.781 0.669 -2.478 1.00 92.19 321 SER A O 1
ATOM 2507 N N . GLU A 1 322 ? -28.795 -0.194 -2.946 1.00 90.25 322 GLU A N 1
ATOM 2508 C CA . GLU A 1 322 ? -28.955 0.549 -4.203 1.00 90.25 322 GLU A CA 1
ATOM 2509 C C . GLU A 1 322 ? -28.977 2.065 -3.972 1.00 90.25 322 GLU A C 1
ATOM 2511 O O . GLU A 1 322 ? -28.272 2.801 -4.662 1.00 90.25 322 GLU A O 1
ATOM 2516 N N . ARG A 1 323 ? -29.688 2.542 -2.939 1.00 88.88 323 ARG A N 1
ATOM 2517 C CA . ARG A 1 323 ? -29.673 3.970 -2.570 1.00 88.88 323 ARG A CA 1
ATOM 2518 C C . ARG A 1 323 ? -28.279 4.452 -2.170 1.00 88.88 323 ARG A C 1
ATOM 2520 O O . ARG A 1 323 ? -27.868 5.533 -2.586 1.00 88.88 323 ARG A O 1
ATOM 2527 N N . ALA A 1 324 ? -27.552 3.662 -1.378 1.00 88.38 324 ALA A N 1
ATOM 2528 C CA . ALA A 1 324 ? -26.187 3.988 -0.980 1.00 88.38 324 ALA A CA 1
ATOM 2529 C C . ALA A 1 324 ? -25.251 4.037 -2.197 1.00 88.38 324 ALA A C 1
ATOM 2531 O O . ALA A 1 324 ? -24.495 4.993 -2.336 1.00 88.38 324 ALA A O 1
ATOM 2532 N N . ARG A 1 325 ? -25.344 3.067 -3.119 1.00 89.19 325 ARG A N 1
ATOM 2533 C CA . ARG A 1 325 ? -24.572 3.051 -4.375 1.00 89.19 325 ARG A CA 1
ATOM 2534 C C . ARG A 1 325 ? -24.873 4.259 -5.247 1.00 89.19 325 ARG A C 1
ATOM 2536 O O . ARG A 1 325 ? -23.948 4.866 -5.772 1.00 89.19 325 ARG A O 1
ATOM 2543 N N . GLU A 1 326 ? -26.140 4.630 -5.405 1.00 87.25 326 GLU A N 1
ATOM 2544 C CA . GLU A 1 326 ? -26.518 5.792 -6.212 1.00 87.25 326 GLU A CA 1
ATOM 2545 C C . GLU A 1 326 ? -25.989 7.099 -5.606 1.00 87.25 326 GLU A C 1
ATOM 2547 O O . GLU A 1 326 ? -25.389 7.907 -6.319 1.00 87.25 326 GLU A O 1
ATOM 2552 N N . ALA A 1 327 ? -26.123 7.274 -4.287 1.00 85.38 327 ALA A N 1
ATOM 2553 C CA . ALA A 1 327 ? -25.560 8.420 -3.576 1.00 85.38 327 ALA A CA 1
ATOM 2554 C C . ALA A 1 327 ? -24.028 8.479 -3.716 1.00 85.38 327 ALA A C 1
ATOM 2556 O O . ALA A 1 327 ? -23.471 9.535 -4.030 1.00 85.38 327 ALA A O 1
ATOM 2557 N N . MET A 1 328 ? -23.361 7.332 -3.555 1.00 84.31 328 MET A N 1
ATOM 2558 C CA . MET A 1 328 ? -21.914 7.195 -3.703 1.00 84.31 328 MET A CA 1
ATOM 2559 C C . MET A 1 328 ? -21.437 7.476 -5.117 1.00 84.31 328 MET A C 1
ATOM 2561 O O . MET A 1 328 ? -20.466 8.201 -5.292 1.00 84.31 328 MET A O 1
ATOM 2565 N N . ARG A 1 329 ? -22.124 6.956 -6.133 1.00 83.31 329 ARG A N 1
ATOM 2566 C CA . ARG A 1 329 ? -21.795 7.206 -7.536 1.00 83.31 329 ARG A CA 1
ATOM 2567 C C . ARG A 1 329 ? -21.940 8.683 -7.867 1.00 83.31 329 ARG A C 1
ATOM 2569 O O . ARG A 1 329 ? -21.029 9.267 -8.439 1.00 83.31 329 ARG A O 1
ATOM 2576 N N . ALA A 1 330 ? -23.043 9.309 -7.460 1.00 82.50 330 ALA A N 1
ATOM 2577 C CA . ALA A 1 330 ? -23.300 10.715 -7.752 1.00 82.50 330 ALA A CA 1
ATOM 2578 C C . ALA A 1 330 ? -22.293 11.665 -7.078 1.00 82.50 330 ALA A C 1
ATOM 2580 O O . ALA A 1 330 ? -21.956 12.710 -7.637 1.00 82.50 330 ALA A O 1
ATOM 2581 N N . GLU A 1 331 ? -21.835 11.359 -5.863 1.00 77.75 331 GLU A N 1
ATOM 2582 C CA . GLU A 1 331 ? -20.786 12.134 -5.186 1.00 77.75 331 GLU A CA 1
ATOM 2583 C C . GLU A 1 331 ? -19.385 11.773 -5.703 1.00 77.75 331 GLU A C 1
ATOM 2585 O O . GLU A 1 331 ? -18.589 12.662 -5.993 1.00 77.75 331 GLU A O 1
ATOM 2590 N N . GLY A 1 332 ? -19.107 10.488 -5.909 1.00 75.88 332 GLY A N 1
ATOM 2591 C C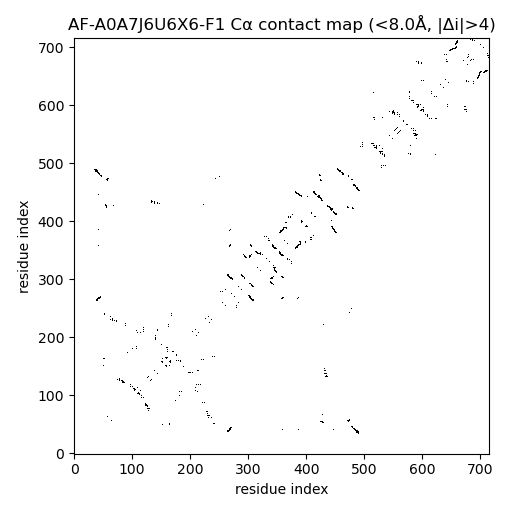A . GLY A 1 332 ? -17.851 9.982 -6.452 1.00 75.88 332 GLY A CA 1
ATOM 2592 C C . GLY A 1 332 ? -17.559 10.534 -7.845 1.00 75.88 332 GLY A C 1
ATOM 2593 O O . GLY A 1 332 ? -16.471 11.052 -8.073 1.00 75.88 332 GLY A O 1
ATOM 2594 N N . GLU A 1 333 ? -18.535 10.538 -8.757 1.00 78.62 333 GLU A N 1
ATOM 2595 C CA . GLU A 1 333 ? -18.403 11.146 -10.089 1.00 78.62 333 GLU A CA 1
ATOM 2596 C C . GLU A 1 333 ? -18.122 12.651 -10.004 1.00 78.62 333 GLU A C 1
ATOM 2598 O O . GLU A 1 333 ? -17.280 13.163 -10.744 1.00 78.62 333 GLU A O 1
ATOM 2603 N N . ARG A 1 334 ? -18.762 13.365 -9.064 1.00 78.56 334 ARG A N 1
ATOM 2604 C CA . ARG A 1 334 ? -18.482 14.790 -8.813 1.00 78.56 334 ARG A CA 1
ATOM 2605 C C . ARG A 1 334 ? -17.051 15.025 -8.331 1.00 78.56 334 ARG A C 1
ATOM 2607 O O . ARG A 1 334 ? -16.481 16.073 -8.630 1.00 78.56 334 ARG A O 1
ATOM 2614 N N . GLN A 1 335 ? -16.474 14.063 -7.619 1.00 78.06 335 GLN A N 1
ATOM 2615 C CA . GLN A 1 335 ? -15.108 14.125 -7.101 1.00 78.06 335 GLN A CA 1
ATOM 2616 C C . GLN A 1 335 ? -14.069 13.471 -8.029 1.00 78.06 335 GLN A C 1
ATOM 2618 O O . GLN A 1 335 ? -12.872 13.636 -7.811 1.00 78.06 335 GLN A O 1
ATOM 2623 N N . GLY A 1 336 ? -14.501 12.798 -9.100 1.00 79.44 336 GLY A N 1
ATOM 2624 C CA . GLY A 1 336 ? -13.632 12.159 -10.091 1.00 79.44 336 GLY A CA 1
ATOM 2625 C C . GLY A 1 336 ? -13.211 10.722 -9.762 1.00 79.44 336 GLY A C 1
ATOM 2626 O O . GLY A 1 336 ? -12.213 10.260 -10.313 1.00 79.44 336 GLY A O 1
ATOM 2627 N N . LEU A 1 337 ? -13.943 10.026 -8.888 1.00 80.81 337 LEU A N 1
ATOM 2628 C CA . LEU A 1 337 ? -13.744 8.606 -8.588 1.00 80.81 337 LEU A CA 1
ATOM 2629 C C . LEU A 1 337 ? -13.953 7.756 -9.847 1.00 80.81 337 LEU A C 1
ATOM 2631 O O . LEU A 1 337 ? -14.947 7.926 -10.558 1.00 80.81 337 LEU A O 1
ATOM 2635 N N . ALA A 1 338 ? -13.019 6.848 -10.141 1.00 80.88 338 ALA A N 1
ATOM 2636 C CA . ALA A 1 338 ? -13.152 5.994 -11.310 1.00 80.88 338 ALA A CA 1
ATOM 2637 C C . ALA A 1 338 ? -14.179 4.884 -11.059 1.00 80.88 338 ALA A C 1
ATOM 2639 O O . ALA A 1 338 ? -14.305 4.340 -9.961 1.00 80.88 338 ALA A O 1
ATOM 2640 N N . SER A 1 339 ? -14.911 4.519 -12.112 1.00 82.12 339 SER A N 1
ATOM 2641 C CA . SER A 1 339 ? -15.821 3.377 -12.055 1.00 82.12 339 SER A CA 1
ATOM 2642 C C . SER A 1 339 ? -15.034 2.104 -11.744 1.00 82.12 339 SER A C 1
ATOM 2644 O O . SER A 1 339 ? -14.054 1.803 -12.426 1.00 82.12 339 SER A O 1
ATOM 2646 N N . GLY A 1 340 ? -15.486 1.367 -10.730 1.00 86.94 340 GLY A N 1
ATOM 2647 C CA . GLY A 1 340 ? -14.844 0.146 -10.255 1.00 86.94 340 GLY A CA 1
ATOM 2648 C C . GLY A 1 340 ? -14.004 0.328 -8.992 1.00 86.94 340 GLY A C 1
ATOM 2649 O O . GLY A 1 340 ? -13.838 -0.648 -8.279 1.00 86.94 340 GLY A O 1
ATOM 2650 N N . ASP A 1 341 ? -13.541 1.528 -8.637 1.00 89.25 341 ASP A N 1
ATOM 2651 C CA . ASP A 1 341 ? -12.683 1.702 -7.448 1.00 89.25 341 ASP A CA 1
ATOM 2652 C C . ASP A 1 341 ? -13.432 1.501 -6.118 1.00 89.25 341 ASP A C 1
ATOM 2654 O O . ASP A 1 341 ? -12.812 1.232 -5.091 1.00 89.25 341 ASP A O 1
ATOM 2658 N N . LEU A 1 342 ? -14.764 1.577 -6.116 1.00 91.56 342 LEU A N 1
ATOM 2659 C CA . LEU A 1 342 ? -15.600 1.465 -4.923 1.00 91.56 342 LEU A CA 1
ATOM 2660 C C . LEU A 1 342 ? -16.703 0.420 -5.119 1.00 91.56 342 LEU A C 1
ATOM 2662 O O . LEU A 1 342 ? -17.373 0.392 -6.146 1.00 91.56 342 LEU A O 1
ATOM 2666 N N . SER A 1 343 ? -16.918 -0.409 -4.101 1.00 93.75 343 SER A N 1
ATOM 2667 C CA . SER A 1 343 ? -18.107 -1.248 -3.950 1.00 93.75 343 SER A CA 1
ATOM 2668 C C . SER A 1 343 ? -18.698 -1.012 -2.571 1.00 93.75 343 SER A C 1
ATOM 2670 O O . SER A 1 343 ? -17.958 -0.972 -1.588 1.00 93.75 343 SER A O 1
ATOM 2672 N N . VAL A 1 344 ? -20.019 -0.840 -2.495 1.00 94.94 344 VAL A N 1
ATOM 2673 C CA . VAL A 1 344 ? -20.732 -0.619 -1.232 1.00 94.94 344 VAL A CA 1
ATOM 2674 C C . VAL A 1 344 ? -21.974 -1.493 -1.101 1.00 94.94 344 VAL A C 1
ATOM 2676 O O . VAL A 1 344 ? -22.618 -1.873 -2.091 1.00 94.94 344 VAL A O 1
ATOM 2679 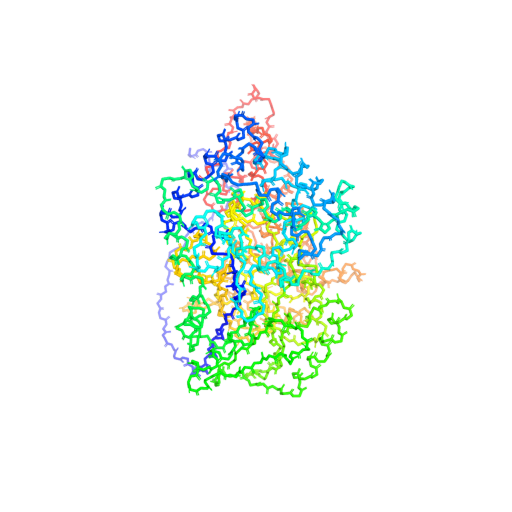N N . ALA A 1 345 ? -22.325 -1.787 0.146 1.00 95.69 345 ALA A N 1
ATOM 2680 C CA . ALA A 1 345 ? -23.541 -2.491 0.523 1.00 95.69 345 ALA A CA 1
ATOM 2681 C C . ALA A 1 345 ? -24.039 -2.023 1.881 1.00 95.69 345 ALA A C 1
ATOM 2683 O O . ALA A 1 345 ? -23.243 -1.786 2.781 1.00 95.69 345 ALA A O 1
ATOM 2684 N N . VAL A 1 346 ? -25.352 -1.953 2.047 1.00 95.88 346 VAL A N 1
ATOM 2685 C CA . VAL A 1 346 ? -25.975 -1.809 3.358 1.00 95.88 346 VAL A CA 1
ATOM 2686 C C . VAL A 1 346 ? -26.436 -3.188 3.806 1.00 95.88 346 VAL A C 1
ATOM 2688 O O . VAL A 1 346 ? -27.113 -3.892 3.055 1.00 95.88 346 VAL A O 1
ATOM 2691 N N . VAL A 1 347 ? -26.058 -3.575 5.019 1.00 94.94 347 VAL A N 1
ATOM 2692 C CA . VAL A 1 347 ? -26.432 -4.853 5.621 1.00 94.94 347 VAL A CA 1
ATOM 2693 C C . VAL A 1 347 ? -27.175 -4.632 6.929 1.00 94.94 347 VAL A C 1
ATOM 2695 O O . VAL A 1 347 ? -26.858 -3.720 7.698 1.00 94.94 347 VAL A O 1
ATOM 2698 N N . SER A 1 348 ? -28.169 -5.470 7.194 1.00 91.19 348 SER A N 1
ATOM 2699 C CA . SER A 1 348 ? -28.749 -5.591 8.524 1.00 91.19 348 SER A CA 1
ATOM 2700 C C . SER A 1 348 ? -27.745 -6.271 9.453 1.00 91.19 348 SER A C 1
ATOM 2702 O O . SER A 1 348 ? -26.905 -7.070 9.028 1.00 91.19 348 SER A O 1
ATOM 2704 N N . THR A 1 349 ? -27.814 -5.922 10.734 1.00 85.38 349 THR A N 1
ATOM 2705 C CA . THR A 1 349 ? -26.950 -6.494 11.767 1.00 85.38 349 THR A CA 1
ATOM 2706 C C . THR A 1 349 ? -27.809 -7.102 12.868 1.00 85.38 349 THR A C 1
ATOM 2708 O O . THR A 1 349 ? -28.949 -6.674 13.057 1.00 85.38 349 THR A O 1
ATOM 2711 N N . PRO A 1 350 ? -27.300 -8.074 13.645 1.00 74.31 350 PRO A N 1
ATOM 2712 C CA . PRO A 1 350 ? -28.109 -8.729 14.673 1.00 74.31 350 PRO A CA 1
ATOM 2713 C C . PRO A 1 350 ? -28.566 -7.798 15.805 1.00 74.31 350 PRO A C 1
ATOM 2715 O O . PRO A 1 350 ? -29.435 -8.181 16.585 1.00 74.31 350 PRO A O 1
ATOM 2718 N N . ASN A 1 351 ? -27.948 -6.620 15.938 1.00 66.62 351 ASN A N 1
ATOM 2719 C CA . ASN A 1 351 ? -28.107 -5.750 17.098 1.00 66.62 351 ASN A CA 1
ATOM 2720 C C . ASN A 1 351 ? -28.730 -4.378 16.787 1.00 66.62 351 ASN A C 1
ATOM 2722 O O . ASN A 1 351 ? -29.023 -3.682 17.755 1.00 66.62 351 ASN A O 1
ATOM 2726 N N . ASP A 1 352 ? -28.947 -4.022 15.508 1.00 69.00 352 ASP A N 1
ATOM 2727 C CA . ASP A 1 352 ? -29.259 -2.664 15.014 1.00 69.00 352 ASP A CA 1
ATOM 2728 C C . ASP A 1 352 ? -28.244 -1.588 15.499 1.00 69.00 352 ASP A C 1
ATOM 2730 O O . ASP A 1 352 ? -27.712 -1.671 16.609 1.00 69.00 352 ASP A O 1
ATOM 2734 N N . PRO A 1 353 ? -27.920 -0.532 14.726 1.00 79.69 353 PRO A N 1
ATOM 2735 C CA . PRO A 1 353 ? -28.453 -0.132 13.418 1.00 79.69 353 PRO A CA 1
ATOM 2736 C C . PRO A 1 353 ? -27.837 -0.875 12.207 1.00 79.69 353 PRO A C 1
ATOM 2738 O O . PRO A 1 353 ? -26.872 -1.633 12.369 1.00 79.69 353 PRO A O 1
ATOM 2741 N N . PRO A 1 354 ? -28.389 -0.674 10.985 1.00 90.75 354 PRO A N 1
ATOM 2742 C CA . PRO A 1 354 ? -27.799 -1.177 9.742 1.00 90.75 354 PRO A CA 1
ATOM 2743 C C . PRO A 1 354 ? -26.376 -0.652 9.532 1.00 90.75 354 PRO A C 1
ATOM 2745 O O . PRO A 1 354 ? -26.042 0.459 9.939 1.00 90.75 354 PRO A O 1
ATOM 2748 N N . LEU A 1 355 ? -25.556 -1.452 8.859 1.00 93.06 355 LEU A N 1
ATOM 2749 C CA . LEU A 1 355 ? -24.138 -1.202 8.622 1.00 93.06 355 LEU A CA 1
ATOM 2750 C C . LEU A 1 355 ? -23.876 -0.960 7.139 1.00 93.06 355 LEU A C 1
ATOM 2752 O O . LEU A 1 355 ? -24.349 -1.707 6.286 1.00 93.06 355 LEU A O 1
ATOM 2756 N N . LEU A 1 356 ? -23.061 0.040 6.835 1.00 95.88 356 LEU A N 1
ATOM 2757 C CA . LEU A 1 356 ? -22.480 0.246 5.520 1.00 95.88 356 LEU A CA 1
ATOM 2758 C C . LEU A 1 356 ? -21.158 -0.524 5.417 1.00 95.88 356 LEU A C 1
ATOM 2760 O O . LEU A 1 356 ? -20.193 -0.219 6.114 1.00 95.88 356 LEU A O 1
ATOM 2764 N N . LEU A 1 357 ? -21.108 -1.493 4.510 1.00 97.25 357 LEU A N 1
ATOM 2765 C CA . LEU A 1 357 ? -19.884 -2.148 4.070 1.00 97.25 357 LEU A CA 1
ATOM 2766 C C . LEU A 1 357 ? -19.315 -1.428 2.850 1.00 97.25 357 LEU A C 1
ATOM 2768 O O . LEU A 1 357 ? -20.064 -1.095 1.927 1.00 97.25 357 LEU A O 1
ATOM 2772 N N . ALA A 1 358 ? -17.996 -1.241 2.811 1.00 97.12 358 ALA A N 1
ATOM 2773 C CA . ALA A 1 358 ? -17.316 -0.666 1.653 1.00 97.12 358 ALA A CA 1
ATOM 2774 C C . ALA A 1 358 ? -15.976 -1.351 1.347 1.00 97.12 358 ALA A C 1
ATOM 2776 O O . ALA A 1 358 ? -15.166 -1.570 2.238 1.00 97.12 358 ALA A O 1
ATOM 2777 N N . SER A 1 359 ? -15.707 -1.632 0.074 1.00 97.50 359 SER A N 1
ATOM 2778 C CA . SER A 1 359 ? -14.370 -1.967 -0.425 1.00 97.50 359 SER A CA 1
ATOM 2779 C C . SER A 1 359 ? -13.927 -0.860 -1.371 1.00 97.50 359 SER A C 1
ATOM 2781 O O . SER A 1 359 ? -14.639 -0.557 -2.330 1.00 97.50 359 SER A O 1
ATOM 2783 N N . PHE A 1 360 ? -12.793 -0.224 -1.078 1.00 95.69 360 PHE A N 1
ATOM 2784 C CA . PHE A 1 360 ? -12.332 0.959 -1.797 1.00 95.69 360 PHE A CA 1
ATOM 2785 C C . PHE A 1 360 ? -10.848 0.883 -2.167 1.00 95.69 360 PHE A C 1
ATOM 2787 O O . PHE A 1 360 ? -10.007 0.524 -1.344 1.00 95.69 360 PHE A O 1
ATOM 2794 N N . HIS A 1 361 ? -10.550 1.273 -3.401 1.00 94.19 361 HIS A N 1
ATOM 2795 C CA . HIS A 1 361 ? -9.218 1.447 -3.954 1.00 94.19 361 HIS A CA 1
ATOM 2796 C C . HIS A 1 361 ? -8.970 2.932 -4.241 1.00 94.19 361 HIS A C 1
ATOM 2798 O O . HIS A 1 361 ? -9.605 3.525 -5.113 1.00 94.19 361 HIS A O 1
ATOM 2804 N N . GLY A 1 362 ? -8.058 3.550 -3.493 1.00 89.50 362 GLY A N 1
ATOM 2805 C CA . GLY A 1 362 ? -7.618 4.916 -3.746 1.00 89.50 362 GLY A CA 1
ATOM 2806 C C . GLY A 1 362 ? -6.850 5.018 -5.060 1.00 89.50 362 GLY A C 1
ATOM 2807 O O . GLY A 1 362 ? -6.155 4.088 -5.460 1.00 89.50 362 GLY A O 1
ATOM 2808 N N . ASP A 1 363 ? -6.908 6.173 -5.725 1.00 85.00 363 ASP A N 1
ATOM 2809 C CA . ASP A 1 363 ? -6.070 6.408 -6.900 1.00 85.00 363 ASP A CA 1
ATOM 2810 C C . ASP A 1 363 ? -4.579 6.328 -6.536 1.00 85.00 363 ASP A C 1
ATOM 2812 O O . ASP A 1 363 ? -4.196 6.500 -5.384 1.00 85.00 363 ASP A O 1
ATOM 2816 N N . THR A 1 364 ? -3.706 6.144 -7.528 1.00 76.62 364 THR A N 1
ATOM 2817 C CA . THR A 1 364 ? -2.265 5.892 -7.321 1.00 76.62 364 THR A CA 1
ATOM 2818 C C . THR A 1 364 ? -1.553 6.892 -6.391 1.00 76.62 364 THR A C 1
ATOM 2820 O O . THR A 1 364 ? -0.541 6.551 -5.775 1.00 76.62 364 THR A O 1
ATOM 2823 N N . ASN A 1 365 ? -2.051 8.129 -6.293 1.00 83.81 365 ASN A N 1
ATOM 2824 C CA . ASN A 1 365 ? -1.467 9.174 -5.450 1.00 83.81 365 ASN A CA 1
ATOM 2825 C C . ASN A 1 365 ? -2.274 9.445 -4.161 1.00 83.81 365 ASN A C 1
ATOM 2827 O O . ASN A 1 365 ? -1.921 10.361 -3.420 1.00 83.81 365 ASN A O 1
ATOM 2831 N N . GLY A 1 366 ? -3.363 8.710 -3.920 1.00 87.69 366 GLY A N 1
ATOM 2832 C CA . GLY A 1 366 ? -4.269 8.869 -2.780 1.00 87.69 366 GLY A CA 1
ATOM 2833 C C . GLY A 1 366 ? -5.072 10.175 -2.786 1.00 87.69 366 GLY A C 1
ATOM 2834 O O . GLY A 1 366 ? -5.568 10.610 -1.748 1.00 87.69 366 GLY A O 1
ATOM 2835 N N . ARG A 1 367 ? -5.200 10.852 -3.934 1.00 88.00 367 ARG A N 1
ATOM 2836 C CA . ARG A 1 367 ? -5.871 12.161 -4.043 1.00 88.00 367 ARG A CA 1
ATOM 2837 C C . ARG A 1 367 ? -7.354 12.088 -3.706 1.00 88.00 367 ARG A C 1
ATOM 2839 O O . ARG A 1 367 ? -7.896 13.041 -3.153 1.00 88.00 367 ARG A O 1
ATOM 2846 N N . LEU A 1 368 ? -7.999 10.982 -4.056 1.00 89.94 368 LEU A N 1
ATOM 2847 C CA . LEU A 1 368 ? -9.424 10.747 -3.853 1.00 89.94 368 LEU A CA 1
ATOM 2848 C C . LEU A 1 368 ? -9.726 10.000 -2.556 1.00 89.94 368 LEU A C 1
ATOM 2850 O O . LEU A 1 368 ? -10.890 9.913 -2.173 1.00 89.94 368 LEU A O 1
ATOM 2854 N N . THR A 1 369 ? -8.704 9.545 -1.829 1.00 94.31 369 THR A N 1
ATOM 2855 C CA . THR A 1 369 ? -8.880 8.824 -0.566 1.00 94.31 369 THR A CA 1
ATOM 2856 C C . THR A 1 369 ? -9.580 9.686 0.484 1.00 94.31 369 THR A C 1
ATOM 2858 O O . THR A 1 369 ? -10.658 9.325 0.948 1.00 94.31 369 THR A O 1
ATOM 2861 N N . ILE A 1 370 ? -9.035 10.864 0.817 1.00 93.75 370 ILE A N 1
ATOM 2862 C CA . ILE A 1 370 ? -9.646 11.777 1.805 1.00 93.75 370 ILE A CA 1
ATOM 2863 C C . ILE A 1 370 ? -11.049 12.244 1.376 1.00 93.75 370 ILE A C 1
ATOM 2865 O O . ILE A 1 370 ? -11.960 12.211 2.207 1.00 93.75 370 ILE A O 1
ATOM 2869 N N . PRO A 1 371 ? -11.266 12.688 0.122 1.00 91.69 371 PRO A N 1
ATOM 2870 C CA . PRO A 1 371 ? -12.605 13.025 -0.345 1.00 91.69 371 PRO A CA 1
ATOM 2871 C C . PRO A 1 371 ? -13.612 11.875 -0.161 1.00 91.69 371 PRO A C 1
ATOM 2873 O O . PRO A 1 371 ? -14.690 12.110 0.382 1.00 91.69 371 PRO A O 1
ATOM 2876 N N . THR A 1 372 ? -13.222 10.631 -0.463 1.00 91.38 372 THR A N 1
ATOM 2877 C CA . THR A 1 372 ? -14.072 9.438 -0.290 1.00 91.38 372 THR A CA 1
ATOM 2878 C C . THR A 1 372 ? -14.441 9.182 1.177 1.00 91.38 372 THR A C 1
ATOM 2880 O O . THR A 1 372 ? -15.595 8.861 1.460 1.00 91.38 372 THR A O 1
ATOM 2883 N N . LEU A 1 373 ? -13.530 9.416 2.135 1.00 92.31 373 LEU A N 1
ATOM 2884 C CA . LEU A 1 373 ? -13.849 9.315 3.573 1.00 92.31 373 LEU A CA 1
ATOM 2885 C C . LEU A 1 373 ? -14.994 10.248 3.987 1.00 92.31 373 LEU A C 1
ATOM 2887 O O . LEU A 1 373 ? -15.876 9.866 4.759 1.00 92.31 373 LEU A O 1
ATOM 2891 N N . LYS A 1 374 ? -15.019 11.466 3.437 1.00 88.31 374 LYS A N 1
ATOM 2892 C CA . LYS A 1 374 ? -16.103 12.425 3.694 1.00 88.31 374 LYS A CA 1
ATOM 2893 C C . LYS A 1 374 ? -17.424 11.942 3.110 1.00 88.31 374 LYS A C 1
ATOM 2895 O O . LYS A 1 374 ? -18.467 12.166 3.721 1.00 88.31 374 LYS A O 1
ATOM 2900 N N . VAL A 1 375 ? -17.383 11.257 1.965 1.00 86.38 375 VAL A N 1
ATOM 2901 C CA . VAL A 1 375 ? -18.585 10.655 1.383 1.00 86.38 375 VAL A CA 1
ATOM 2902 C C . VAL A 1 375 ? -19.123 9.547 2.285 1.00 86.38 375 VAL A C 1
ATOM 2904 O O . VAL A 1 375 ? -20.316 9.569 2.583 1.00 86.38 375 VAL A O 1
ATOM 2907 N N . PHE A 1 376 ? -18.270 8.652 2.806 1.00 89.31 376 PHE A N 1
ATOM 2908 C CA . PHE A 1 376 ? -18.701 7.639 3.782 1.00 89.31 376 PHE A CA 1
ATOM 2909 C C . PHE A 1 376 ? -19.414 8.276 4.980 1.00 89.31 376 PHE A C 1
ATOM 2911 O O . PHE A 1 376 ? -20.526 7.876 5.318 1.00 89.31 376 PHE A O 1
ATOM 2918 N N . SER A 1 377 ? -18.810 9.311 5.571 1.00 85.38 377 SER A N 1
ATOM 2919 C CA . SER A 1 377 ? -19.377 10.026 6.721 1.00 85.38 377 SER A CA 1
ATOM 2920 C C . SER A 1 377 ? -20.730 10.684 6.399 1.00 85.38 377 SER A C 1
ATOM 2922 O O . SER A 1 377 ? -21.657 10.638 7.206 1.00 85.38 377 SER A O 1
ATOM 2924 N N . SER A 1 378 ? -20.897 11.223 5.184 1.00 83.25 378 SER A N 1
ATOM 2925 C CA . SER A 1 378 ? -22.134 11.902 4.763 1.00 83.25 378 SER A CA 1
ATOM 2926 C C . SER A 1 378 ? -23.372 10.999 4.690 1.00 83.25 378 SER A C 1
ATOM 2928 O O . SER A 1 378 ? -24.493 11.505 4.726 1.00 83.25 378 SER A O 1
ATOM 2930 N N . LEU A 1 379 ? -23.190 9.676 4.614 1.00 83.69 379 LEU A N 1
ATOM 2931 C CA . LEU A 1 379 ? -24.296 8.717 4.578 1.00 83.69 379 LEU A CA 1
ATOM 2932 C C . LEU A 1 379 ? -24.930 8.486 5.957 1.00 83.69 379 LEU A C 1
ATOM 2934 O O . LEU A 1 379 ? -26.030 7.942 6.025 1.00 83.69 379 LEU A O 1
ATOM 2938 N N . GLY A 1 380 ? -24.263 8.891 7.045 1.00 86.50 380 GLY A N 1
ATOM 2939 C CA . GLY A 1 380 ? -24.796 8.795 8.408 1.00 86.50 380 GLY A CA 1
ATOM 2940 C C . GLY A 1 380 ? -25.058 7.365 8.896 1.00 86.50 380 GLY A C 1
ATOM 2941 O O . GLY A 1 380 ? -25.790 7.177 9.865 1.00 86.50 380 GLY A O 1
ATOM 2942 N N . LEU A 1 381 ? -24.490 6.362 8.223 1.00 90.62 381 LEU A N 1
ATOM 2943 C CA . LEU A 1 381 ? -24.559 4.958 8.614 1.00 90.62 381 LEU A CA 1
ATOM 2944 C C . LEU A 1 381 ? -23.257 4.554 9.314 1.00 90.62 381 LEU A C 1
ATOM 2946 O O . LEU A 1 381 ? -22.189 5.020 8.903 1.00 90.62 381 LEU A O 1
ATOM 2950 N N . PRO A 1 382 ? -23.310 3.659 10.317 1.00 92.75 382 PRO A N 1
ATOM 2951 C CA . PRO A 1 382 ? -22.119 2.974 10.783 1.00 92.75 382 PRO A CA 1
ATOM 2952 C C . PRO A 1 382 ? -21.358 2.359 9.608 1.00 92.75 382 PRO A C 1
ATOM 2954 O O . PRO A 1 382 ? -21.969 1.747 8.734 1.00 92.75 382 PRO A O 1
ATOM 2957 N N . LEU A 1 383 ? -20.039 2.514 9.586 1.00 95.06 383 LEU A N 1
ATOM 2958 C CA . LEU A 1 383 ? -19.174 2.054 8.504 1.00 95.06 383 LEU A CA 1
ATOM 2959 C C . LEU A 1 383 ? -18.318 0.883 8.972 1.00 95.06 383 LEU A C 1
ATOM 2961 O O . LEU A 1 383 ? -17.781 0.919 10.078 1.00 95.06 383 LEU A O 1
ATOM 2965 N N . LEU A 1 384 ? -18.120 -0.084 8.082 1.00 96.19 384 LEU A N 1
ATOM 2966 C CA . LEU A 1 384 ? -16.998 -1.013 8.097 1.00 96.19 384 LEU A CA 1
ATOM 2967 C C . LEU A 1 384 ? -16.425 -1.083 6.676 1.00 96.19 384 LEU A C 1
ATOM 2969 O O . LEU A 1 384 ? -17.112 -1.502 5.744 1.00 96.19 384 LEU A O 1
ATOM 2973 N N . ALA A 1 385 ? -15.185 -0.642 6.488 1.00 97.69 385 ALA A N 1
ATOM 2974 C CA . ALA A 1 385 ? -14.581 -0.497 5.170 1.00 97.69 385 ALA A CA 1
ATOM 2975 C C . ALA A 1 385 ? -13.182 -1.102 5.089 1.00 97.69 385 ALA A C 1
ATOM 2977 O O . ALA A 1 385 ? -12.387 -0.967 6.010 1.00 97.69 385 ALA A O 1
ATOM 2978 N N . GLY A 1 386 ? -12.870 -1.715 3.955 1.00 98.25 386 GLY A N 1
ATOM 2979 C CA . GLY A 1 386 ? -11.551 -2.201 3.578 1.00 98.25 386 GLY A CA 1
ATOM 2980 C C . GLY A 1 386 ? -10.998 -1.300 2.487 1.00 98.25 386 GLY A C 1
ATOM 2981 O O . GLY A 1 386 ? -11.632 -1.126 1.440 1.00 98.25 386 GLY A O 1
ATOM 2982 N N . VAL A 1 387 ? -9.853 -0.684 2.748 1.00 97.50 387 VAL A N 1
ATOM 2983 C CA . VAL A 1 387 ? -9.346 0.433 1.954 1.00 97.50 387 VAL A CA 1
ATOM 2984 C C . VAL A 1 387 ? -7.885 0.205 1.603 1.00 97.50 387 VAL A C 1
ATOM 2986 O O . VAL A 1 387 ? -7.073 0.083 2.511 1.00 97.50 387 VAL A O 1
ATOM 2989 N N . ASP A 1 388 ? -7.546 0.245 0.316 1.00 97.31 388 ASP A N 1
ATOM 2990 C CA . ASP A 1 388 ? -6.207 0.665 -0.108 1.00 97.31 388 ASP A CA 1
ATOM 2991 C C . ASP A 1 388 ? -6.223 2.191 -0.217 1.00 97.31 388 ASP A C 1
ATOM 2993 O O . ASP A 1 388 ? -6.811 2.768 -1.132 1.00 97.31 388 ASP A O 1
ATOM 2997 N N . ALA A 1 389 ? -5.621 2.864 0.757 1.00 96.12 389 ALA A N 1
ATOM 2998 C CA . ALA A 1 389 ? -5.605 4.315 0.853 1.00 96.12 389 ALA A CA 1
ATOM 2999 C C . ALA A 1 389 ? -4.617 4.958 -0.129 1.00 96.12 389 ALA A C 1
ATOM 3001 O O . ALA A 1 389 ? -4.668 6.180 -0.316 1.00 96.12 389 ALA A O 1
ATOM 3002 N N . ASN A 1 390 ? -3.702 4.173 -0.714 1.00 94.81 390 ASN A N 1
ATOM 3003 C CA . ASN A 1 390 ? -2.572 4.647 -1.508 1.00 94.81 390 ASN A CA 1
ATOM 3004 C C . ASN A 1 390 ? -1.813 5.812 -0.837 1.00 94.81 390 ASN A C 1
ATOM 3006 O O . ASN A 1 390 ? -1.410 6.782 -1.483 1.00 94.81 390 ASN A O 1
ATOM 3010 N N . CYS A 1 391 ? -1.625 5.723 0.483 1.00 93.19 391 CYS A N 1
ATOM 3011 C CA . CYS A 1 391 ? -0.857 6.685 1.267 1.00 93.19 391 CYS A CA 1
ATOM 3012 C C . CYS A 1 391 ? 0.595 6.221 1.466 1.00 93.19 391 CYS A C 1
ATOM 3014 O O . CYS A 1 391 ? 0.935 5.048 1.319 1.00 93.19 391 CYS A O 1
ATOM 3016 N N . TYR A 1 392 ? 1.480 7.171 1.754 1.00 90.56 392 TYR A N 1
ATOM 3017 C CA . TYR A 1 392 ? 2.922 6.951 1.759 1.00 90.56 392 TYR A CA 1
ATOM 3018 C C . TYR A 1 392 ? 3.534 7.397 3.083 1.00 90.56 392 TYR A C 1
ATOM 3020 O O . TYR A 1 392 ? 3.236 8.488 3.578 1.00 90.56 392 TYR A O 1
ATOM 3028 N N . ALA A 1 393 ? 4.408 6.558 3.646 1.00 87.19 393 ALA A N 1
ATOM 3029 C CA . ALA A 1 393 ? 5.136 6.887 4.872 1.00 87.19 393 ALA A CA 1
ATOM 3030 C C . ALA A 1 393 ? 6.128 8.034 4.627 1.00 87.19 393 ALA A C 1
ATOM 3032 O O . ALA A 1 393 ? 6.252 8.942 5.442 1.00 87.19 393 ALA A O 1
ATOM 3033 N N . ASN A 1 394 ? 6.773 8.019 3.456 1.00 85.62 394 ASN A N 1
ATOM 3034 C CA . ASN A 1 394 ? 7.675 9.062 2.977 1.00 85.62 394 ASN A CA 1
ATOM 3035 C C . ASN A 1 394 ? 7.114 9.654 1.670 1.00 85.62 394 ASN A C 1
ATOM 3037 O O . ASN A 1 394 ? 7.533 9.251 0.580 1.00 85.62 394 ASN A O 1
ATOM 3041 N N . PRO A 1 395 ? 6.111 10.547 1.742 1.00 85.56 395 PRO A N 1
ATOM 3042 C CA . PRO A 1 395 ? 5.436 11.062 0.558 1.00 85.56 395 PRO A CA 1
ATOM 3043 C C . PRO A 1 395 ? 6.377 11.928 -0.290 1.00 85.56 395 PRO A C 1
ATOM 3045 O O . PRO A 1 395 ? 7.190 12.699 0.218 1.00 85.56 395 PRO A O 1
ATOM 3048 N N . THR A 1 396 ? 6.225 11.839 -1.612 1.00 82.25 396 THR A N 1
ATOM 3049 C CA . THR A 1 396 ? 6.804 12.809 -2.555 1.00 82.25 396 THR A CA 1
ATOM 3050 C C . THR A 1 396 ? 5.759 13.859 -2.935 1.00 82.25 396 THR A C 1
ATOM 3052 O O . THR A 1 396 ? 4.585 13.731 -2.583 1.00 82.25 396 THR A O 1
ATOM 3055 N N . SER A 1 397 ? 6.166 14.919 -3.643 1.00 78.31 397 SER A N 1
ATOM 3056 C CA . SER A 1 397 ? 5.243 15.982 -4.061 1.00 78.31 397 SER A CA 1
ATOM 3057 C C . SER A 1 397 ? 4.040 15.410 -4.825 1.00 78.31 397 SER A C 1
ATOM 3059 O O . SER A 1 397 ? 4.183 14.882 -5.926 1.00 78.31 397 SER A O 1
ATOM 3061 N N . GLY A 1 398 ? 2.848 15.534 -4.233 1.00 81.12 398 GLY A N 1
ATOM 3062 C CA . GLY A 1 398 ? 1.583 15.104 -4.830 1.00 81.12 398 GLY A CA 1
ATOM 3063 C C . GLY A 1 398 ? 1.056 13.738 -4.383 1.00 81.12 398 GLY A C 1
ATOM 3064 O O . GLY A 1 398 ? -0.034 13.387 -4.838 1.00 81.12 398 GLY A O 1
ATOM 3065 N N . ASN A 1 399 ? 1.777 13.017 -3.517 1.00 90.19 399 ASN A N 1
ATOM 3066 C CA . ASN A 1 399 ? 1.312 11.790 -2.862 1.00 90.19 399 ASN A CA 1
ATOM 3067 C C . ASN A 1 399 ? 0.626 12.104 -1.524 1.00 90.19 399 ASN A C 1
ATOM 3069 O O . ASN A 1 399 ? 1.051 13.016 -0.815 1.00 90.19 399 ASN A O 1
ATOM 3073 N N . LEU A 1 400 ? -0.378 11.311 -1.147 1.00 93.19 400 LEU A N 1
ATOM 3074 C CA . LEU A 1 400 ? -1.006 11.379 0.171 1.00 93.19 400 LEU A CA 1
ATOM 3075 C C . LEU A 1 400 ? -0.053 10.870 1.262 1.00 93.19 400 LEU A C 1
ATOM 3077 O O . LEU A 1 400 ? 0.411 9.731 1.204 1.00 93.19 400 LEU A O 1
ATOM 3081 N N . ALA A 1 401 ? 0.218 11.692 2.274 1.00 92.56 401 ALA A N 1
ATOM 3082 C CA . ALA A 1 401 ? 0.969 11.267 3.448 1.00 92.56 401 ALA A CA 1
ATOM 3083 C C . ALA A 1 401 ? 0.102 10.397 4.369 1.00 92.56 401 ALA A C 1
ATOM 3085 O O . ALA A 1 401 ? -1.087 10.667 4.549 1.00 92.56 401 ALA A O 1
ATOM 3086 N N . VAL A 1 402 ? 0.705 9.399 5.021 1.00 90.19 402 VAL A N 1
ATOM 3087 C CA . VAL A 1 402 ? 0.014 8.591 6.047 1.00 90.19 402 VAL A CA 1
ATOM 3088 C C . VAL A 1 402 ? -0.531 9.476 7.171 1.00 90.19 402 VAL A C 1
ATOM 3090 O O . VAL A 1 402 ? -1.666 9.291 7.591 1.00 90.19 402 VAL A O 1
ATOM 3093 N N . VAL A 1 403 ? 0.233 10.473 7.625 1.00 84.62 403 VAL A N 1
ATOM 3094 C CA . VAL A 1 403 ? -0.203 11.385 8.699 1.00 84.62 403 VAL A CA 1
ATOM 3095 C C . VAL A 1 403 ? -1.456 12.179 8.320 1.00 84.62 403 VAL A C 1
ATOM 3097 O O . VAL A 1 403 ? -2.375 12.291 9.127 1.00 84.62 403 VAL A O 1
ATOM 3100 N N . ASP A 1 404 ? -1.539 12.648 7.074 1.00 91.31 404 ASP A N 1
ATOM 3101 C CA . ASP A 1 404 ? -2.697 13.394 6.573 1.00 91.31 404 ASP A CA 1
ATOM 3102 C C . ASP A 1 404 ? -3.918 12.482 6.429 1.00 91.31 404 ASP A C 1
ATOM 3104 O O . ASP A 1 404 ? -5.041 12.876 6.751 1.00 91.31 404 ASP A O 1
ATOM 3108 N N . PHE A 1 405 ? -3.699 11.241 5.984 1.00 94.94 405 PHE A N 1
ATOM 3109 C CA . PHE A 1 405 ? -4.737 10.219 5.925 1.00 94.94 405 PHE A CA 1
ATOM 3110 C C . PHE A 1 405 ? -5.303 9.909 7.316 1.00 94.94 405 PHE A C 1
ATOM 3112 O O . PHE A 1 405 ? -6.512 10.001 7.510 1.00 94.94 405 PHE A O 1
ATOM 3119 N N . LEU A 1 406 ? -4.450 9.604 8.298 1.00 90.00 406 LEU A N 1
ATOM 3120 C CA . LEU A 1 406 ? -4.881 9.278 9.663 1.00 90.00 406 LEU A CA 1
ATOM 3121 C C . LEU A 1 406 ? -5.572 10.462 10.348 1.00 90.00 406 LEU A C 1
ATOM 3123 O O . LEU A 1 406 ? -6.559 10.276 11.067 1.00 90.00 406 LEU A O 1
ATOM 3127 N N . LYS A 1 407 ? -5.114 11.689 10.068 1.00 85.75 407 LYS A N 1
ATOM 3128 C CA . LYS A 1 407 ? -5.812 12.897 10.501 1.00 85.75 407 LYS A CA 1
ATOM 3129 C C . LYS A 1 407 ? -7.216 12.957 9.899 1.00 85.75 407 LYS A C 1
ATOM 3131 O O . LYS A 1 407 ? -8.173 13.156 10.633 1.00 85.75 407 LYS A O 1
ATOM 3136 N N . ALA A 1 408 ? -7.362 12.743 8.592 1.00 92.44 408 ALA A N 1
ATOM 3137 C CA . ALA A 1 408 ? -8.668 12.762 7.936 1.00 92.44 408 ALA A CA 1
ATOM 3138 C C . ALA A 1 408 ? -9.610 11.650 8.432 1.00 92.44 408 ALA A C 1
ATOM 3140 O O . ALA A 1 408 ? -10.813 11.877 8.552 1.00 92.44 408 ALA A O 1
ATOM 3141 N N . VAL A 1 409 ? -9.077 10.466 8.746 1.00 91.19 409 VAL A N 1
ATOM 3142 C CA . VAL A 1 409 ? -9.822 9.374 9.394 1.00 91.19 409 VAL A CA 1
ATOM 3143 C C . VAL A 1 409 ? -10.361 9.845 10.751 1.00 91.19 409 VAL A C 1
ATOM 3145 O O . VAL A 1 409 ? -11.564 9.771 10.988 1.00 91.19 409 VAL A O 1
ATOM 3148 N N . THR A 1 410 ? -9.509 10.446 11.584 1.00 86.19 410 THR A N 1
ATOM 3149 C CA . THR A 1 410 ? -9.919 11.010 12.884 1.00 86.19 410 THR A CA 1
ATOM 3150 C C . THR A 1 410 ? -10.954 12.127 12.728 1.00 86.19 410 THR A C 1
ATOM 3152 O O . THR A 1 410 ? -11.999 12.100 13.373 1.00 86.19 410 THR A O 1
ATOM 3155 N N . ASP A 1 411 ? -10.710 13.078 11.822 1.00 85.94 411 ASP A N 1
ATOM 3156 C CA . ASP A 1 411 ? -11.594 14.220 11.554 1.00 85.94 411 ASP A CA 1
ATOM 3157 C C . ASP A 1 411 ? -12.986 13.784 11.053 1.00 85.94 411 ASP A C 1
ATOM 3159 O O . ASP A 1 411 ? -13.952 14.535 11.173 1.00 85.94 411 ASP A O 1
ATOM 3163 N N . THR A 1 412 ? -13.099 12.585 10.469 1.00 87.06 412 THR A N 1
ATOM 3164 C CA . THR A 1 412 ? -14.370 12.009 9.994 1.00 87.06 412 THR A CA 1
ATOM 3165 C C . THR A 1 412 ? -15.042 11.090 11.018 1.00 87.06 412 THR A C 1
ATOM 3167 O O . THR A 1 412 ? -16.084 10.506 10.715 1.00 87.06 412 THR A O 1
ATOM 3170 N N . GLY A 1 413 ? -14.490 10.982 12.234 1.00 85.81 413 GLY A N 1
ATOM 3171 C CA . GLY A 1 413 ? -15.015 10.130 13.306 1.00 85.81 413 GLY A CA 1
ATOM 3172 C C . GLY A 1 413 ? -14.816 8.633 13.053 1.00 85.81 413 GLY A C 1
ATOM 3173 O O . GLY A 1 413 ? -15.538 7.802 13.611 1.00 85.81 413 GLY A O 1
ATOM 3174 N N . LEU A 1 414 ? -13.870 8.286 12.179 1.00 91.12 414 LEU A N 1
ATOM 3175 C CA . LEU A 1 414 ? -13.523 6.914 11.849 1.00 91.12 414 LEU A CA 1
ATOM 3176 C C . LEU A 1 414 ? -12.344 6.432 12.701 1.00 91.12 414 LEU A C 1
ATOM 3178 O O . LEU A 1 414 ? -11.473 7.190 13.120 1.00 91.12 414 LEU A O 1
ATOM 3182 N N . TYR A 1 415 ? -12.318 5.127 12.909 1.00 91.50 415 TYR A N 1
ATOM 3183 C CA . TYR A 1 415 ? -11.276 4.361 13.570 1.00 91.50 415 TYR A CA 1
ATOM 3184 C C . TYR A 1 415 ? -10.636 3.458 12.531 1.00 91.50 415 TYR A C 1
ATOM 3186 O O . TYR A 1 415 ? -11.240 3.162 11.499 1.00 91.50 415 TYR A O 1
ATOM 3194 N N . HIS A 1 416 ? -9.415 3.016 12.796 1.00 93.69 416 HIS A N 1
ATOM 3195 C CA . HIS A 1 416 ? -8.649 2.241 11.836 1.00 93.69 416 HIS A CA 1
ATOM 3196 C C . HIS A 1 416 ? -7.823 1.152 12.519 1.00 93.69 416 HIS A C 1
ATOM 3198 O O . HIS A 1 416 ? -7.453 1.264 13.689 1.00 93.69 416 HIS A O 1
ATOM 3204 N N . THR A 1 417 ? -7.487 0.103 11.770 1.00 93.12 417 THR A N 1
ATOM 3205 C CA . THR A 1 417 ? -6.446 -0.853 12.172 1.00 93.12 417 THR A CA 1
ATOM 3206 C C . THR A 1 417 ? -5.095 -0.170 12.319 1.00 93.12 417 THR A C 1
ATOM 3208 O O . THR A 1 417 ? -4.851 0.881 11.723 1.00 93.12 417 THR A O 1
ATOM 3211 N N . GLN A 1 418 ? -4.186 -0.771 13.091 1.00 87.19 418 GLN A N 1
ATOM 3212 C CA . GLN A 1 418 ? -2.829 -0.239 13.221 1.00 87.19 418 GLN A CA 1
ATOM 3213 C C . GLN A 1 418 ? -2.189 -0.021 11.834 1.00 87.19 418 GLN A C 1
ATOM 3215 O O . GLN A 1 418 ? -2.385 -0.856 10.947 1.00 87.19 418 GLN A O 1
ATOM 3220 N N . PRO A 1 419 ? -1.434 1.078 11.633 1.00 88.19 419 PRO A N 1
ATOM 3221 C CA . PRO A 1 419 ? -0.779 1.380 10.363 1.00 88.19 419 PRO A CA 1
ATOM 3222 C C . PRO A 1 419 ? 0.414 0.438 10.146 1.00 88.19 419 PRO A C 1
ATOM 3224 O O . PRO A 1 419 ? 1.564 0.781 10.413 1.00 88.19 419 PRO A O 1
ATOM 3227 N N . LEU A 1 420 ? 0.127 -0.780 9.698 1.00 89.44 420 LEU A N 1
ATOM 3228 C CA . LEU A 1 420 ? 1.114 -1.817 9.421 1.00 89.44 420 LEU A CA 1
ATOM 3229 C C . LEU A 1 420 ? 1.559 -1.739 7.959 1.00 89.44 420 LEU A C 1
ATOM 3231 O O . LEU A 1 420 ? 0.753 -1.476 7.074 1.00 89.44 420 LEU A O 1
ATOM 3235 N N . THR A 1 421 ? 2.845 -1.972 7.692 1.00 92.12 421 THR A N 1
ATOM 3236 C CA . THR A 1 421 ? 3.381 -1.989 6.323 1.00 92.12 421 THR A CA 1
ATOM 3237 C C . THR A 1 421 ? 2.743 -3.112 5.509 1.00 92.12 421 THR A C 1
ATOM 3239 O O . THR A 1 421 ? 2.942 -4.286 5.832 1.00 92.12 421 THR A O 1
ATOM 3242 N N . THR A 1 422 ? 2.042 -2.750 4.437 1.00 93.75 422 THR A N 1
ATOM 3243 C CA . THR A 1 422 ? 1.322 -3.688 3.567 1.00 93.75 422 THR A CA 1
ATOM 3244 C C . THR A 1 422 ? 1.957 -3.815 2.189 1.00 93.75 422 THR A C 1
ATOM 3246 O O . THR A 1 422 ? 1.812 -4.861 1.572 1.00 93.75 422 THR A O 1
ATOM 3249 N N . THR A 1 423 ? 2.760 -2.844 1.742 1.00 92.31 423 THR A N 1
ATOM 3250 C CA . THR A 1 423 ? 3.612 -2.991 0.547 1.00 92.31 423 THR A CA 1
ATOM 3251 C C . THR A 1 423 ? 5.076 -3.114 0.934 1.00 92.31 423 THR A C 1
ATOM 3253 O O . THR A 1 423 ? 5.533 -2.428 1.848 1.00 92.31 423 THR A O 1
ATOM 3256 N N . ARG A 1 424 ? 5.840 -3.955 0.227 1.00 89.75 424 ARG A N 1
ATOM 3257 C CA . ARG A 1 424 ? 7.308 -4.055 0.362 1.00 89.75 424 ARG A CA 1
ATOM 3258 C C . ARG A 1 424 ? 7.935 -4.315 -0.999 1.00 89.75 424 ARG A C 1
ATOM 3260 O O . ARG A 1 424 ? 8.582 -5.333 -1.227 1.00 89.75 424 ARG A O 1
ATOM 3267 N N . ASN A 1 425 ? 7.703 -3.403 -1.930 1.00 87.31 425 ASN A N 1
ATOM 3268 C CA . ASN A 1 425 ? 8.000 -3.671 -3.329 1.00 87.31 425 ASN A CA 1
ATOM 3269 C C . ASN A 1 425 ? 9.457 -3.303 -3.622 1.00 87.31 425 ASN A C 1
ATOM 3271 O O . ASN A 1 425 ? 9.811 -2.122 -3.671 1.00 87.31 425 ASN A O 1
ATOM 3275 N N . LEU A 1 426 ? 10.314 -4.308 -3.819 1.00 86.06 426 LEU A N 1
ATOM 3276 C CA . LEU A 1 426 ? 11.707 -4.100 -4.219 1.00 86.06 426 LEU A CA 1
ATOM 3277 C C . LEU A 1 426 ? 11.819 -4.131 -5.743 1.00 86.06 426 LEU A C 1
ATOM 3279 O O . LEU A 1 426 ? 11.881 -5.189 -6.365 1.00 86.06 426 LEU A O 1
ATOM 3283 N N . ARG A 1 427 ? 11.821 -2.950 -6.359 1.00 84.69 427 ARG A N 1
ATOM 3284 C CA . ARG A 1 427 ? 11.876 -2.799 -7.818 1.00 84.69 427 ARG A CA 1
ATOM 3285 C C . ARG A 1 427 ? 13.263 -3.118 -8.383 1.00 84.69 427 ARG A C 1
ATOM 3287 O O . ARG A 1 427 ? 14.275 -2.624 -7.879 1.00 84.69 427 ARG A O 1
ATOM 3294 N N . THR A 1 428 ? 13.302 -3.892 -9.466 1.00 88.06 428 THR A N 1
ATOM 3295 C CA . THR A 1 428 ? 14.537 -4.244 -10.183 1.00 88.06 428 THR A CA 1
ATOM 3296 C C . THR A 1 428 ? 14.862 -3.233 -11.282 1.00 88.06 428 THR A C 1
ATOM 3298 O O . THR A 1 428 ? 13.986 -2.501 -11.750 1.00 88.06 428 THR A O 1
ATOM 3301 N N . PRO A 1 429 ? 16.111 -3.209 -11.776 1.00 86.81 429 PRO A N 1
ATOM 3302 C CA . PRO A 1 429 ? 16.488 -2.372 -12.915 1.00 86.81 429 PRO A CA 1
ATOM 3303 C C . PRO A 1 429 ? 15.884 -2.750 -14.261 1.00 86.81 429 PRO A C 1
ATOM 3305 O O . PRO A 1 429 ? 16.077 -2.030 -15.244 1.00 86.81 429 PRO A O 1
ATOM 3308 N N . LEU A 1 430 ? 15.111 -3.828 -14.308 1.00 90.50 430 LEU A N 1
ATOM 3309 C CA . LEU A 1 430 ? 14.515 -4.390 -15.510 1.00 90.50 430 LEU A CA 1
ATOM 3310 C C . LEU A 1 430 ? 13.081 -3.872 -15.674 1.00 90.50 430 LEU A C 1
ATOM 3312 O O . LEU A 1 430 ? 12.124 -4.637 -15.770 1.00 90.50 430 LEU A O 1
ATOM 3316 N N . GLN A 1 431 ? 12.932 -2.548 -15.678 1.00 87.50 431 GLN A N 1
ATOM 3317 C CA . GLN A 1 431 ? 11.657 -1.844 -15.806 1.00 87.50 431 GLN A CA 1
ATOM 3318 C C . GLN A 1 431 ? 11.802 -0.666 -16.767 1.00 87.50 431 GLN A C 1
ATOM 3320 O O . GLN A 1 431 ? 12.844 -0.027 -16.830 1.00 87.50 431 GLN A O 1
ATOM 3325 N N . ALA A 1 432 ? 10.720 -0.271 -17.435 1.00 83.75 432 ALA A N 1
ATOM 3326 C CA . ALA A 1 432 ? 10.692 0.953 -18.243 1.00 83.75 432 ALA A CA 1
ATOM 3327 C C . ALA A 1 432 ? 10.841 2.261 -17.418 1.00 83.75 432 ALA A C 1
ATOM 3329 O O . ALA A 1 432 ? 10.752 3.360 -17.971 1.00 83.75 432 ALA A O 1
ATOM 3330 N N . GLN A 1 433 ? 11.012 2.154 -16.093 1.00 73.12 433 GLN A N 1
ATOM 3331 C CA . GLN A 1 433 ? 11.184 3.249 -15.133 1.00 73.12 433 GLN A CA 1
ATOM 3332 C C . GLN A 1 433 ? 12.295 2.941 -14.109 1.00 73.12 433 GLN A C 1
ATOM 3334 O O . GLN A 1 433 ? 12.087 3.110 -12.905 1.00 73.12 433 GLN A O 1
ATOM 3339 N N . SER A 1 434 ? 13.477 2.502 -14.559 1.00 74.88 434 SER A N 1
ATOM 3340 C CA . SER A 1 434 ? 14.564 2.070 -13.660 1.00 74.88 434 SER A CA 1
ATOM 3341 C C . SER A 1 434 ? 15.140 3.176 -12.760 1.00 74.88 434 SER A C 1
ATOM 3343 O O . SER A 1 434 ? 15.933 2.889 -11.879 1.00 74.88 434 SER A O 1
ATOM 3345 N N . ALA A 1 435 ? 14.722 4.439 -12.883 1.00 67.25 435 ALA A N 1
ATOM 3346 C CA . ALA A 1 435 ? 15.056 5.471 -11.891 1.00 67.25 435 ALA A CA 1
ATOM 3347 C C . ALA A 1 435 ? 14.518 5.154 -10.473 1.00 67.25 435 ALA A C 1
ATOM 3349 O O . ALA A 1 435 ? 14.978 5.734 -9.494 1.00 67.25 435 ALA A O 1
ATOM 3350 N N . LYS A 1 436 ? 13.561 4.221 -10.347 1.00 66.69 436 LYS A N 1
ATOM 3351 C CA . LYS A 1 436 ? 12.975 3.774 -9.069 1.00 66.69 436 LYS A CA 1
ATOM 3352 C C . 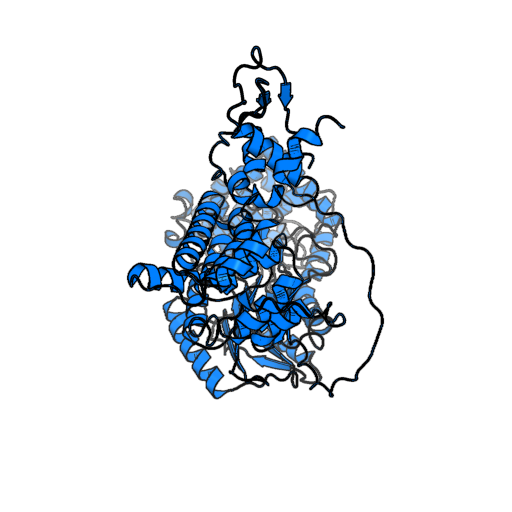LYS A 1 436 ? 13.661 2.541 -8.455 1.00 66.69 436 LYS A C 1
ATOM 3354 O O . LYS A 1 436 ? 13.119 1.940 -7.532 1.00 66.69 436 LYS A O 1
ATOM 3359 N N . THR A 1 437 ? 14.811 2.119 -8.977 1.00 67.69 437 THR A N 1
ATOM 3360 C CA . THR A 1 437 ? 15.502 0.887 -8.552 1.00 67.69 437 THR A CA 1
ATOM 3361 C C . THR A 1 437 ? 16.188 1.013 -7.206 1.00 67.69 437 THR A C 1
ATOM 3363 O O . THR A 1 437 ? 16.694 2.085 -6.884 1.00 67.69 437 THR A O 1
ATOM 3366 N N . ASN A 1 438 ? 16.301 -0.100 -6.475 1.00 63.41 438 ASN A N 1
ATOM 3367 C CA . ASN A 1 438 ? 16.966 -0.193 -5.163 1.00 63.41 438 ASN A CA 1
ATOM 3368 C C . ASN A 1 438 ? 16.314 0.648 -4.052 1.00 63.41 438 ASN A C 1
ATOM 3370 O O . ASN A 1 438 ? 16.882 0.787 -2.970 1.00 63.41 438 ASN A O 1
ATOM 3374 N N . VAL A 1 439 ? 15.120 1.188 -4.302 1.00 70.62 439 VAL A N 1
ATOM 3375 C CA . VAL A 1 439 ? 14.272 1.788 -3.275 1.00 70.62 439 VAL A CA 1
ATOM 3376 C C . VAL A 1 439 ? 13.244 0.739 -2.886 1.00 70.62 439 VAL A C 1
ATOM 3378 O O . VAL A 1 439 ? 12.427 0.327 -3.710 1.00 70.62 439 VAL A O 1
ATOM 3381 N N . LEU A 1 440 ? 13.323 0.280 -1.641 1.00 81.31 440 LEU A N 1
ATOM 3382 C CA . LEU A 1 440 ? 12.314 -0.600 -1.075 1.00 81.31 440 LEU A CA 1
ATOM 3383 C C . LEU A 1 440 ? 11.067 0.239 -0.779 1.00 81.31 440 LEU A C 1
ATOM 3385 O O . LEU A 1 440 ? 11.082 1.097 0.103 1.00 81.31 440 LEU A O 1
ATOM 3389 N N . ASP A 1 441 ? 10.007 0.021 -1.553 1.00 83.00 441 ASP A N 1
ATOM 3390 C CA . ASP A 1 441 ? 8.753 0.764 -1.434 1.00 83.00 441 ASP A CA 1
ATOM 3391 C C . ASP A 1 441 ? 7.907 0.185 -0.289 1.00 83.00 441 ASP A C 1
ATOM 3393 O O . ASP A 1 441 ? 7.114 -0.744 -0.479 1.00 83.00 441 ASP A O 1
ATOM 3397 N N . GLN A 1 442 ? 8.141 0.700 0.923 1.00 90.44 442 GLN A N 1
ATOM 3398 C CA . GLN A 1 442 ? 7.480 0.263 2.155 1.00 90.44 442 GLN A CA 1
ATOM 3399 C C . GLN A 1 442 ? 6.462 1.285 2.634 1.00 90.44 442 GLN A C 1
ATOM 3401 O O . GLN A 1 442 ? 6.835 2.332 3.165 1.00 90.44 442 GLN A O 1
ATOM 3406 N N . ASN A 1 443 ? 5.175 0.972 2.498 1.00 92.12 443 ASN A N 1
ATOM 3407 C CA . ASN A 1 443 ? 4.115 1.864 2.948 1.00 92.12 443 ASN A CA 1
ATOM 3408 C C . ASN A 1 443 ? 2.984 1.075 3.624 1.00 92.12 443 ASN A C 1
ATOM 3410 O O . ASN A 1 443 ? 2.693 -0.057 3.226 1.00 92.12 443 ASN A O 1
ATOM 3414 N N . PRO A 1 444 ? 2.350 1.650 4.658 1.00 93.19 444 PRO A N 1
ATOM 3415 C CA . PRO A 1 444 ? 1.109 1.136 5.212 1.00 93.19 444 PRO A CA 1
ATOM 3416 C C . PRO A 1 444 ? -0.043 1.669 4.360 1.00 93.19 444 PRO A C 1
ATOM 3418 O O . PRO A 1 444 ? -0.576 2.732 4.645 1.00 93.19 444 PRO A O 1
ATOM 3421 N N . LYS A 1 445 ? -0.355 1.002 3.250 1.00 95.44 445 LYS A N 1
ATOM 3422 C CA . LYS A 1 445 ? -1.382 1.484 2.318 1.00 95.44 445 LYS A CA 1
ATOM 3423 C C . LYS A 1 445 ? -2.770 0.981 2.667 1.00 95.44 445 LYS A C 1
ATOM 3425 O O . LYS A 1 445 ? -3.743 1.687 2.424 1.00 95.44 445 LYS A O 1
ATOM 3430 N N . ASP A 1 446 ? -2.855 -0.216 3.231 1.00 97.38 446 ASP A N 1
ATOM 3431 C CA . ASP A 1 446 ? -4.115 -0.928 3.392 1.00 97.38 446 ASP A CA 1
ATOM 3432 C C . ASP A 1 446 ? -4.621 -0.837 4.836 1.00 97.38 446 ASP A C 1
ATOM 3434 O O . ASP A 1 446 ? -3.860 -0.990 5.796 1.00 97.38 446 ASP A O 1
ATOM 3438 N N . TYR A 1 447 ? -5.919 -0.586 4.995 1.00 97.88 447 TYR A N 1
ATOM 3439 C CA . TYR A 1 447 ? -6.565 -0.356 6.283 1.00 97.88 447 TYR A CA 1
ATOM 3440 C C . TYR A 1 447 ? -7.958 -0.967 6.327 1.00 97.88 447 TYR A C 1
ATOM 3442 O O . TYR A 1 447 ? -8.692 -0.964 5.339 1.00 97.88 447 TYR A O 1
ATOM 3450 N N . ILE A 1 448 ? -8.358 -1.399 7.520 1.00 98.12 448 ILE A N 1
ATOM 3451 C CA . ILE A 1 448 ? -9.768 -1.570 7.862 1.00 98.12 448 ILE A CA 1
ATOM 3452 C C . ILE A 1 448 ? -10.197 -0.329 8.642 1.00 98.12 448 ILE A C 1
ATOM 3454 O O . ILE A 1 448 ? -9.557 0.017 9.636 1.00 98.12 448 ILE A O 1
ATOM 3458 N N . LEU A 1 449 ? -11.263 0.327 8.188 1.00 97.06 449 LEU A N 1
ATOM 3459 C CA . LEU A 1 449 ? -11.861 1.505 8.806 1.00 97.06 449 LEU A CA 1
ATOM 3460 C C . LEU A 1 449 ? -13.232 1.167 9.387 1.00 97.06 449 LEU A C 1
ATOM 3462 O O . LEU A 1 449 ? -13.983 0.395 8.793 1.00 97.06 449 LEU A O 1
ATOM 3466 N N . LEU A 1 450 ? -13.588 1.780 10.511 1.00 94.56 450 LEU A N 1
ATOM 3467 C CA . LEU A 1 450 ? -14.903 1.619 11.122 1.00 94.56 450 LEU A CA 1
ATOM 3468 C C . LEU A 1 450 ? -15.371 2.886 11.838 1.00 94.56 450 LEU A C 1
ATOM 3470 O O . LEU A 1 450 ? -14.563 3.669 12.321 1.00 94.56 450 LEU A O 1
ATOM 3474 N N . THR A 1 451 ? -16.678 3.084 11.957 1.00 90.75 451 THR A N 1
ATOM 3475 C CA . THR A 1 451 ? -17.245 4.090 12.876 1.00 90.75 451 THR A CA 1
ATOM 3476 C C . THR A 1 451 ? -17.320 3.541 14.300 1.00 90.75 451 THR A C 1
ATOM 3478 O O . THR A 1 451 ? -17.663 2.371 14.481 1.00 90.75 451 THR A O 1
ATOM 3481 N N . ASN A 1 452 ? -17.154 4.387 15.318 1.00 75.94 452 ASN A N 1
ATOM 3482 C CA . ASN A 1 452 ? -17.475 4.014 16.702 1.00 75.94 452 ASN A CA 1
ATOM 3483 C C . ASN A 1 452 ? -18.989 4.043 16.946 1.00 75.94 452 ASN A C 1
ATOM 3485 O O . ASN A 1 452 ? -19.547 4.988 17.493 1.00 75.94 452 ASN A O 1
ATOM 3489 N N . ALA A 1 453 ? -19.650 2.979 16.498 1.00 77.19 453 ALA A N 1
ATOM 3490 C CA . ALA A 1 453 ? -21.067 2.705 16.715 1.00 77.19 453 ALA A CA 1
ATOM 3491 C C . ALA A 1 453 ? -21.242 1.432 17.568 1.00 77.19 453 ALA A C 1
ATOM 3493 O O . ALA A 1 453 ? -22.049 0.562 17.249 1.00 77.19 453 ALA A O 1
ATOM 3494 N N . GLY A 1 454 ? -20.425 1.283 18.621 1.00 74.06 454 GLY A N 1
ATOM 3495 C CA . GLY A 1 454 ? -20.335 0.034 19.393 1.00 74.06 454 GLY A CA 1
ATOM 3496 C C . GLY A 1 454 ? -19.547 -1.075 18.686 1.00 74.06 454 GLY A C 1
ATOM 3497 O O . GLY A 1 454 ? -19.738 -2.253 18.981 1.00 74.06 454 GLY A O 1
ATOM 3498 N N . MET A 1 455 ? -18.687 -0.702 17.738 1.00 85.94 455 MET A N 1
ATOM 3499 C CA . MET A 1 455 ? -17.732 -1.600 17.095 1.00 85.94 455 MET A CA 1
ATOM 3500 C C . MET A 1 455 ? -16.324 -1.289 17.604 1.00 85.94 455 MET A C 1
ATOM 3502 O O . MET A 1 455 ? -15.923 -0.124 17.626 1.00 85.94 455 MET A O 1
ATOM 3506 N N . THR A 1 456 ? -15.567 -2.319 17.976 1.00 86.75 456 THR A N 1
ATOM 3507 C CA . THR A 1 456 ? -14.157 -2.208 18.375 1.00 86.75 456 THR A CA 1
ATOM 3508 C C . THR A 1 456 ? -13.299 -3.204 17.611 1.00 86.75 456 THR A C 1
ATOM 3510 O O . THR A 1 456 ? -13.718 -4.326 17.336 1.00 86.75 456 THR A O 1
ATOM 3513 N N . ILE A 1 457 ? -12.078 -2.796 17.262 1.00 89.38 457 ILE A N 1
ATOM 3514 C CA . ILE A 1 457 ? -11.069 -3.716 16.731 1.00 89.38 457 ILE A CA 1
ATOM 3515 C C . ILE A 1 457 ? -10.421 -4.417 17.925 1.00 89.38 457 ILE A C 1
ATOM 3517 O O . ILE A 1 457 ? -9.614 -3.814 18.628 1.00 89.38 457 ILE A O 1
ATOM 3521 N N . GLU A 1 458 ? -10.745 -5.688 18.138 1.00 88.50 458 GLU A N 1
ATOM 3522 C CA . GLU A 1 458 ? -10.144 -6.495 19.210 1.00 88.50 458 GLU A CA 1
ATOM 3523 C C . GLU A 1 458 ? -8.736 -6.949 18.836 1.00 88.50 458 GLU A C 1
ATOM 3525 O O . GLU A 1 458 ? -7.816 -6.999 19.654 1.00 88.50 458 GLU A O 1
ATOM 3530 N N . LYS A 1 459 ? -8.566 -7.297 17.561 1.00 89.88 459 LYS A N 1
ATOM 3531 C CA . LYS A 1 459 ? -7.312 -7.799 17.021 1.00 89.88 459 LYS A CA 1
ATOM 3532 C C . LYS A 1 459 ? -7.169 -7.361 15.580 1.00 89.88 459 LYS A C 1
ATOM 3534 O O . LYS A 1 459 ? -8.123 -7.444 14.815 1.00 89.88 459 LYS A O 1
ATOM 3539 N N . SER A 1 460 ? -5.961 -6.966 15.199 1.00 93.62 460 SER A N 1
ATOM 3540 C CA . SER A 1 460 ? -5.593 -6.739 13.804 1.00 93.62 460 SER A CA 1
ATOM 3541 C C . SER A 1 460 ? -4.252 -7.383 13.487 1.00 93.62 460 SER A C 1
ATOM 3543 O O . SER A 1 460 ? -3.366 -7.427 14.342 1.00 93.62 460 SER A O 1
ATOM 3545 N N . SER A 1 461 ? -4.085 -7.860 12.261 1.00 94.00 461 SER A N 1
ATOM 3546 C CA . SER A 1 461 ? -2.839 -8.461 11.785 1.00 94.00 461 SER A CA 1
ATOM 3547 C C . SER A 1 461 ? -2.645 -8.232 10.294 1.00 94.00 461 SER A C 1
ATOM 3549 O O . SER A 1 461 ? -3.614 -8.012 9.570 1.00 94.00 461 SER A O 1
ATOM 3551 N N . VAL A 1 462 ? -1.400 -8.357 9.841 1.00 93.56 462 VAL A N 1
ATOM 3552 C CA . VAL A 1 462 ? -1.053 -8.421 8.420 1.00 93.56 462 VAL A CA 1
ATOM 3553 C C . VAL A 1 462 ? -0.616 -9.840 8.069 1.00 93.56 462 VAL A C 1
ATOM 3555 O O . VAL A 1 462 ? 0.133 -10.457 8.826 1.00 93.56 462 VAL A O 1
ATOM 3558 N N . ASP A 1 463 ? -1.093 -10.347 6.936 1.00 93.00 463 ASP A N 1
ATOM 3559 C CA . ASP A 1 463 ? -0.739 -11.651 6.378 1.00 93.00 463 ASP A CA 1
ATOM 3560 C C . ASP A 1 463 ? -0.070 -11.465 5.011 1.00 93.00 463 ASP A C 1
ATOM 3562 O O . ASP A 1 463 ? -0.681 -10.976 4.060 1.00 93.00 463 ASP A O 1
ATOM 3566 N N . ASP A 1 464 ? 1.212 -11.820 4.948 1.00 88.19 464 ASP A N 1
ATOM 3567 C CA . ASP A 1 464 ? 2.085 -11.692 3.779 1.00 88.19 464 ASP A CA 1
ATOM 3568 C C . ASP A 1 464 ? 2.650 -13.043 3.304 1.00 88.19 464 ASP A C 1
ATOM 3570 O O . ASP A 1 464 ? 3.638 -13.089 2.569 1.00 88.19 464 ASP A O 1
ATOM 3574 N N . GLY A 1 465 ? 2.043 -14.161 3.726 1.00 83.44 465 GLY A N 1
ATOM 3575 C CA . GLY A 1 465 ? 2.453 -15.498 3.289 1.00 83.44 465 GLY A CA 1
ATOM 3576 C C . GLY A 1 465 ? 3.584 -16.148 4.093 1.00 83.44 465 GLY A C 1
ATOM 3577 O O . GLY A 1 465 ? 4.028 -17.231 3.716 1.00 83.44 465 GLY A O 1
ATOM 3578 N N . GLY A 1 466 ? 4.005 -15.573 5.229 1.00 67.69 466 GLY A N 1
ATOM 3579 C CA . GLY A 1 466 ? 4.571 -16.385 6.317 1.00 67.69 466 GLY A CA 1
ATOM 3580 C C . GLY A 1 466 ? 5.984 -16.073 6.803 1.00 67.69 466 GLY A C 1
ATOM 3581 O O . GLY A 1 466 ? 6.608 -16.958 7.387 1.00 67.69 466 GLY A O 1
ATOM 3582 N N . SER A 1 467 ? 6.510 -14.856 6.645 1.00 58.88 467 SER A N 1
ATOM 3583 C CA . SER A 1 467 ? 7.731 -14.514 7.403 1.00 58.88 467 SER A CA 1
ATOM 3584 C C . SER A 1 467 ? 7.886 -13.072 7.859 1.00 58.88 467 SER A C 1
ATOM 3586 O O . SER A 1 467 ? 8.778 -12.846 8.670 1.00 58.88 467 SER A O 1
ATOM 3588 N N . GLY A 1 468 ? 7.019 -12.133 7.461 1.00 67.75 468 GLY A N 1
ATOM 3589 C CA . GLY A 1 468 ? 7.118 -10.751 7.925 1.00 67.75 468 GLY A CA 1
ATOM 3590 C C . GLY A 1 468 ? 8.413 -10.070 7.465 1.00 67.75 468 GLY A C 1
ATOM 3591 O O . GLY A 1 468 ? 9.500 -10.324 7.967 1.00 67.75 468 GLY A O 1
ATOM 3592 N N . GLY A 1 469 ? 8.311 -9.141 6.523 1.00 75.25 469 GLY A N 1
ATOM 3593 C CA . GLY A 1 469 ? 9.443 -8.303 6.104 1.00 75.25 469 GLY A CA 1
ATOM 3594 C C . GLY A 1 469 ? 10.108 -8.705 4.790 1.00 75.25 469 GLY A C 1
ATOM 3595 O O . GLY A 1 469 ? 11.008 -7.997 4.350 1.00 75.25 469 GLY A O 1
ATOM 3596 N N . GLN A 1 470 ? 9.653 -9.774 4.131 1.00 82.25 470 GLN A N 1
ATOM 3597 C CA . GLN A 1 470 ? 10.087 -10.093 2.769 1.00 82.25 470 GLN A CA 1
ATOM 3598 C C . GLN A 1 470 ? 9.504 -9.113 1.747 1.00 82.25 470 GLN A C 1
ATOM 3600 O O . GLN A 1 470 ? 8.435 -8.531 1.961 1.00 82.25 470 GLN A O 1
ATOM 3605 N N . SER A 1 471 ? 10.217 -8.960 0.630 1.00 85.94 471 SER A N 1
ATOM 3606 C CA . SER A 1 471 ? 9.723 -8.216 -0.524 1.00 85.94 471 SER A CA 1
ATOM 3607 C C . SER A 1 471 ? 8.464 -8.879 -1.094 1.00 85.94 471 SER A C 1
ATOM 3609 O O . SER A 1 471 ? 8.347 -10.108 -1.099 1.00 85.94 471 SER A O 1
ATOM 3611 N N . LEU A 1 472 ? 7.520 -8.061 -1.557 1.00 87.06 472 LEU A N 1
ATOM 3612 C CA . LEU A 1 472 ? 6.288 -8.505 -2.204 1.00 87.06 472 LEU A CA 1
ATOM 3613 C C . LEU A 1 472 ? 6.270 -8.066 -3.676 1.00 87.06 472 LEU A C 1
ATOM 3615 O O . LEU A 1 472 ? 6.854 -7.030 -4.013 1.00 87.06 472 LEU A O 1
ATOM 3619 N N . PRO A 1 473 ? 5.622 -8.841 -4.564 1.00 85.06 473 PRO A N 1
ATOM 3620 C CA . PRO A 1 473 ? 5.209 -10.234 -4.385 1.00 85.06 473 PRO A CA 1
ATOM 3621 C C . PRO A 1 473 ? 6.437 -11.162 -4.319 1.00 85.06 473 PRO A C 1
ATOM 3623 O O . PRO A 1 473 ? 7.531 -10.789 -4.741 1.00 85.06 473 PRO A O 1
ATOM 3626 N N . ASN A 1 474 ? 6.248 -12.398 -3.860 1.00 80.06 474 ASN A N 1
ATOM 3627 C CA . ASN A 1 474 ? 7.296 -13.429 -3.818 1.00 80.06 474 ASN A CA 1
ATOM 3628 C C . ASN A 1 474 ? 6.753 -14.797 -4.278 1.00 80.06 474 ASN A C 1
ATOM 3630 O O . ASN A 1 474 ? 5.588 -14.910 -4.663 1.00 80.06 474 ASN A O 1
ATOM 3634 N N . LEU A 1 475 ? 7.581 -15.849 -4.265 1.00 74.75 475 LEU A N 1
ATOM 3635 C CA . LEU A 1 475 ? 7.168 -17.200 -4.687 1.00 74.75 475 LEU A CA 1
ATOM 3636 C C . LEU A 1 475 ? 5.979 -17.784 -3.903 1.00 74.75 475 LEU A C 1
ATOM 3638 O O . LEU A 1 475 ? 5.295 -18.671 -4.417 1.00 74.75 475 LEU A O 1
ATOM 3642 N N . HIS A 1 476 ? 5.743 -17.328 -2.673 1.00 79.19 476 HIS A N 1
ATOM 3643 C CA . HIS A 1 476 ? 4.710 -17.851 -1.776 1.00 79.19 476 HIS A CA 1
ATOM 3644 C C . HIS A 1 476 ? 3.488 -16.940 -1.664 1.00 79.19 476 HIS A C 1
ATOM 3646 O O . HIS A 1 476 ? 2.435 -17.393 -1.214 1.00 79.19 476 HIS A O 1
ATOM 3652 N N . PHE A 1 477 ? 3.608 -15.683 -2.089 1.00 87.19 477 PHE A N 1
ATOM 3653 C CA . PHE A 1 477 ? 2.563 -14.686 -1.942 1.00 87.19 477 PHE A CA 1
ATOM 3654 C C . PHE A 1 477 ? 2.365 -13.884 -3.245 1.00 87.19 477 PHE A C 1
ATOM 3656 O O . PHE A 1 477 ? 3.288 -13.198 -3.695 1.00 87.19 477 PHE A O 1
ATOM 3663 N N . PRO A 1 478 ? 1.178 -13.975 -3.884 1.00 86.88 478 PRO A N 1
ATOM 3664 C CA . PRO A 1 478 ? 0.994 -13.562 -5.279 1.00 86.88 478 PRO A CA 1
ATOM 3665 C C . PRO A 1 478 ? 0.740 -12.059 -5.483 1.00 86.88 478 PRO A C 1
ATOM 3667 O O . PRO A 1 478 ? 0.917 -11.568 -6.603 1.00 86.88 478 PRO A O 1
ATOM 3670 N N . SER A 1 479 ? 0.313 -11.340 -4.440 1.00 90.94 479 SER A N 1
ATOM 3671 C CA . SER A 1 479 ? 0.064 -9.894 -4.499 1.00 90.94 479 SER A CA 1
ATOM 3672 C C . SER A 1 479 ? 1.281 -9.101 -4.023 1.00 90.94 479 SER A C 1
ATOM 3674 O O . SER A 1 479 ? 2.081 -9.581 -3.221 1.00 90.94 479 SER A O 1
ATOM 3676 N N . ASP A 1 480 ? 1.427 -7.886 -4.529 1.00 89.69 480 ASP A N 1
ATOM 3677 C CA . ASP A 1 480 ? 2.388 -6.893 -4.057 1.00 89.69 480 ASP A CA 1
ATOM 3678 C C . ASP A 1 480 ? 1.889 -6.132 -2.807 1.00 89.69 480 ASP A C 1
ATOM 3680 O O . ASP A 1 480 ? 2.644 -5.384 -2.184 1.00 89.69 480 ASP A O 1
ATOM 3684 N N . HIS A 1 481 ? 0.645 -6.386 -2.388 1.00 93.81 481 HIS A N 1
ATOM 3685 C CA . HIS A 1 481 ? 0.054 -5.926 -1.132 1.00 93.81 481 HIS A CA 1
ATOM 3686 C C . HIS A 1 481 ? -0.262 -7.101 -0.206 1.00 93.81 481 HIS A C 1
ATOM 3688 O O . HIS A 1 481 ? -0.877 -8.080 -0.625 1.00 93.81 481 HIS A O 1
ATOM 3694 N N . ALA A 1 482 ? 0.097 -6.993 1.068 1.00 94.62 482 ALA A N 1
ATOM 3695 C CA . ALA A 1 482 ? -0.287 -7.936 2.111 1.00 94.62 482 ALA A CA 1
ATOM 3696 C C . ALA A 1 482 ? -1.769 -7.781 2.505 1.00 94.62 482 ALA A C 1
ATOM 3698 O O . ALA A 1 482 ? -2.378 -6.729 2.312 1.00 94.62 482 ALA A O 1
ATOM 3699 N N . ILE A 1 483 ? -2.350 -8.824 3.097 1.00 96.25 483 ILE A N 1
ATOM 3700 C CA . ILE A 1 483 ? -3.743 -8.819 3.564 1.00 96.25 483 ILE A CA 1
ATOM 3701 C C . ILE A 1 483 ? -3.798 -8.174 4.946 1.00 96.25 483 ILE A C 1
ATOM 3703 O O . ILE A 1 483 ? -3.035 -8.559 5.832 1.00 96.25 483 ILE A O 1
ATOM 3707 N N . VAL A 1 484 ? -4.746 -7.267 5.173 1.00 97.62 484 VAL A N 1
ATOM 3708 C CA . VAL A 1 484 ? -5.062 -6.761 6.516 1.00 97.62 484 VAL A CA 1
ATOM 3709 C C . VAL A 1 484 ? -6.273 -7.519 7.042 1.00 97.62 484 VAL A C 1
ATOM 3711 O O . VAL A 1 484 ? -7.325 -7.531 6.407 1.00 97.62 484 VAL A O 1
ATOM 3714 N N . LYS A 1 485 ? -6.127 -8.156 8.205 1.00 97.75 485 LYS A N 1
ATOM 3715 C CA . LYS A 1 485 ? -7.198 -8.891 8.890 1.00 97.75 485 LYS A CA 1
ATOM 3716 C C . LYS A 1 485 ? -7.542 -8.215 10.206 1.00 97.75 485 LYS A C 1
ATOM 3718 O O . LYS A 1 485 ? -6.641 -7.723 10.891 1.00 97.75 485 LYS A O 1
ATOM 3723 N N . ALA A 1 486 ? -8.814 -8.237 10.584 1.00 96.62 486 ALA A N 1
ATOM 3724 C CA . ALA A 1 486 ? -9.267 -7.782 11.888 1.00 96.62 486 ALA A CA 1
ATOM 3725 C C . ALA A 1 486 ? -10.413 -8.633 12.443 1.00 96.62 486 ALA A C 1
ATOM 3727 O O . ALA A 1 486 ? -11.246 -9.146 11.700 1.00 96.62 486 ALA A O 1
ATOM 3728 N N . GLU A 1 487 ? -10.463 -8.738 13.768 1.00 95.44 487 GLU A N 1
ATOM 3729 C CA . GLU A 1 487 ? -11.618 -9.241 14.510 1.00 95.44 487 GLU A CA 1
ATOM 3730 C C . GLU A 1 487 ? -12.339 -8.043 15.130 1.00 95.44 487 GLU A C 1
ATOM 3732 O O . GLU A 1 487 ? -11.744 -7.287 15.904 1.00 95.44 487 GLU A O 1
ATOM 3737 N N . ILE A 1 488 ? -13.605 -7.857 14.760 1.00 91.38 488 ILE A N 1
ATOM 3738 C CA . ILE A 1 488 ? -14.432 -6.731 15.192 1.00 91.38 488 ILE A CA 1
ATOM 3739 C C . ILE A 1 488 ? -15.439 -7.232 16.231 1.00 91.38 488 ILE A C 1
ATOM 3741 O O . ILE A 1 488 ? -16.329 -8.020 15.893 1.00 91.38 488 ILE A O 1
ATOM 3745 N N . ASP A 1 489 ? -15.315 -6.797 17.491 1.00 87.31 489 ASP A N 1
ATOM 3746 C CA . ASP A 1 489 ? -16.383 -7.003 18.480 1.00 87.31 489 ASP A CA 1
ATOM 3747 C C . ASP A 1 489 ? -17.477 -5.972 18.213 1.00 87.31 489 ASP A C 1
ATOM 3749 O O . ASP A 1 489 ? -17.232 -4.775 18.052 1.00 87.31 489 ASP A O 1
ATOM 3753 N N . TRP A 1 490 ? -18.702 -6.475 18.150 1.00 76.19 490 TRP A N 1
ATOM 3754 C CA . TRP A 1 490 ? -19.906 -5.681 18.034 1.00 76.19 490 TRP A CA 1
ATOM 3755 C C . TRP A 1 490 ? -20.627 -5.741 19.370 1.00 76.19 490 TRP A C 1
ATOM 3757 O O . TRP A 1 490 ? -21.473 -6.607 19.626 1.00 76.19 490 TRP A O 1
ATOM 3767 N N . SER A 1 491 ? -20.279 -4.810 20.245 1.00 63.94 491 SER A N 1
ATOM 3768 C CA . SER A 1 491 ? -20.805 -4.734 21.596 1.00 63.94 491 SER A CA 1
ATOM 3769 C C . SER A 1 491 ? -21.204 -3.281 21.888 1.00 63.94 491 SER A C 1
ATOM 3771 O O . SER A 1 491 ? -20.354 -2.398 21.806 1.00 63.94 491 SER A O 1
ATOM 3773 N N . PRO A 1 492 ? -22.474 -3.000 22.256 1.00 55.16 492 PRO A N 1
ATOM 3774 C CA . PRO A 1 492 ? -22.911 -1.644 22.592 1.00 55.16 492 PRO A CA 1
ATOM 3775 C C . PRO A 1 492 ? -21.939 -1.002 23.588 1.00 55.16 492 PRO A C 1
ATOM 3777 O O . PRO A 1 492 ? -21.540 -1.672 24.538 1.00 55.16 492 PRO A O 1
ATOM 3780 N N . MET A 1 493 ? -21.580 0.266 23.360 1.00 44.19 493 MET A N 1
ATOM 3781 C CA . MET A 1 493 ? -20.503 1.054 23.998 1.00 44.19 493 MET A CA 1
ATOM 3782 C C . MET A 1 493 ? -20.345 0.862 25.524 1.00 44.19 493 MET A C 1
ATOM 3784 O O . MET A 1 493 ? -19.234 0.876 26.046 1.00 44.19 493 MET A O 1
ATOM 3788 N N . VAL A 1 494 ? -21.441 0.547 26.217 1.00 49.00 494 VAL A N 1
ATOM 3789 C CA . VAL A 1 494 ? -21.517 0.107 27.625 1.00 49.00 494 VAL A CA 1
ATOM 3790 C C . VAL A 1 494 ? -20.614 -1.107 27.951 1.00 49.00 494 VAL A C 1
ATOM 3792 O O . VAL A 1 494 ? -20.284 -1.377 29.103 1.00 49.00 494 VAL A O 1
ATOM 3795 N N . ARG A 1 495 ? -20.176 -1.880 26.952 1.00 45.62 495 ARG A N 1
ATOM 3796 C CA . ARG A 1 495 ? -19.320 -3.061 27.133 1.00 45.62 495 ARG A CA 1
ATOM 3797 C C . ARG A 1 495 ? -17.824 -2.813 26.991 1.00 45.62 495 ARG A C 1
ATOM 3799 O O . ARG A 1 495 ? -17.081 -3.656 27.481 1.00 45.62 495 ARG A O 1
ATOM 3806 N N . VAL A 1 496 ? -17.371 -1.716 26.382 1.00 44.00 496 VAL A N 1
ATOM 3807 C CA . VAL A 1 496 ? -15.925 -1.436 26.239 1.00 44.00 496 VAL A CA 1
ATOM 3808 C C . VAL A 1 496 ? -15.297 -1.179 27.612 1.00 44.00 496 VAL A C 1
ATOM 3810 O O . VAL A 1 496 ? -14.250 -1.744 27.924 1.00 44.00 496 VAL A O 1
ATOM 3813 N N . LEU A 1 497 ? -16.015 -0.476 28.496 1.00 43.66 497 LEU A N 1
ATOM 3814 C CA . LEU A 1 497 ? -15.667 -0.407 29.918 1.00 43.66 497 LEU A CA 1
ATOM 3815 C C . LEU A 1 497 ? -15.713 -1.798 30.577 1.00 43.66 497 LEU A C 1
ATOM 3817 O O . LEU A 1 497 ? -14.759 -2.184 31.242 1.00 43.66 497 LEU A O 1
ATOM 3821 N N . ARG A 1 498 ? -16.728 -2.635 30.307 1.00 42.84 498 ARG A N 1
ATOM 3822 C CA . ARG A 1 498 ? -16.793 -4.018 30.844 1.00 42.84 498 ARG A CA 1
ATOM 3823 C C . ARG A 1 498 ? -15.718 -4.985 30.331 1.00 42.84 498 ARG A C 1
ATOM 3825 O O . ARG A 1 498 ? -15.454 -5.981 31.001 1.00 42.84 498 ARG A O 1
ATOM 3832 N N . LEU A 1 499 ? -15.130 -4.744 29.163 1.00 41.34 499 LEU A N 1
ATOM 3833 C CA . LEU A 1 499 ? -14.104 -5.595 28.554 1.00 41.34 499 LEU A CA 1
ATOM 3834 C C . LEU A 1 499 ? -12.716 -5.332 29.141 1.00 41.34 499 LEU A C 1
ATOM 3836 O O . LEU A 1 499 ? -12.007 -6.289 29.449 1.00 41.34 499 LEU A O 1
ATOM 3840 N N . LEU A 1 500 ? -12.387 -4.063 29.401 1.00 44.47 500 LEU A N 1
ATOM 3841 C CA . LEU A 1 500 ? -11.215 -3.685 30.202 1.00 44.47 500 LEU A CA 1
ATOM 3842 C C . LEU A 1 500 ? -11.330 -4.188 31.659 1.00 44.47 500 LEU A C 1
ATOM 3844 O O . LEU A 1 500 ? -10.317 -4.429 32.309 1.00 44.47 500 LEU A O 1
ATOM 3848 N N . LEU A 1 501 ? -12.553 -4.436 32.148 1.00 46.12 501 LEU A N 1
ATOM 3849 C CA . LEU A 1 501 ? -12.857 -4.953 33.492 1.00 46.12 501 LEU A CA 1
ATOM 3850 C C . LEU A 1 501 ? -12.823 -6.499 33.629 1.00 46.12 501 LEU A C 1
ATOM 3852 O O . LEU A 1 501 ? -13.040 -7.015 34.731 1.00 46.12 501 LEU A O 1
ATOM 3856 N N . TRP A 1 502 ? -12.577 -7.283 32.565 1.00 39.62 502 TRP A N 1
ATOM 3857 C CA . TRP A 1 502 ? -12.795 -8.743 32.626 1.00 39.62 502 TRP A CA 1
ATOM 3858 C C . TRP A 1 502 ? -11.807 -9.569 33.485 1.00 39.62 502 TRP A C 1
ATOM 3860 O O . TRP A 1 502 ? -12.237 -10.627 33.950 1.00 39.62 502 TRP A O 1
ATOM 3870 N N . PRO A 1 503 ? -10.552 -9.181 33.816 1.00 40.59 503 PRO A N 1
ATOM 3871 C CA . PRO A 1 503 ? -9.740 -10.072 34.644 1.00 40.59 503 PRO A CA 1
ATOM 3872 C C . PRO A 1 503 ? -10.005 -9.995 36.158 1.00 40.59 503 PRO A C 1
ATOM 3874 O O . PRO A 1 503 ? -9.439 -10.814 36.875 1.00 40.59 503 PRO A O 1
ATOM 3877 N N . LEU A 1 504 ? -10.813 -9.064 36.693 1.00 45.25 504 LEU A N 1
ATOM 3878 C CA . LEU A 1 504 ? -10.743 -8.741 38.137 1.00 45.25 504 LEU A CA 1
ATOM 3879 C C . LEU A 1 504 ? -12.037 -8.884 38.959 1.00 45.25 504 LEU A C 1
ATOM 3881 O O . LEU A 1 504 ? -12.087 -8.457 40.112 1.00 45.25 504 LEU A O 1
ATOM 3885 N N . THR A 1 505 ? -13.067 -9.572 38.462 1.00 43.78 505 THR A N 1
ATOM 3886 C CA . THR A 1 505 ? -14.334 -9.753 39.210 1.00 43.78 505 THR A CA 1
ATOM 3887 C C . THR A 1 505 ? -14.358 -10.951 40.173 1.00 43.78 505 THR A C 1
ATOM 3889 O O . THR A 1 505 ? -15.352 -11.672 40.260 1.00 43.78 505 THR A O 1
ATOM 3892 N N . SER A 1 506 ? -13.301 -11.159 40.968 1.00 43.66 506 SER A N 1
ATOM 3893 C CA . SER A 1 506 ? -13.353 -12.125 42.085 1.00 43.66 506 SER A CA 1
ATOM 3894 C C . SER A 1 506 ? -12.910 -11.595 43.454 1.00 43.66 506 SER A C 1
ATOM 3896 O O . SER A 1 506 ? -12.761 -12.389 44.380 1.00 43.66 506 SER A O 1
ATOM 3898 N N . GLY A 1 507 ? -12.747 -10.281 43.624 1.00 39.94 507 GLY A N 1
ATOM 3899 C CA . GLY A 1 507 ? -12.553 -9.653 44.935 1.00 39.94 507 GLY A CA 1
ATOM 3900 C C . GLY A 1 507 ? -13.670 -8.657 45.228 1.00 39.94 507 GLY A C 1
ATOM 3901 O O . GLY A 1 507 ? -13.971 -7.810 44.393 1.00 39.94 507 GLY A O 1
ATOM 3902 N N . SER A 1 508 ? -14.302 -8.738 46.401 1.00 41.16 508 SER A N 1
ATOM 3903 C CA . SER A 1 508 ? -15.235 -7.704 46.854 1.00 41.16 508 SER A CA 1
ATOM 3904 C C . SER A 1 508 ? -14.465 -6.406 47.122 1.00 41.16 508 SER A C 1
ATOM 3906 O O . SER A 1 508 ? -13.931 -6.211 48.215 1.00 41.16 508 SER A O 1
ATOM 3908 N N . PHE A 1 509 ? -14.387 -5.511 46.143 1.00 44.75 509 PHE A N 1
ATOM 3909 C CA . PHE A 1 509 ? -13.947 -4.141 46.386 1.00 44.75 509 PHE A CA 1
ATOM 3910 C C . PHE A 1 509 ? -15.122 -3.379 47.006 1.00 44.75 509 PHE A C 1
ATOM 3912 O O . PHE A 1 509 ? -16.032 -2.930 46.318 1.00 44.75 509 PHE A O 1
ATOM 3919 N N . SER A 1 510 ? -15.148 -3.293 48.336 1.00 43.50 510 SER A N 1
ATOM 3920 C CA . SER A 1 510 ? -16.186 -2.575 49.089 1.00 43.50 510 SER A CA 1
ATOM 3921 C C . SER A 1 510 ? -15.979 -1.057 49.136 1.00 43.50 510 SER A C 1
ATOM 3923 O O . SER A 1 510 ? -16.738 -0.374 49.815 1.00 43.50 510 SER A O 1
ATOM 3925 N N . ASN A 1 511 ? -14.983 -0.522 48.427 1.00 49.03 511 ASN A N 1
ATOM 3926 C CA . ASN A 1 511 ? -14.741 0.915 48.324 1.00 49.03 511 ASN A CA 1
ATOM 3927 C C . ASN A 1 511 ? -15.045 1.367 46.900 1.00 49.03 511 ASN A C 1
ATOM 3929 O O . ASN A 1 511 ? -14.158 1.550 46.076 1.00 49.03 511 ASN A O 1
ATOM 3933 N N . TYR A 1 512 ? -16.334 1.493 46.615 1.00 52.84 512 TYR A N 1
ATOM 3934 C CA . TYR A 1 512 ? -16.800 2.230 45.452 1.00 52.84 512 TYR A CA 1
ATOM 3935 C C . TYR A 1 512 ? -16.341 3.687 45.604 1.00 52.84 512 TYR A C 1
ATOM 3937 O O . TYR A 1 512 ? -16.662 4.324 46.611 1.00 52.84 512 TYR A O 1
ATOM 3945 N N . ASN A 1 513 ? -15.608 4.222 44.626 1.00 64.88 513 ASN A N 1
ATOM 3946 C CA . ASN A 1 513 ? -15.249 5.639 44.577 1.00 64.88 513 ASN A CA 1
ATOM 3947 C C . ASN A 1 513 ? -16.486 6.465 44.189 1.00 64.88 513 ASN A C 1
ATOM 3949 O O . ASN A 1 513 ? -16.564 7.026 43.102 1.00 64.88 513 ASN A O 1
ATOM 3953 N N . ALA A 1 514 ? -17.479 6.535 45.082 1.00 66.12 514 ALA A N 1
ATOM 3954 C CA . ALA A 1 514 ? -18.758 7.221 44.860 1.00 66.12 514 ALA A CA 1
ATOM 3955 C C . ALA A 1 514 ? -18.602 8.708 44.476 1.00 66.12 514 ALA A C 1
ATOM 3957 O O . ALA A 1 514 ? -19.523 9.325 43.957 1.00 66.12 514 ALA A O 1
ATOM 3958 N N . HIS A 1 515 ? -17.422 9.286 44.706 1.00 72.69 515 HIS A N 1
ATOM 3959 C CA . HIS A 1 515 ? -17.072 10.651 44.326 1.00 72.69 515 HIS A CA 1
ATOM 3960 C C . HIS A 1 515 ? -16.829 10.847 42.819 1.00 72.69 515 HIS A C 1
ATOM 3962 O O . HIS A 1 515 ? -16.780 11.985 42.362 1.00 72.69 515 HIS A O 1
ATOM 3968 N N . LEU A 1 516 ? -16.701 9.761 42.051 1.00 81.19 516 LEU A N 1
ATOM 3969 C CA . LEU A 1 516 ? -16.580 9.791 40.590 1.00 81.19 516 LEU A CA 1
ATOM 3970 C C . LEU A 1 516 ? -17.917 9.545 39.879 1.00 81.19 516 LEU A C 1
ATOM 3972 O O . LEU A 1 516 ? -17.965 9.473 38.652 1.00 81.19 516 LEU A O 1
ATOM 3976 N N . GLU A 1 517 ? -19.012 9.416 40.625 1.00 84.81 517 GLU A N 1
ATOM 3977 C CA . GLU A 1 517 ? -20.341 9.330 40.036 1.00 84.81 517 GLU A CA 1
ATOM 3978 C C . GLU A 1 517 ? -20.799 10.704 39.540 1.00 84.81 517 GLU A C 1
ATOM 3980 O O . GLU A 1 517 ? -20.576 11.734 40.177 1.00 84.81 517 GLU A O 1
ATOM 3985 N N . CYS A 1 518 ? -21.504 10.715 38.410 1.00 89.88 518 CYS A N 1
ATOM 3986 C CA . CYS A 1 518 ? -22.177 11.905 37.913 1.00 89.88 518 CYS A CA 1
ATOM 3987 C C . CYS A 1 518 ? -23.648 11.590 37.628 1.00 89.88 518 CYS A C 1
ATOM 3989 O O . CYS A 1 518 ? -23.979 11.134 36.527 1.00 89.88 518 CYS A O 1
ATOM 3991 N N . PRO A 1 519 ? -24.549 11.804 38.604 1.00 86.25 519 PRO A N 1
ATOM 3992 C CA . PRO A 1 519 ? -25.972 11.546 38.425 1.00 86.25 519 PRO A CA 1
ATOM 3993 C C . PRO A 1 519 ? -26.543 12.290 37.209 1.00 86.25 519 PRO A C 1
ATOM 3995 O O . PRO A 1 519 ? -26.422 13.515 37.074 1.00 86.25 519 PRO A O 1
ATOM 3998 N N . GLY A 1 520 ? -27.163 11.543 36.294 1.00 86.06 520 GLY A N 1
ATOM 3999 C CA . GLY A 1 520 ? -27.672 12.060 35.023 1.00 86.06 520 GLY A CA 1
ATOM 4000 C C . GLY A 1 520 ? -26.611 12.471 33.992 1.00 86.06 520 GLY A C 1
ATOM 4001 O O . GLY A 1 520 ? -26.975 13.153 33.041 1.00 86.06 520 GLY A O 1
ATOM 4002 N N . GLY A 1 521 ? -25.335 12.117 34.181 1.00 88.69 521 GLY A N 1
ATOM 4003 C CA . GLY A 1 521 ? -24.260 12.311 33.200 1.00 88.69 521 GLY A CA 1
ATOM 4004 C C . GLY A 1 521 ? -23.925 13.766 32.849 1.00 88.69 521 GLY A C 1
ATOM 4005 O O . GLY A 1 521 ? -24.428 14.712 33.464 1.00 88.69 521 GLY A O 1
ATOM 4006 N N . ILE A 1 522 ? -23.068 13.928 31.846 1.00 84.38 522 ILE A N 1
ATOM 4007 C CA . ILE A 1 522 ? -22.694 15.183 31.198 1.00 84.38 522 ILE A CA 1
ATOM 4008 C C . ILE A 1 522 ? -22.989 15.013 29.708 1.00 84.38 522 ILE A C 1
ATOM 4010 O O . ILE A 1 522 ? -22.249 14.348 28.978 1.00 84.38 522 ILE A O 1
ATOM 4014 N N . ASP A 1 523 ? -24.105 15.607 29.289 1.00 81.56 523 ASP A N 1
ATOM 4015 C CA . ASP A 1 523 ? -24.674 15.482 27.947 1.00 81.56 523 ASP A CA 1
ATOM 4016 C C . ASP A 1 523 ? -24.878 14.018 27.500 1.00 81.56 523 ASP A C 1
ATOM 4018 O O . ASP A 1 523 ? -24.855 13.085 28.306 1.00 81.56 523 ASP A O 1
ATOM 4022 N N . ASP A 1 524 ? -25.112 13.808 26.203 1.00 75.50 524 ASP A N 1
ATOM 4023 C CA . ASP A 1 524 ? -25.329 12.472 25.632 1.00 75.50 524 ASP A CA 1
ATOM 4024 C C . ASP A 1 524 ? -24.029 11.643 25.541 1.00 75.50 524 ASP A C 1
ATOM 4026 O O . ASP A 1 524 ? -24.074 10.429 25.351 1.00 75.50 524 ASP A O 1
ATOM 4030 N N . CYS A 1 525 ? -22.866 12.293 25.677 1.00 72.00 525 CYS A N 1
ATOM 4031 C CA . CYS A 1 525 ? -21.546 11.689 25.466 1.00 72.00 525 CYS A CA 1
ATOM 4032 C C . CYS A 1 525 ? -21.007 10.985 26.725 1.00 72.00 525 CYS A C 1
ATOM 4034 O O . CYS A 1 525 ? -20.417 9.911 26.622 1.00 72.00 525 CYS A O 1
ATOM 4036 N N . LEU A 1 526 ? -21.227 11.553 27.920 1.00 85.44 526 LEU A N 1
ATOM 4037 C CA . LEU A 1 526 ? -20.731 11.016 29.195 1.00 85.44 526 LEU A CA 1
ATOM 4038 C C . LEU A 1 526 ? -21.907 10.675 30.108 1.00 85.44 526 LEU A C 1
ATOM 4040 O O . LEU A 1 526 ? -22.286 11.439 30.992 1.00 85.44 526 LEU A O 1
ATOM 4044 N N . THR A 1 527 ? -22.522 9.521 29.883 1.00 87.06 527 THR A N 1
ATOM 4045 C CA . THR A 1 527 ? -23.720 9.114 30.624 1.00 87.06 527 THR A CA 1
ATOM 4046 C C . THR A 1 527 ? -23.424 8.828 32.102 1.00 87.06 527 THR A C 1
ATOM 4048 O O . THR A 1 527 ? -22.284 8.626 32.516 1.00 87.06 527 THR A O 1
ATOM 4051 N N . GLU A 1 528 ? -24.467 8.753 32.930 1.00 87.69 528 GLU A N 1
ATOM 4052 C CA . GLU A 1 528 ? -24.321 8.297 34.320 1.00 87.69 528 GLU A CA 1
ATOM 4053 C C . GLU A 1 528 ? -23.680 6.898 34.411 1.00 87.69 528 GLU A C 1
ATOM 4055 O O . GLU A 1 528 ? -22.899 6.627 35.323 1.00 87.69 528 GLU A O 1
ATOM 4060 N N . GLU A 1 529 ? -23.987 6.014 33.456 1.00 81.31 529 GLU A N 1
ATOM 4061 C CA . GLU A 1 529 ? -23.408 4.670 33.385 1.00 81.31 529 GLU A CA 1
ATOM 4062 C C . GLU A 1 529 ? -21.902 4.720 33.110 1.00 81.31 529 GLU A C 1
ATOM 4064 O O . GLU A 1 529 ? -21.148 4.036 33.797 1.00 81.31 529 GLU A O 1
ATOM 4069 N N . PHE A 1 530 ? -21.451 5.600 32.207 1.00 84.81 530 PHE A N 1
ATOM 4070 C CA . PHE A 1 530 ? -20.024 5.820 31.964 1.00 84.81 530 PHE A CA 1
ATOM 4071 C C . PHE A 1 530 ? -19.279 6.179 33.254 1.00 84.81 530 PHE A C 1
ATOM 4073 O O . PHE A 1 530 ? -18.260 5.571 33.567 1.00 84.81 530 PHE A O 1
ATOM 4080 N N . PHE A 1 531 ? -19.796 7.132 34.033 1.00 83.44 531 PHE A N 1
ATOM 4081 C CA . PHE A 1 531 ? -19.136 7.578 35.262 1.00 83.44 531 PHE A CA 1
ATOM 4082 C C . PHE A 1 531 ? -19.145 6.525 36.366 1.00 83.44 531 PHE A C 1
ATOM 4084 O O . PHE A 1 531 ? -18.175 6.384 37.107 1.00 83.44 531 PHE A O 1
ATOM 4091 N N . ARG A 1 532 ? -20.214 5.734 36.445 1.00 81.62 532 ARG A N 1
ATOM 4092 C CA . ARG A 1 532 ? -20.276 4.584 37.346 1.00 81.62 532 ARG A CA 1
ATOM 4093 C C . ARG A 1 532 ? -19.219 3.540 36.998 1.00 81.62 532 ARG A C 1
ATOM 4095 O O . ARG A 1 532 ? -18.572 3.010 37.899 1.00 81.62 532 ARG A O 1
ATOM 4102 N N . ASP A 1 533 ? -19.041 3.262 35.712 1.00 77.38 533 ASP A N 1
ATOM 4103 C CA . ASP A 1 533 ? -18.039 2.312 35.242 1.00 77.38 533 ASP A CA 1
ATOM 4104 C C . ASP A 1 533 ? -16.617 2.876 35.410 1.00 77.38 533 ASP A C 1
ATOM 4106 O O . ASP A 1 533 ? -15.722 2.151 35.839 1.00 77.38 533 ASP A O 1
ATOM 4110 N N . LEU A 1 534 ? -16.409 4.177 35.167 1.00 79.69 534 LEU A N 1
ATOM 4111 C CA . LEU A 1 534 ? -15.144 4.870 35.429 1.00 79.69 534 LEU A CA 1
ATOM 4112 C C . LEU A 1 534 ? -14.757 4.780 36.912 1.00 79.69 534 LEU A C 1
ATOM 4114 O O . LEU A 1 534 ? -13.616 4.452 37.231 1.00 79.69 534 LEU A O 1
ATOM 4118 N N . ALA A 1 535 ? -15.715 4.996 37.818 1.00 78.50 535 ALA A N 1
ATOM 4119 C CA . ALA A 1 535 ? -15.506 4.902 39.260 1.00 78.50 535 ALA A CA 1
ATOM 4120 C C . ALA A 1 535 ? -15.065 3.499 39.706 1.00 78.50 535 ALA A C 1
ATOM 4122 O O . ALA A 1 535 ? -14.210 3.362 40.581 1.00 78.50 535 ALA A O 1
ATOM 4123 N N . GLN A 1 536 ? -15.637 2.450 39.104 1.00 74.69 536 GLN A N 1
ATOM 4124 C CA . GLN A 1 536 ? -15.199 1.071 39.335 1.00 74.69 536 GLN A CA 1
ATOM 4125 C C . GLN A 1 536 ? -13.807 0.820 38.755 1.00 74.69 536 GLN A C 1
ATOM 4127 O O . GLN A 1 536 ? -12.978 0.160 39.382 1.00 74.69 536 GLN A O 1
ATOM 4132 N N . PHE A 1 537 ? -13.561 1.337 37.553 1.00 71.81 537 PHE A N 1
ATOM 4133 C CA . PHE A 1 537 ? -12.330 1.124 36.816 1.00 71.81 537 PHE A CA 1
ATOM 4134 C C . PHE A 1 537 ? -11.128 1.758 37.522 1.00 71.81 537 PHE A C 1
ATOM 4136 O O . PHE A 1 537 ? -10.123 1.073 37.702 1.00 71.81 537 PHE A O 1
ATOM 4143 N N . GLN A 1 538 ? -11.243 2.997 38.016 1.00 70.81 538 GLN A N 1
ATOM 4144 C CA . GLN A 1 538 ? -10.153 3.727 38.686 1.00 70.81 538 GLN A CA 1
ATOM 4145 C C . GLN A 1 538 ? -9.548 2.996 39.885 1.00 70.81 538 GLN A C 1
ATOM 4147 O O . GLN A 1 538 ? -8.357 3.128 40.142 1.00 70.81 538 GLN A O 1
ATOM 4152 N N . ALA A 1 539 ? -10.312 2.141 40.563 1.00 66.56 539 ALA A N 1
ATOM 4153 C CA . ALA A 1 539 ? -9.779 1.313 41.642 1.00 66.56 539 ALA A CA 1
ATOM 4154 C C . ALA A 1 539 ? -8.785 0.225 41.169 1.00 66.56 539 ALA A C 1
ATOM 4156 O O . ALA A 1 539 ? -8.185 -0.454 42.003 1.00 66.56 539 ALA A O 1
ATOM 4157 N N . THR A 1 540 ? -8.642 0.007 39.856 1.00 62.47 540 THR A N 1
ATOM 4158 C CA . THR A 1 540 ? -7.990 -1.188 39.290 1.00 62.47 540 THR A CA 1
ATOM 4159 C C . THR A 1 540 ? -6.900 -0.929 38.251 1.00 62.47 540 THR A C 1
ATOM 4161 O O . THR A 1 540 ? -6.181 -1.873 37.923 1.00 62.47 540 THR A O 1
ATOM 4164 N N . TYR A 1 541 ? -6.730 0.298 37.746 1.00 70.00 541 TYR A N 1
ATOM 4165 C CA . TYR A 1 541 ? -5.698 0.605 36.746 1.00 70.00 541 TYR A CA 1
ATOM 4166 C C . TYR A 1 541 ? -4.702 1.656 37.234 1.00 70.00 541 TYR A C 1
ATOM 4168 O O . TYR A 1 541 ? -4.977 2.437 38.141 1.00 70.00 541 TYR A O 1
ATOM 4176 N N . MET A 1 542 ? -3.531 1.676 36.598 1.00 69.12 542 MET A N 1
ATOM 4177 C CA . MET A 1 542 ? -2.510 2.695 36.822 1.00 69.12 542 MET A CA 1
ATOM 4178 C C . MET A 1 542 ? -2.548 3.699 35.672 1.00 69.12 542 MET A C 1
ATOM 4180 O O . MET A 1 542 ? -2.552 3.297 34.507 1.00 69.12 542 MET A O 1
ATOM 4184 N N . ARG A 1 543 ? -2.522 5.001 35.983 1.00 74.12 543 ARG A N 1
ATOM 4185 C CA . ARG A 1 543 ? -2.485 6.098 34.987 1.00 74.12 543 ARG A CA 1
ATOM 4186 C C . ARG A 1 543 ? -1.286 6.037 34.036 1.00 74.12 543 ARG A C 1
ATOM 4188 O O . ARG A 1 543 ? -1.247 6.742 33.035 1.00 74.12 543 ARG A O 1
ATOM 4195 N N . GLU A 1 544 ? -0.340 5.165 34.353 1.00 72.50 544 GLU A N 1
ATOM 4196 C CA . GLU A 1 544 ? 0.871 4.874 33.604 1.00 72.50 544 GLU A CA 1
ATOM 4197 C C . GLU A 1 544 ? 0.633 4.095 32.293 1.00 72.50 544 GLU A C 1
ATOM 4199 O O . GLU A 1 544 ? 1.543 3.993 31.467 1.00 72.50 544 GLU A O 1
ATOM 4204 N N . ASP A 1 545 ? -0.569 3.549 32.064 1.00 78.12 545 ASP A N 1
ATOM 4205 C CA . ASP A 1 545 ? -0.887 2.851 30.813 1.00 78.12 545 ASP A CA 1
ATOM 4206 C C . ASP A 1 545 ? -1.093 3.842 29.655 1.00 78.12 545 ASP A C 1
ATOM 4208 O O . ASP A 1 545 ? -2.114 4.524 29.536 1.00 78.12 545 ASP A O 1
ATOM 4212 N N . LEU A 1 546 ? -0.110 3.887 28.755 1.00 75.62 546 LEU A N 1
ATOM 4213 C CA . LEU A 1 546 ? -0.109 4.785 27.605 1.00 75.62 546 LEU A CA 1
ATOM 4214 C C . LEU A 1 546 ? -1.234 4.502 26.594 1.00 75.62 546 LEU A C 1
ATOM 4216 O O . LEU A 1 546 ? -1.749 5.441 25.986 1.00 75.62 546 LEU A O 1
ATOM 4220 N N . ASN A 1 547 ? -1.630 3.242 26.396 1.00 71.62 547 ASN A N 1
ATOM 4221 C CA . ASN A 1 547 ? -2.713 2.908 25.462 1.00 71.62 547 ASN A CA 1
ATOM 4222 C C . ASN A 1 547 ? -4.056 3.363 26.026 1.00 71.62 547 ASN A C 1
ATOM 4224 O O . ASN A 1 547 ? -4.884 3.928 25.311 1.00 71.62 547 ASN A O 1
ATOM 4228 N N . LEU A 1 548 ? -4.244 3.153 27.325 1.00 75.94 548 LEU A N 1
ATOM 4229 C CA . LEU A 1 548 ? -5.413 3.634 28.035 1.00 75.94 548 LEU A CA 1
ATOM 4230 C C . LEU A 1 548 ? -5.461 5.162 28.039 1.00 75.94 548 LEU A C 1
ATOM 4232 O O . LEU A 1 548 ? -6.494 5.737 27.708 1.00 75.94 548 LEU A O 1
ATOM 4236 N N . SER A 1 549 ? -4.343 5.829 28.329 1.00 82.25 549 SER A N 1
ATOM 4237 C CA . SER A 1 549 ? -4.268 7.289 28.272 1.00 82.25 549 SER A CA 1
ATOM 4238 C C . SER A 1 549 ? -4.600 7.822 26.876 1.00 82.25 549 SER A C 1
ATOM 4240 O O . SER A 1 549 ? -5.319 8.810 26.735 1.00 82.25 549 SER A O 1
ATOM 4242 N N . GLN A 1 550 ? -4.162 7.123 25.825 1.00 78.31 550 GLN A N 1
ATOM 4243 C CA . GLN A 1 550 ? -4.501 7.460 24.446 1.00 78.31 550 GLN A CA 1
ATOM 4244 C C . GLN A 1 550 ? -6.000 7.304 24.173 1.00 78.31 550 GLN A C 1
ATOM 4246 O O . GLN A 1 550 ? -6.583 8.151 23.494 1.00 78.31 550 GLN A O 1
ATOM 4251 N N . TYR A 1 551 ? -6.638 6.264 24.711 1.00 77.69 551 TYR A N 1
ATOM 4252 C CA . TYR A 1 551 ? -8.090 6.110 24.648 1.00 77.69 551 TYR A CA 1
ATOM 4253 C C . TYR A 1 551 ? -8.811 7.250 25.378 1.00 77.69 551 TYR A C 1
ATOM 4255 O O . TYR A 1 551 ? -9.697 7.875 24.795 1.00 77.69 551 TYR A O 1
ATOM 4263 N N . PHE A 1 552 ? -8.393 7.590 26.601 1.00 84.19 552 PHE A N 1
ATOM 4264 C CA . PHE A 1 552 ? -8.945 8.732 27.334 1.00 84.19 552 PHE A CA 1
ATOM 4265 C C . PHE A 1 552 ? -8.793 10.032 26.558 1.00 84.19 552 PHE A C 1
ATOM 4267 O O . PHE A 1 552 ? -9.756 10.781 26.456 1.00 84.19 552 PHE A O 1
ATOM 4274 N N . LEU A 1 553 ? -7.634 10.285 25.954 1.00 84.69 553 LEU A N 1
ATOM 4275 C CA . LEU A 1 553 ? -7.421 11.484 25.156 1.00 84.69 553 LEU A CA 1
ATOM 4276 C C . LEU A 1 553 ? -8.338 11.525 23.928 1.00 84.69 553 LEU A C 1
ATOM 4278 O O . LEU A 1 553 ? -9.081 12.485 23.734 1.00 84.69 553 LEU A O 1
ATOM 4282 N N . THR A 1 554 ? -8.286 10.486 23.097 1.00 74.00 554 THR A N 1
ATOM 4283 C CA . THR A 1 554 ? -8.916 10.495 21.768 1.00 74.00 554 THR A CA 1
ATOM 4284 C C . THR A 1 554 ? -10.410 10.224 21.806 1.00 74.00 554 THR A C 1
ATOM 4286 O O . THR A 1 554 ? -11.150 10.830 21.043 1.00 74.00 554 THR A O 1
ATOM 4289 N N . SER A 1 555 ? -10.862 9.328 22.683 1.00 74.44 555 SER A N 1
ATOM 4290 C CA . SER A 1 555 ? -12.240 8.827 22.678 1.00 74.44 555 SER A CA 1
ATOM 4291 C C . SER A 1 555 ? -13.119 9.464 23.749 1.00 74.44 555 SER A C 1
ATOM 4293 O O . SER A 1 555 ? -14.338 9.406 23.628 1.00 74.44 555 SER A O 1
ATOM 4295 N N . ILE A 1 556 ? -12.528 10.083 24.779 1.00 83.62 556 ILE A N 1
ATOM 4296 C CA . ILE A 1 556 ? -13.283 10.687 25.885 1.00 83.62 556 ILE A CA 1
ATOM 4297 C C . ILE A 1 556 ? -13.020 12.193 25.965 1.00 83.62 556 ILE A C 1
ATOM 4299 O O . ILE A 1 556 ? -13.953 12.988 25.858 1.00 83.62 556 ILE A O 1
ATOM 4303 N N . TYR A 1 557 ? -11.765 12.614 26.120 1.00 89.25 557 TYR A N 1
ATOM 4304 C CA . TYR A 1 557 ? -11.425 14.017 26.322 1.00 89.25 557 TYR A CA 1
ATOM 4305 C C . TYR A 1 557 ? -11.760 14.855 25.085 1.00 89.25 557 TYR A C 1
ATOM 4307 O O . TYR A 1 557 ? -12.606 15.739 25.172 1.00 89.25 557 TYR A O 1
ATOM 4315 N N . ARG A 1 558 ? -11.171 14.542 23.924 1.00 84.94 558 ARG A N 1
ATOM 4316 C CA . ARG A 1 558 ? -11.369 15.317 22.686 1.00 84.94 558 ARG A CA 1
ATOM 4317 C C . ARG A 1 558 ? -12.808 15.290 22.174 1.00 84.94 558 ARG A C 1
ATOM 4319 O O . ARG A 1 558 ? -13.293 16.293 21.665 1.00 84.94 558 ARG A O 1
ATOM 4326 N N . LEU A 1 559 ? -13.489 14.151 22.295 1.00 74.38 559 LEU A N 1
ATOM 4327 C CA . LEU A 1 559 ? -14.842 13.992 21.755 1.00 74.38 559 LEU A CA 1
ATOM 4328 C C . LEU A 1 559 ? -15.931 14.510 22.696 1.00 74.38 559 LEU A C 1
ATOM 4330 O O . LEU A 1 559 ? -16.920 15.067 22.223 1.00 74.38 559 LEU A O 1
ATOM 4334 N N . CYS A 1 560 ? -15.764 14.334 24.009 1.00 85.25 560 CYS A N 1
ATOM 4335 C CA . CYS A 1 560 ? -16.810 14.647 24.977 1.00 85.25 560 CYS A CA 1
ATOM 4336 C C . CYS A 1 560 ? -16.440 15.809 25.907 1.00 85.25 560 CYS A C 1
ATOM 4338 O O . CYS A 1 560 ? -17.199 16.771 26.016 1.00 85.25 560 CYS A O 1
ATOM 4340 N N . VAL A 1 561 ? -15.299 15.718 26.601 1.00 91.31 561 VAL A N 1
ATOM 4341 C CA . VAL A 1 561 ? -14.958 16.646 27.696 1.00 91.31 561 VAL A CA 1
ATOM 4342 C C . VAL A 1 561 ? -14.581 18.024 27.175 1.00 91.31 561 VAL A C 1
ATOM 4344 O O . VAL A 1 561 ? -15.123 19.015 27.646 1.00 91.31 561 VAL A O 1
ATOM 4347 N N . GLU A 1 562 ? -13.672 18.112 26.212 1.00 92.19 562 GLU A N 1
ATOM 4348 C CA . GLU A 1 562 ? -13.171 19.385 25.700 1.00 92.19 562 GLU A CA 1
ATOM 4349 C C . GLU A 1 562 ? -14.288 20.244 25.087 1.00 92.19 562 GLU A C 1
ATOM 4351 O O . GLU A 1 562 ? -14.461 21.373 25.550 1.00 92.19 562 GLU A O 1
ATOM 4356 N N . PRO A 1 563 ? -15.154 19.722 24.192 1.00 89.62 563 PRO A N 1
ATOM 4357 C CA . PRO A 1 563 ? -16.287 20.497 23.695 1.00 89.62 563 PRO A CA 1
ATOM 4358 C C . PRO A 1 563 ? -17.243 20.956 24.802 1.00 89.62 563 PRO A C 1
ATOM 4360 O O . PRO A 1 563 ? -17.880 22.001 24.670 1.00 89.62 563 PRO A O 1
ATOM 4363 N N . TYR A 1 564 ? -17.399 20.164 25.869 1.00 91.56 564 TYR A N 1
ATOM 4364 C CA . TYR A 1 564 ? -18.221 20.529 27.021 1.00 91.56 564 TYR A CA 1
ATOM 4365 C C . TYR A 1 564 ? -17.590 21.666 27.831 1.00 91.56 564 TYR A C 1
ATOM 4367 O O . TYR A 1 564 ? -18.266 22.654 28.117 1.00 91.56 564 TYR A O 1
ATOM 4375 N N . LEU A 1 565 ? -16.296 21.570 28.141 1.00 92.56 565 LEU A N 1
ATOM 4376 C CA . LEU A 1 565 ? -15.572 22.621 28.854 1.00 92.56 565 LEU A CA 1
ATOM 4377 C C . LEU A 1 565 ? -15.554 23.931 28.055 1.00 92.56 565 LEU A C 1
ATOM 4379 O O . LEU A 1 565 ? -15.771 24.992 28.627 1.00 92.56 565 LEU A O 1
ATOM 4383 N N . ASP A 1 566 ? -15.401 23.871 26.734 1.00 92.00 566 ASP A N 1
ATOM 4384 C CA . ASP A 1 566 ? -15.424 25.065 25.884 1.00 92.00 566 ASP A CA 1
ATOM 4385 C C . ASP A 1 566 ? -16.803 25.747 25.880 1.00 92.00 566 ASP A C 1
ATOM 4387 O O . ASP A 1 566 ? -16.898 26.977 25.840 1.00 92.00 566 ASP A O 1
ATOM 4391 N N . ARG A 1 567 ? -17.893 24.968 25.973 1.00 92.56 567 ARG A N 1
ATOM 4392 C CA . ARG A 1 567 ? -19.245 25.522 26.161 1.00 92.56 567 ARG A CA 1
ATOM 4393 C C . ARG A 1 567 ? -19.393 26.210 27.512 1.00 92.56 567 ARG A C 1
ATOM 4395 O O . ARG A 1 567 ? -19.999 27.278 27.559 1.00 92.56 567 ARG A O 1
ATOM 4402 N N . LEU A 1 568 ? -18.857 25.616 28.577 1.00 90.56 568 LEU A N 1
ATOM 4403 C CA . LEU A 1 568 ? -18.877 26.213 29.913 1.00 90.56 568 LEU A CA 1
ATOM 4404 C C . LEU A 1 568 ? -18.072 27.510 29.967 1.00 90.56 568 LEU A C 1
ATOM 4406 O O . LEU A 1 568 ? -18.552 28.501 30.509 1.00 90.56 568 LEU A O 1
ATOM 4410 N N . ASP A 1 569 ? -16.890 27.537 29.351 1.00 91.06 569 ASP A N 1
ATOM 4411 C CA . ASP A 1 569 ? -16.061 28.741 29.272 1.00 91.06 569 ASP A CA 1
ATOM 4412 C C . ASP A 1 569 ? -16.785 29.864 28.512 1.00 91.06 569 ASP A C 1
ATOM 4414 O O . ASP A 1 569 ? -16.699 31.036 28.884 1.00 91.06 569 ASP A O 1
ATOM 4418 N N . ALA A 1 570 ? -17.555 29.513 27.477 1.00 93.00 570 ALA A N 1
ATOM 4419 C CA . ALA A 1 570 ? -18.368 30.464 26.727 1.00 93.00 570 ALA A CA 1
ATOM 4420 C C . ALA A 1 570 ? -19.615 30.949 27.492 1.00 93.00 570 ALA A C 1
ATOM 4422 O O . ALA A 1 570 ? -20.010 32.107 27.336 1.00 93.00 570 ALA A O 1
ATOM 4423 N N . SER A 1 571 ? -20.258 30.088 28.288 1.00 94.94 571 SER A N 1
ATOM 4424 C CA . SER A 1 571 ? -21.479 30.424 29.035 1.00 94.94 571 SER A CA 1
ATOM 4425 C C . SER A 1 571 ? -21.205 31.053 30.405 1.00 94.94 571 SER A C 1
ATOM 4427 O O . SER A 1 571 ? -22.060 31.767 30.932 1.00 94.94 571 SER A O 1
ATOM 4429 N N . GLY A 1 572 ? -20.023 30.812 30.976 1.00 93.44 572 GLY A N 1
ATOM 4430 C CA . GLY A 1 572 ? -19.686 31.140 32.361 1.00 93.44 572 GLY A CA 1
ATOM 4431 C C . GLY A 1 572 ? -20.398 30.255 33.389 1.00 93.44 572 GLY A C 1
ATOM 4432 O O . GLY A 1 572 ? -20.450 30.613 34.567 1.00 93.44 572 GLY A O 1
ATOM 4433 N N . GLU A 1 573 ? -20.992 29.138 32.963 1.00 93.06 573 GLU A N 1
ATOM 4434 C CA . GLU A 1 573 ? -21.663 28.197 33.859 1.00 93.06 573 GLU A CA 1
ATOM 4435 C C . GLU A 1 573 ? -20.655 27.334 34.625 1.00 93.06 573 GLU A C 1
ATOM 4437 O O . GLU A 1 573 ? -19.567 27.017 34.146 1.00 93.06 573 GLU A O 1
ATOM 4442 N N . ALA A 1 574 ? -21.037 26.927 35.836 1.00 90.44 574 ALA A N 1
ATOM 4443 C CA . ALA A 1 574 ? -20.238 25.988 36.606 1.00 90.44 574 ALA A CA 1
ATOM 4444 C C . ALA A 1 574 ? -20.360 24.566 36.016 1.00 90.44 574 ALA A C 1
ATOM 4446 O O . ALA A 1 574 ? -21.463 24.144 35.655 1.00 90.44 574 ALA A O 1
ATOM 4447 N N . PRO A 1 575 ? -19.258 23.802 35.961 1.00 91.00 575 PRO A N 1
ATOM 4448 C CA . PRO A 1 575 ? -19.266 22.436 35.463 1.00 91.00 575 PRO A CA 1
ATOM 4449 C C . PRO A 1 575 ? -20.106 21.515 36.337 1.00 91.00 575 PRO A C 1
ATOM 4451 O O . PRO A 1 575 ? -20.020 21.528 37.566 1.00 91.00 575 PRO A O 1
ATOM 4454 N N . LYS A 1 576 ? -20.875 20.647 35.683 1.00 91.81 576 LYS A N 1
ATOM 4455 C CA . LYS A 1 576 ? -21.543 19.529 36.337 1.00 91.81 576 LYS A CA 1
ATOM 4456 C C . LYS A 1 576 ? -20.509 18.430 36.584 1.00 91.81 576 LYS A C 1
ATOM 4458 O O . LYS A 1 576 ? -19.806 18.040 35.661 1.00 91.81 576 LYS A O 1
ATOM 4463 N N . CYS A 1 577 ? -20.448 17.913 37.811 1.00 92.50 577 CYS A N 1
ATOM 4464 C CA . CYS A 1 577 ? -19.546 16.819 38.192 1.00 92.50 577 CYS A CA 1
ATOM 4465 C C . CYS A 1 577 ? -18.054 17.144 37.950 1.00 92.50 577 CYS A C 1
ATOM 4467 O O . CYS A 1 577 ? -17.387 16.490 37.144 1.00 92.50 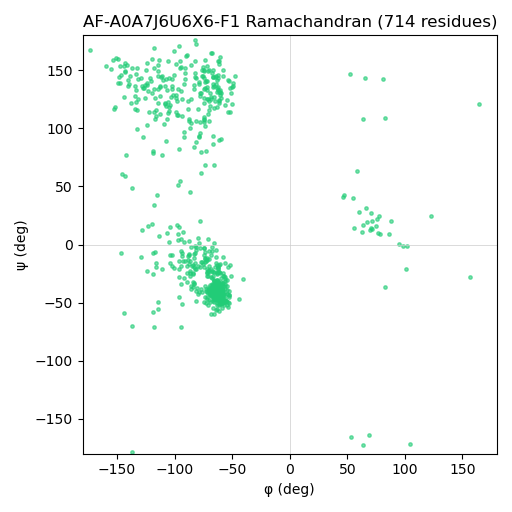577 CYS A O 1
ATOM 4469 N N . PRO A 1 578 ? -17.512 18.153 38.652 1.00 93.62 578 PRO A N 1
ATOM 4470 C CA . PRO A 1 578 ? -16.141 18.622 38.453 1.00 93.62 578 PRO A CA 1
ATOM 4471 C C . PRO A 1 578 ? -15.082 17.548 38.736 1.00 93.62 578 PRO A C 1
ATOM 4473 O O . PRO A 1 578 ? -14.069 17.505 38.040 1.00 93.62 578 PRO A O 1
ATOM 4476 N N . ALA A 1 579 ? -15.313 16.656 39.707 1.00 91.88 579 ALA A N 1
ATOM 4477 C CA . ALA A 1 579 ? -14.363 15.596 40.036 1.00 91.88 579 ALA A CA 1
ATOM 4478 C C . ALA A 1 579 ? -14.149 14.589 38.880 1.00 91.88 579 ALA A C 1
ATOM 4480 O O . ALA A 1 579 ? -13.012 14.455 38.422 1.00 91.88 579 ALA A O 1
ATOM 4481 N N . PRO A 1 580 ? -15.194 13.934 38.337 1.00 90.19 580 PRO A N 1
ATOM 4482 C CA . PRO A 1 580 ? -15.030 13.027 37.198 1.00 90.19 580 PRO A CA 1
ATOM 4483 C C . PRO A 1 580 ? -14.421 13.663 35.941 1.00 90.19 580 PRO A C 1
ATOM 4485 O O . PRO A 1 580 ? -13.659 13.018 35.216 1.00 90.19 580 PRO A O 1
ATOM 4488 N N . LEU A 1 581 ? -14.750 14.931 35.672 1.00 93.00 581 LEU A N 1
ATOM 4489 C CA . LEU A 1 581 ? -14.174 15.686 34.558 1.00 93.00 581 LEU A CA 1
ATOM 4490 C C . LEU A 1 581 ? -12.670 15.872 34.738 1.00 93.00 581 LEU A C 1
ATOM 4492 O O . LEU A 1 581 ? -11.898 15.544 33.838 1.00 93.00 581 LEU A O 1
ATOM 4496 N N . ALA A 1 582 ? -12.260 16.350 35.913 1.00 92.88 582 ALA A N 1
ATOM 4497 C CA . ALA A 1 582 ? -10.856 16.540 36.236 1.00 92.88 582 ALA A CA 1
ATOM 4498 C C . ALA A 1 582 ? -10.082 15.216 36.160 1.00 92.88 582 ALA A C 1
ATOM 4500 O O . ALA A 1 582 ? -8.988 15.179 35.603 1.00 92.88 582 ALA A O 1
ATOM 4501 N N . ASP A 1 583 ? -10.666 14.120 36.646 1.00 90.38 583 ASP A N 1
ATOM 4502 C CA . ASP A 1 583 ? -10.051 12.795 36.567 1.00 90.38 583 ASP A CA 1
ATOM 4503 C C . ASP A 1 583 ? -9.829 12.347 35.114 1.00 90.38 583 ASP A C 1
ATOM 4505 O O . ASP A 1 583 ? -8.726 11.970 34.722 1.00 90.38 583 ASP A O 1
ATOM 4509 N N . THR A 1 584 ? -10.853 12.496 34.272 1.00 89.88 584 THR A N 1
ATOM 4510 C CA . THR A 1 584 ? -10.786 12.183 32.836 1.00 89.88 584 THR A CA 1
ATOM 4511 C C . THR A 1 584 ? -9.684 12.975 32.128 1.00 89.88 584 THR A C 1
ATOM 4513 O O . THR A 1 584 ? -8.942 12.414 31.320 1.00 89.88 584 THR A O 1
ATOM 4516 N N . MET A 1 585 ? -9.541 14.264 32.455 1.00 93.88 585 MET A N 1
ATOM 4517 C CA . MET A 1 585 ? -8.472 15.117 31.927 1.00 93.88 585 MET A CA 1
ATOM 4518 C C . MET A 1 585 ? -7.094 14.599 32.344 1.00 93.88 585 MET A C 1
ATOM 4520 O O . MET A 1 585 ? -6.200 14.502 31.506 1.00 93.88 585 MET A O 1
ATOM 4524 N N . LEU A 1 586 ? -6.921 14.211 33.611 1.00 90.81 586 LEU A N 1
ATOM 4525 C CA . LEU A 1 586 ? -5.651 13.662 34.083 1.00 90.81 586 LEU A CA 1
ATOM 4526 C C . LEU A 1 586 ? -5.292 12.339 33.405 1.00 90.81 586 LEU A C 1
ATOM 4528 O O . LEU A 1 586 ? -4.129 12.124 33.072 1.00 90.81 586 LEU A O 1
ATOM 4532 N N . ASN A 1 587 ? -6.275 11.479 33.144 1.00 89.62 587 ASN A N 1
ATOM 4533 C CA . ASN A 1 587 ? -6.043 10.220 32.439 1.00 89.62 587 ASN A CA 1
ATOM 4534 C C . ASN A 1 587 ? -5.606 10.422 30.983 1.00 89.62 587 ASN A C 1
ATOM 4536 O O . ASN A 1 587 ? -4.927 9.562 30.432 1.00 89.62 587 ASN A O 1
ATOM 4540 N N . ALA A 1 588 ? -5.929 11.557 30.360 1.00 91.06 588 ALA A N 1
ATOM 4541 C CA . ALA A 1 588 ? -5.491 11.899 29.006 1.00 91.06 588 ALA A CA 1
ATOM 4542 C C . ALA A 1 588 ? -4.066 12.496 28.939 1.00 91.06 588 ALA A C 1
ATOM 4544 O O . ALA A 1 588 ? -3.477 12.545 27.857 1.00 91.06 588 ALA A O 1
ATOM 4545 N N . LEU A 1 589 ? -3.501 12.948 30.069 1.00 90.94 589 LEU A N 1
ATOM 4546 C CA . LEU A 1 589 ? -2.260 13.735 30.096 1.00 90.94 589 LEU A CA 1
ATOM 4547 C C . LEU A 1 589 ? -1.042 13.002 29.541 1.00 90.94 589 LEU A C 1
ATOM 4549 O O . LEU A 1 589 ? -0.270 13.590 28.784 1.00 90.94 589 LEU A O 1
ATOM 4553 N N . LEU A 1 590 ? -0.862 11.734 29.913 1.00 86.38 590 LEU A N 1
ATOM 4554 C CA . LEU A 1 590 ? 0.309 10.957 29.515 1.00 86.38 590 LEU A CA 1
ATOM 4555 C C . LEU A 1 590 ? 0.388 10.817 27.988 1.00 86.38 590 LEU A C 1
ATOM 4557 O O . LEU A 1 590 ? 1.442 11.040 27.393 1.00 86.38 590 LEU A O 1
ATOM 4561 N N . ALA A 1 591 ? -0.727 10.489 27.334 1.00 84.06 591 ALA A N 1
ATOM 4562 C CA . ALA A 1 591 ? -0.792 10.415 25.881 1.00 84.06 591 ALA A CA 1
ATOM 4563 C C . ALA A 1 591 ? -0.611 11.787 25.227 1.00 84.06 591 ALA A C 1
ATOM 4565 O O . ALA A 1 591 ? 0.109 11.888 24.232 1.00 84.06 591 ALA A O 1
ATOM 4566 N N . LEU A 1 592 ? -1.217 12.835 25.795 1.00 89.38 592 LEU A N 1
ATOM 4567 C CA . LEU A 1 592 ? -1.120 14.193 25.262 1.00 89.38 592 LEU A CA 1
ATOM 4568 C C . LEU A 1 592 ? 0.336 14.680 25.224 1.00 89.38 592 LEU A C 1
ATOM 4570 O O . LEU A 1 592 ? 0.768 15.215 24.202 1.00 89.38 592 LEU A O 1
ATOM 4574 N N . GLU A 1 593 ? 1.102 14.412 26.288 1.00 88.12 593 GLU A N 1
ATOM 4575 C CA . GLU A 1 593 ? 2.528 14.749 26.362 1.00 88.12 593 GLU A CA 1
ATOM 4576 C C . GLU A 1 593 ? 3.377 13.919 25.386 1.00 88.12 593 GLU A C 1
ATOM 4578 O O . GLU A 1 593 ? 4.257 14.455 24.720 1.00 88.12 593 GLU A O 1
ATOM 4583 N N . THR A 1 594 ? 3.138 12.609 25.303 1.00 78.44 594 THR A N 1
ATOM 4584 C CA . THR A 1 594 ? 4.087 11.666 24.679 1.00 78.44 594 THR A CA 1
ATOM 4585 C C . THR A 1 594 ? 3.859 11.404 23.194 1.00 78.44 594 THR A C 1
ATOM 4587 O O . THR A 1 594 ? 4.805 11.039 22.495 1.00 78.44 594 THR A O 1
ATOM 4590 N N . ARG A 1 595 ? 2.619 11.510 22.698 1.00 71.69 595 ARG A N 1
ATOM 4591 C CA . ARG A 1 595 ? 2.255 11.025 21.351 1.00 71.69 595 ARG A CA 1
ATOM 4592 C C . ARG A 1 595 ? 1.641 12.061 20.424 1.00 71.69 595 ARG A C 1
ATOM 4594 O O . ARG A 1 595 ? 1.680 11.842 19.216 1.00 71.69 595 ARG A O 1
ATOM 4601 N N . PHE A 1 596 ? 1.057 13.129 20.958 1.00 72.94 596 PHE A N 1
ATOM 4602 C CA . PHE A 1 596 ? 0.207 14.014 20.160 1.00 72.94 596 PHE A CA 1
ATOM 4603 C C . PHE A 1 596 ? 0.746 15.436 20.078 1.00 72.94 596 PHE A C 1
ATOM 4605 O O . PHE A 1 596 ? 1.203 15.845 19.014 1.00 72.94 596 PHE A O 1
ATOM 4612 N N . GLU A 1 597 ? 0.686 16.186 21.176 1.00 81.12 597 GLU A N 1
ATOM 4613 C CA . GLU A 1 597 ? 0.841 17.648 21.126 1.00 81.12 597 GLU A CA 1
ATOM 4614 C C . GLU A 1 597 ? 2.038 18.144 21.931 1.00 81.12 597 GLU A C 1
ATOM 4616 O O . GLU A 1 597 ? 2.668 19.124 21.548 1.00 81.12 597 GLU A O 1
ATOM 4621 N N . GLY A 1 598 ? 2.456 17.383 22.944 1.00 85.06 598 GLY A N 1
ATOM 4622 C CA . GLY A 1 598 ? 3.695 17.627 23.662 1.00 85.06 598 GLY A CA 1
ATOM 4623 C C . GLY A 1 598 ? 3.502 18.251 25.048 1.00 85.06 598 GLY A C 1
ATOM 4624 O O . GLY A 1 598 ? 2.391 18.331 25.580 1.00 85.06 598 GLY A O 1
ATOM 4625 N N . PRO A 1 599 ? 4.609 18.669 25.692 1.00 84.50 599 PRO A N 1
ATOM 4626 C CA . PRO A 1 599 ? 4.593 19.090 27.093 1.00 84.50 599 PRO A CA 1
ATOM 4627 C C . PRO A 1 599 ? 3.842 20.393 27.386 1.00 84.50 599 PRO A C 1
ATOM 4629 O O . PRO A 1 599 ? 3.492 20.632 28.542 1.00 84.50 599 PRO A O 1
ATOM 4632 N N . SER A 1 600 ? 3.630 21.265 26.394 1.00 88.94 600 SER A N 1
ATOM 4633 C CA . SER A 1 600 ? 2.921 22.533 26.617 1.00 88.94 600 SER A CA 1
ATOM 4634 C C . SER A 1 600 ? 1.425 22.295 26.794 1.00 88.94 600 SER A C 1
ATOM 4636 O O . SER A 1 600 ? 0.820 22.783 27.741 1.00 88.94 600 SER A O 1
ATOM 4638 N N . GLU A 1 601 ? 0.851 21.462 25.943 1.00 90.81 601 GLU A N 1
ATOM 4639 C CA . GLU A 1 601 ? -0.564 21.127 25.909 1.00 90.81 601 GLU A CA 1
ATOM 4640 C C . GLU A 1 601 ? -0.923 20.232 27.098 1.00 90.81 601 GLU A C 1
ATOM 4642 O O . GLU A 1 601 ? -1.931 20.456 27.768 1.00 90.81 601 GLU A O 1
ATOM 4647 N N . ALA A 1 602 ? -0.037 19.298 27.468 1.00 91.62 602 ALA A N 1
ATOM 4648 C CA . ALA A 1 602 ? -0.162 18.557 28.723 1.00 91.62 602 ALA A CA 1
ATOM 4649 C C . ALA A 1 602 ? -0.154 19.488 29.951 1.00 91.62 602 ALA A C 1
ATOM 4651 O O . ALA A 1 602 ? -0.929 19.302 30.891 1.00 91.62 602 ALA A O 1
ATOM 4652 N N . ARG A 1 603 ? 0.683 20.533 29.947 1.00 92.25 603 ARG A N 1
ATOM 4653 C CA . ARG A 1 603 ? 0.717 21.531 31.024 1.00 92.25 603 ARG A CA 1
ATOM 4654 C C . ARG A 1 603 ? -0.595 22.305 31.123 1.00 92.25 603 ARG A C 1
ATOM 4656 O O . ARG A 1 603 ? -1.114 22.458 32.228 1.00 92.25 603 ARG A O 1
ATOM 4663 N N . GLU A 1 604 ? -1.119 22.777 29.999 1.00 93.69 604 GLU A N 1
ATOM 4664 C CA . GLU A 1 604 ? -2.384 23.515 29.946 1.00 93.69 604 GLU A CA 1
ATOM 4665 C C . GLU A 1 604 ? -3.555 22.651 30.418 1.00 93.69 604 GLU A C 1
ATOM 4667 O O . GLU A 1 604 ? -4.340 23.085 31.265 1.00 93.69 604 GLU A O 1
ATOM 4672 N N . LEU A 1 605 ? -3.627 21.396 29.960 1.00 93.88 605 LEU A N 1
ATOM 4673 C CA . LEU A 1 605 ? -4.665 20.460 30.380 1.00 93.88 605 LEU A CA 1
ATOM 4674 C C . LEU A 1 605 ? -4.603 20.180 31.888 1.00 93.88 605 LEU A C 1
ATOM 4676 O O . LEU A 1 605 ? -5.632 20.198 32.568 1.00 93.88 605 LEU A O 1
ATOM 4680 N N . TYR A 1 606 ? -3.398 19.986 32.433 1.00 93.75 606 TYR A N 1
ATOM 4681 C CA . TYR A 1 606 ? -3.201 19.803 33.870 1.00 93.75 606 TYR A CA 1
ATOM 4682 C C . TYR A 1 606 ? -3.645 21.040 34.660 1.00 93.75 606 TYR A C 1
ATOM 4684 O O . TYR A 1 606 ? -4.369 20.918 35.646 1.00 93.75 606 TYR A O 1
ATOM 4692 N N . GLN A 1 607 ? -3.252 22.241 34.226 1.00 93.56 607 GLN A N 1
ATOM 4693 C CA . GLN A 1 607 ? -3.663 23.488 34.876 1.00 93.56 607 GLN A CA 1
ATOM 4694 C C . GLN A 1 607 ? -5.181 23.657 34.858 1.00 93.56 607 GLN A C 1
ATOM 4696 O O . GLN A 1 607 ? -5.757 24.000 35.888 1.00 93.56 607 GLN A O 1
ATOM 4701 N N . ARG A 1 608 ? -5.835 23.348 33.733 1.00 94.00 608 ARG A N 1
ATOM 4702 C CA . ARG A 1 608 ? -7.297 23.387 33.611 1.00 94.00 608 ARG A CA 1
ATOM 4703 C C . ARG A 1 608 ? -7.958 22.413 34.594 1.00 94.00 608 ARG A C 1
ATOM 4705 O O . ARG A 1 608 ? -8.895 22.807 35.284 1.00 94.00 608 ARG A O 1
ATOM 4712 N N . ALA A 1 609 ? -7.434 21.190 34.731 1.00 93.44 609 ALA A N 1
ATOM 4713 C CA . ALA A 1 609 ? -7.938 20.203 35.693 1.00 93.44 609 ALA A CA 1
ATOM 4714 C C . ALA A 1 609 ? -7.771 20.669 37.152 1.00 93.44 609 ALA A C 1
ATOM 4716 O O . ALA A 1 609 ? -8.693 20.536 37.955 1.00 93.44 609 ALA A O 1
ATOM 4717 N N . VAL A 1 610 ? -6.626 21.270 37.499 1.00 91.88 610 VAL A N 1
ATOM 4718 C CA . VAL A 1 610 ? -6.396 21.822 38.846 1.00 91.88 610 VAL A CA 1
ATOM 4719 C C . VAL A 1 610 ? -7.321 23.003 39.127 1.00 91.88 610 VAL A C 1
ATOM 4721 O O . VAL A 1 610 ? -7.945 23.033 40.182 1.00 91.88 610 VAL A O 1
ATOM 4724 N N . SER A 1 611 ? -7.460 23.949 38.195 1.00 92.38 611 SER A N 1
ATOM 4725 C CA . SER A 1 611 ? -8.361 25.097 38.352 1.00 92.38 611 SER A CA 1
ATOM 4726 C C . SER A 1 611 ? -9.811 24.664 38.557 1.00 92.38 611 SER A C 1
ATOM 4728 O O . SER A 1 611 ? -10.495 25.221 39.415 1.00 92.38 611 SER A O 1
ATOM 4730 N N . LEU A 1 612 ? -10.253 23.638 37.826 1.00 93.31 612 LEU A N 1
ATOM 4731 C CA . LEU A 1 612 ? -11.568 23.025 37.984 1.00 93.31 612 LEU A CA 1
ATOM 4732 C C . LEU A 1 612 ? -11.775 22.476 39.404 1.00 93.31 612 LEU A C 1
ATOM 4734 O O . LEU A 1 612 ? -12.765 22.800 40.061 1.00 93.31 612 LEU A O 1
ATOM 4738 N N . VAL A 1 613 ? -10.820 21.684 39.894 1.00 91.38 613 VAL A N 1
ATOM 4739 C CA . VAL A 1 613 ? -10.862 21.096 41.240 1.00 91.38 613 VAL A CA 1
ATOM 4740 C C . VAL A 1 613 ? -10.818 22.167 42.329 1.00 91.38 613 VAL A C 1
ATOM 4742 O O . VAL A 1 613 ? -11.578 22.088 43.292 1.00 91.38 613 VAL A O 1
ATOM 4745 N N . THR A 1 614 ? -9.974 23.191 42.178 1.00 91.25 614 THR A N 1
ATOM 4746 C CA . THR A 1 614 ? -9.891 24.311 43.126 1.00 91.25 614 THR A CA 1
ATOM 4747 C C . THR A 1 614 ? -11.212 25.070 43.204 1.00 91.25 614 THR A C 1
ATOM 4749 O O . THR A 1 614 ? -11.742 25.234 44.300 1.00 91.25 614 THR A O 1
ATOM 4752 N N . ALA A 1 615 ? -11.786 25.464 42.065 1.00 91.94 615 ALA A N 1
ATOM 4753 C CA . ALA A 1 615 ? -13.050 26.199 42.034 1.00 91.94 615 ALA A CA 1
ATOM 4754 C C . ALA A 1 615 ? -14.207 25.387 42.644 1.00 91.94 615 ALA A C 1
ATOM 4756 O O . ALA A 1 615 ? -15.009 25.918 43.412 1.00 91.94 615 ALA A O 1
ATOM 4757 N N . ALA A 1 616 ? -14.274 24.086 42.351 1.00 92.56 616 ALA A N 1
ATOM 4758 C CA . ALA A 1 616 ? -15.269 23.188 42.931 1.00 92.56 616 ALA A CA 1
ATOM 4759 C C . ALA A 1 616 ? -15.098 23.019 44.450 1.00 92.56 616 ALA A C 1
ATOM 4761 O O . ALA A 1 616 ? -16.082 23.014 45.190 1.00 92.56 616 ALA A O 1
ATOM 4762 N N . SER A 1 617 ? -13.855 22.935 44.930 1.00 92.06 617 SER A N 1
ATOM 4763 C CA . SER A 1 617 ? -13.556 22.820 46.360 1.00 92.06 617 SER A CA 1
ATOM 4764 C C . SER A 1 617 ? -13.942 24.097 47.109 1.00 92.06 617 SER A C 1
ATOM 4766 O O . SER A 1 617 ? -14.589 24.024 48.152 1.00 92.06 617 SER A O 1
ATOM 4768 N N . GLU A 1 618 ? -13.642 25.270 46.546 1.00 92.44 618 GLU A N 1
ATOM 4769 C CA . GLU A 1 618 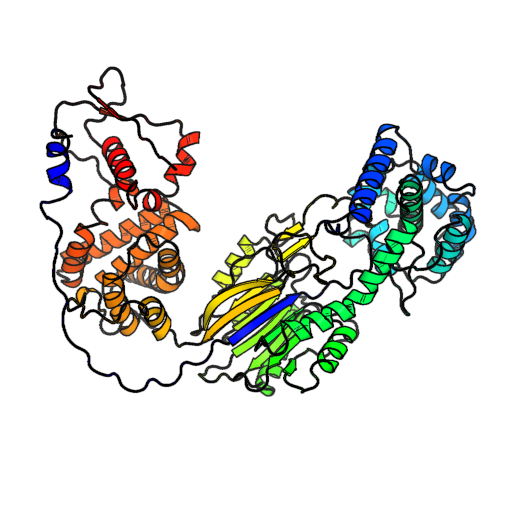? -14.063 26.569 47.089 1.00 92.44 618 GLU A CA 1
ATOM 4770 C C . GLU A 1 618 ? -15.591 26.726 47.123 1.00 92.44 618 GLU A C 1
ATOM 4772 O O . GLU A 1 618 ? -16.132 27.367 48.026 1.00 92.44 618 GLU A O 1
ATOM 4777 N N . ALA A 1 619 ? -16.296 26.099 46.178 1.00 92.69 619 ALA A N 1
ATOM 4778 C CA . ALA A 1 619 ? -17.755 26.039 46.147 1.00 92.69 619 ALA A CA 1
ATOM 4779 C C . ALA A 1 619 ? -18.361 25.014 47.131 1.00 92.69 619 ALA A C 1
ATOM 4781 O O . ALA A 1 619 ? -19.586 24.938 47.252 1.00 92.69 619 ALA A O 1
ATOM 4782 N N . GLY A 1 620 ? -17.536 24.249 47.852 1.00 92.75 620 GLY A N 1
ATOM 4783 C CA . GLY A 1 620 ? -17.980 23.238 48.813 1.00 92.75 620 GLY A CA 1
ATOM 4784 C C . GLY A 1 620 ? -18.469 21.936 48.173 1.00 92.75 620 GLY A C 1
ATOM 4785 O O . GLY A 1 620 ? -19.281 21.231 48.777 1.00 92.75 620 GLY A O 1
ATOM 4786 N N . ASP A 1 621 ? -18.018 21.610 46.959 1.00 90.88 621 ASP A N 1
ATOM 4787 C CA . ASP A 1 621 ? -18.334 20.333 46.321 1.00 90.88 621 ASP A CA 1
ATOM 4788 C C . ASP A 1 621 ? -17.527 19.197 46.969 1.00 90.88 621 ASP A C 1
ATOM 4790 O O . ASP A 1 621 ? -16.321 19.050 46.772 1.00 90.88 621 ASP A O 1
ATOM 4794 N N . SER A 1 622 ? -18.208 18.353 47.743 1.00 89.19 622 SER A N 1
ATOM 4795 C CA . SER A 1 622 ? -17.565 17.228 48.429 1.00 89.19 622 SER A CA 1
ATOM 4796 C C . SER A 1 622 ? -16.943 16.189 47.483 1.00 89.19 622 SER A C 1
ATOM 4798 O O . SER A 1 622 ? -16.054 15.456 47.909 1.00 89.19 622 SER A O 1
ATOM 4800 N N . SER A 1 623 ? -17.361 16.109 46.210 1.00 85.81 623 SER A N 1
ATOM 4801 C CA . SER A 1 623 ? -16.807 15.134 45.255 1.00 85.81 623 SER A CA 1
ATOM 4802 C C . SER A 1 623 ? -15.319 15.374 44.991 1.00 85.81 623 SER A C 1
ATOM 4804 O O . SER A 1 623 ? -14.548 14.420 44.869 1.00 85.81 623 SER A O 1
ATOM 4806 N N . VAL A 1 624 ? -14.883 16.637 44.991 1.00 89.12 624 VAL A N 1
ATOM 4807 C CA . VAL A 1 624 ? -13.474 16.974 44.767 1.00 89.12 624 VAL A CA 1
ATOM 4808 C C . VAL A 1 624 ? -12.609 16.823 46.013 1.00 89.12 624 VAL A C 1
ATOM 4810 O O . VAL A 1 624 ? -11.407 16.630 45.876 1.00 89.12 624 VAL A O 1
ATOM 4813 N N . GLU A 1 625 ? -13.176 16.834 47.222 1.00 86.19 625 GLU A N 1
ATOM 4814 C CA . GLU A 1 625 ? -12.409 16.547 48.446 1.00 86.19 625 GLU A CA 1
ATOM 4815 C C . GLU A 1 625 ? -11.891 15.104 48.452 1.00 86.19 625 GLU A C 1
ATOM 4817 O O . GLU A 1 625 ? -10.727 14.855 48.769 1.00 86.19 625 GLU A O 1
ATOM 4822 N N . TYR A 1 626 ? -12.738 14.153 48.047 1.00 82.00 626 TYR A N 1
ATOM 4823 C CA . TYR A 1 626 ? -12.341 12.753 47.901 1.00 82.00 626 TYR A CA 1
ATOM 4824 C C . TYR A 1 626 ? -11.352 12.560 46.759 1.00 82.00 626 TYR A C 1
ATOM 4826 O O . TYR A 1 626 ? -10.356 11.863 46.936 1.00 82.00 626 TYR A O 1
ATOM 4834 N N . LEU A 1 627 ? -11.597 13.219 45.623 1.00 84.06 627 LEU A N 1
ATOM 4835 C CA . LEU A 1 627 ? -10.671 13.196 44.499 1.00 84.06 627 LEU A CA 1
ATOM 4836 C C . LEU A 1 627 ? -9.289 13.712 44.911 1.00 84.06 627 LEU A C 1
ATOM 4838 O O . LEU A 1 627 ? -8.286 13.088 44.602 1.00 84.06 627 LEU A O 1
ATOM 4842 N N . LEU A 1 628 ? -9.226 14.816 45.660 1.00 82.62 628 LEU A N 1
ATOM 4843 C CA . LEU A 1 628 ? -7.979 15.370 46.185 1.00 82.62 628 LEU A CA 1
ATOM 4844 C C . LEU A 1 628 ? -7.283 14.410 47.156 1.00 82.62 628 LEU A C 1
ATOM 4846 O O . LEU A 1 628 ? -6.057 14.319 47.132 1.00 82.62 628 LEU A O 1
ATOM 4850 N N . ALA A 1 629 ? -8.035 13.695 47.995 1.00 80.50 629 ALA A N 1
ATOM 4851 C CA . ALA A 1 629 ? -7.479 12.689 48.896 1.00 80.50 629 ALA A CA 1
ATOM 4852 C C . ALA A 1 629 ? -6.881 11.489 48.138 1.00 80.50 629 ALA A C 1
ATOM 4854 O O . ALA A 1 629 ? -5.842 10.976 48.551 1.00 80.50 629 ALA A O 1
ATOM 4855 N N . ASP A 1 630 ? -7.500 11.077 47.029 1.00 74.31 630 ASP A N 1
ATOM 4856 C CA . ASP A 1 630 ? -6.987 10.029 46.137 1.00 74.31 630 ASP A CA 1
ATOM 4857 C C . ASP A 1 630 ? -5.763 10.524 45.348 1.00 74.31 630 ASP A C 1
ATOM 4859 O O . ASP A 1 630 ? -4.707 9.891 45.315 1.00 74.31 630 ASP A O 1
ATOM 4863 N N . TRP A 1 631 ? -5.859 11.740 44.807 1.00 75.88 631 TRP A N 1
ATOM 4864 C CA . TRP A 1 631 ? -4.797 12.400 44.057 1.00 75.88 631 TRP A CA 1
ATOM 4865 C C . TRP A 1 631 ? -3.528 12.591 44.886 1.00 75.88 631 TRP A C 1
ATOM 4867 O O . TRP A 1 631 ? -2.442 12.445 44.332 1.00 75.88 631 TRP A O 1
ATOM 4877 N N . GLN A 1 632 ? -3.628 12.884 46.189 1.00 60.12 632 GLN A N 1
ATOM 4878 C CA . GLN A 1 632 ? -2.484 13.136 47.083 1.00 60.12 632 GLN A CA 1
ATOM 4879 C C . GLN A 1 632 ? -1.393 12.053 47.058 1.00 60.12 632 GLN A C 1
ATOM 4881 O O . GLN A 1 632 ? -0.275 12.329 47.485 1.00 60.12 632 GLN A O 1
ATOM 4886 N N . LEU A 1 633 ? -1.674 10.849 46.560 1.00 60.81 633 LEU A N 1
ATOM 4887 C CA . LEU A 1 633 ? -0.686 9.778 46.466 1.00 60.81 633 LEU A CA 1
ATOM 4888 C C . LEU A 1 633 ? 0.191 9.835 45.204 1.00 60.81 633 LEU A C 1
ATOM 4890 O O . LEU A 1 633 ? 1.263 9.236 45.212 1.00 60.81 633 LEU A O 1
ATOM 4894 N N . ASP A 1 634 ? -0.211 10.560 44.155 1.00 62.62 634 ASP A N 1
ATOM 4895 C CA . ASP A 1 634 ? 0.489 10.526 42.862 1.00 62.62 634 ASP A CA 1
ATOM 4896 C C . ASP A 1 634 ? 0.518 11.897 42.158 1.00 62.62 634 ASP A C 1
ATOM 4898 O O . ASP A 1 634 ? 1.579 12.480 41.947 1.00 62.62 634 ASP A O 1
ATOM 4902 N N . THR A 1 635 ? -0.630 12.506 41.861 1.00 65.19 635 THR A N 1
ATOM 4903 C CA . THR A 1 635 ? -0.716 13.569 40.839 1.00 65.19 635 THR A CA 1
ATOM 4904 C C . THR A 1 635 ? -0.308 14.990 41.296 1.00 65.19 635 THR A C 1
ATOM 4906 O O . THR A 1 635 ? 0.502 15.619 40.614 1.00 65.19 635 THR A O 1
ATOM 4909 N N . PRO A 1 636 ? -0.772 15.544 42.434 1.00 57.94 636 PRO A N 1
ATOM 4910 C CA . PRO A 1 636 ? -0.510 16.932 42.828 1.00 57.94 636 PRO A CA 1
ATOM 4911 C C . PRO A 1 636 ? 0.930 17.194 43.268 1.00 57.94 636 PRO A C 1
ATOM 4913 O O . PRO A 1 636 ? 1.369 18.342 43.259 1.00 57.94 636 PRO A O 1
ATOM 4916 N N . TYR A 1 637 ? 1.665 16.156 43.675 1.00 65.25 637 TYR A N 1
ATOM 4917 C CA . TYR A 1 637 ? 3.047 16.295 44.140 1.00 65.25 637 TYR A CA 1
ATOM 4918 C C . TYR A 1 637 ? 4.067 16.062 43.026 1.00 65.25 637 TYR A C 1
ATOM 4920 O O . TYR A 1 637 ? 5.111 16.716 43.014 1.00 65.25 637 TYR A O 1
ATOM 4928 N N . THR A 1 638 ? 3.774 15.167 42.079 1.00 75.00 638 THR A N 1
ATOM 4929 C CA . THR A 1 638 ? 4.728 14.789 41.030 1.00 75.00 638 THR A CA 1
ATOM 4930 C C . THR A 1 638 ? 4.500 15.578 39.740 1.00 75.00 638 THR A C 1
ATOM 4932 O O . THR A 1 638 ? 5.458 16.133 39.196 1.00 75.00 638 THR A O 1
ATOM 4935 N N . TYR A 1 639 ? 3.253 15.737 39.278 1.00 84.75 639 TYR A N 1
ATOM 4936 C CA . TYR A 1 639 ? 2.975 16.314 37.956 1.00 84.75 639 TYR A CA 1
ATOM 4937 C C . TYR A 1 639 ? 3.382 17.781 37.857 1.00 84.75 639 TYR A C 1
ATOM 4939 O O . TYR A 1 639 ? 3.969 18.142 36.836 1.00 84.75 639 TYR A O 1
ATOM 4947 N N . PRO A 1 640 ? 3.210 18.639 38.886 1.00 86.38 640 PRO A N 1
ATOM 4948 C CA . PRO A 1 640 ? 3.746 19.986 38.806 1.00 86.38 640 PRO A CA 1
ATOM 4949 C C . PRO A 1 640 ? 5.260 20.009 38.600 1.00 86.38 640 PRO A C 1
ATOM 4951 O O . PRO A 1 640 ? 5.759 20.817 37.823 1.00 86.38 640 PRO A O 1
ATOM 4954 N N . ALA A 1 641 ? 6.013 19.121 39.252 1.00 80.44 641 ALA A N 1
ATOM 4955 C CA . ALA A 1 641 ? 7.460 19.056 39.071 1.00 80.44 641 ALA A CA 1
ATOM 4956 C C . ALA A 1 641 ? 7.836 18.531 37.675 1.00 80.44 641 ALA A C 1
ATOM 4958 O O . ALA A 1 641 ? 8.714 19.099 37.021 1.00 80.44 641 ALA A O 1
ATOM 4959 N N . LEU A 1 642 ? 7.146 17.493 37.193 1.00 83.31 642 LEU A N 1
ATOM 4960 C CA . LEU A 1 642 ? 7.396 16.882 35.883 1.00 83.31 642 LEU A CA 1
ATOM 4961 C C . LEU A 1 642 ? 7.033 17.824 34.724 1.00 83.31 642 LEU A C 1
ATOM 4963 O O . LEU A 1 642 ? 7.831 17.985 33.800 1.00 83.31 642 LEU A O 1
ATOM 4967 N N . LEU A 1 643 ? 5.903 18.528 34.825 1.00 85.75 643 LEU A N 1
ATOM 4968 C CA . LEU A 1 643 ? 5.401 19.485 33.828 1.00 85.75 643 LEU A CA 1
ATOM 4969 C C . LEU A 1 643 ? 6.059 20.875 33.920 1.00 85.75 643 LEU A C 1
ATOM 4971 O O . LEU A 1 643 ? 5.761 21.768 33.117 1.00 85.75 643 LEU A O 1
ATOM 4975 N N . GLY A 1 644 ? 6.958 21.083 34.889 1.00 84.81 644 GLY A N 1
ATOM 4976 C CA . GLY A 1 644 ? 7.647 22.361 35.104 1.00 84.81 644 GLY A CA 1
ATOM 4977 C C . GLY A 1 644 ? 6.745 23.474 35.653 1.00 84.81 644 GLY A C 1
ATOM 4978 O O . GLY A 1 644 ? 6.995 24.648 35.404 1.00 84.81 644 GLY A O 1
ATOM 4979 N N . LEU A 1 645 ? 5.686 23.106 36.370 1.00 85.12 645 LEU A N 1
ATOM 4980 C CA . LEU A 1 645 ? 4.742 23.994 37.057 1.00 85.12 645 LEU A CA 1
ATOM 4981 C C . LEU A 1 645 ? 5.057 24.192 38.545 1.00 85.12 645 LEU A C 1
ATOM 4983 O O . LEU A 1 645 ? 4.479 25.075 39.179 1.00 85.12 645 LEU A O 1
ATOM 4987 N N . ALA A 1 646 ? 5.930 23.363 39.122 1.00 79.25 646 ALA A N 1
ATOM 4988 C CA . ALA A 1 646 ? 6.316 23.478 40.519 1.00 79.25 646 ALA A CA 1
ATOM 4989 C C . ALA A 1 646 ? 6.980 24.837 40.770 1.00 79.25 646 ALA A C 1
ATOM 4991 O O . ALA A 1 646 ? 7.986 25.186 40.150 1.00 79.25 646 ALA A O 1
ATOM 4992 N N . GLN A 1 647 ? 6.420 25.594 41.712 1.00 74.50 647 GLN A N 1
ATOM 4993 C CA . GLN A 1 647 ? 7.089 26.781 42.226 1.00 74.50 647 GLN A CA 1
ATOM 4994 C C . GLN A 1 647 ? 8.371 26.352 42.951 1.00 74.50 647 GLN A C 1
ATOM 4996 O O . GLN A 1 647 ? 8.359 25.313 43.622 1.00 74.50 647 GLN A O 1
ATOM 5001 N N . PRO A 1 648 ? 9.461 27.137 42.863 1.00 66.81 648 PRO A N 1
ATOM 5002 C CA . PRO A 1 648 ? 10.657 26.889 43.653 1.00 66.81 648 PRO A CA 1
ATOM 5003 C C . PRO A 1 648 ? 10.263 26.722 45.115 1.00 66.81 648 PRO A C 1
ATOM 5005 O O . PRO A 1 648 ? 9.652 27.621 45.697 1.00 66.81 648 PRO A O 1
ATOM 5008 N N . SER A 1 649 ? 10.569 25.567 45.711 1.00 63.34 649 SER A N 1
ATOM 5009 C CA . SER A 1 649 ? 10.258 25.371 47.122 1.00 63.34 649 SER A CA 1
ATOM 5010 C C . SER A 1 649 ? 11.036 26.417 47.930 1.00 63.34 649 SER A C 1
ATOM 5012 O O . SER A 1 649 ? 12.268 26.444 47.847 1.00 63.34 649 SER A O 1
ATOM 5014 N N . PRO A 1 650 ? 10.365 27.273 48.725 1.00 57.75 650 PRO A N 1
ATOM 5015 C CA . PRO A 1 650 ? 11.048 28.241 49.579 1.00 57.75 650 PRO A CA 1
ATOM 5016 C C . PRO A 1 650 ? 11.767 27.560 50.754 1.00 57.75 650 PRO A C 1
ATOM 5018 O O . PRO A 1 650 ? 12.465 28.216 51.526 1.00 57.75 650 PRO A O 1
ATOM 5021 N N . VAL A 1 651 ? 11.589 26.245 50.919 1.00 58.91 651 VAL A N 1
ATOM 5022 C CA . VAL A 1 651 ? 12.164 25.476 52.015 1.00 58.91 651 VAL A CA 1
ATOM 5023 C C . VAL A 1 651 ? 13.634 25.180 51.711 1.00 58.91 651 VAL A C 1
ATOM 5025 O O . VAL A 1 651 ? 13.986 24.193 51.068 1.00 58.91 651 VAL A O 1
ATOM 5028 N N . SER A 1 652 ? 14.510 26.056 52.202 1.00 60.03 652 SER A N 1
ATOM 5029 C CA . SER A 1 652 ? 15.937 25.772 52.332 1.00 60.03 652 SER A CA 1
ATOM 5030 C C . SER A 1 652 ? 16.130 24.803 53.501 1.00 60.03 652 SER A C 1
ATOM 5032 O O . SER A 1 652 ? 16.055 25.181 54.669 1.00 60.03 652 SER A O 1
ATOM 5034 N N . PHE A 1 653 ? 16.336 23.521 53.198 1.00 61.53 653 PHE A N 1
ATOM 5035 C CA . PHE A 1 653 ? 16.520 22.481 54.221 1.00 61.53 653 PHE A CA 1
ATOM 5036 C C . PHE A 1 653 ? 17.902 22.538 54.894 1.00 61.53 653 PHE A C 1
ATOM 5038 O O . PHE A 1 653 ? 18.158 21.818 55.858 1.00 61.53 653 PHE A O 1
ATOM 5045 N N . SER A 1 654 ? 18.820 23.357 54.370 1.00 69.12 654 SER A N 1
ATOM 5046 C CA . SER A 1 654 ? 20.190 23.518 54.868 1.00 69.12 654 SER A CA 1
ATOM 5047 C C . SER A 1 654 ? 20.910 24.656 54.139 1.00 69.12 654 SER A C 1
ATOM 5049 O O . SER A 1 654 ? 20.481 25.074 53.070 1.00 69.12 654 SER A O 1
ATOM 5051 N N . SER A 1 655 ? 22.065 25.086 54.650 1.00 82.12 655 SER A N 1
ATOM 5052 C CA . SER A 1 655 ? 23.008 25.935 53.907 1.00 82.12 655 SER A CA 1
ATOM 5053 C C . SER A 1 655 ? 23.739 25.203 52.768 1.00 82.12 655 SER A C 1
ATOM 5055 O O . SER A 1 655 ? 24.653 25.783 52.193 1.00 82.12 655 SER A O 1
ATOM 5057 N N . LEU A 1 656 ? 23.400 23.935 52.492 1.00 88.38 656 LEU A N 1
ATOM 5058 C CA . LEU A 1 656 ? 24.057 23.105 51.486 1.00 88.38 656 LEU A CA 1
ATOM 5059 C C . LEU A 1 656 ? 23.734 23.635 50.089 1.00 88.38 656 LEU A C 1
ATOM 5061 O O . LEU A 1 656 ? 22.570 23.620 49.686 1.00 88.38 656 LEU A O 1
ATOM 5065 N N . LYS A 1 657 ? 24.756 24.036 49.341 1.00 92.94 657 LYS A N 1
ATOM 5066 C CA . LYS A 1 657 ? 24.640 24.421 47.935 1.00 92.94 657 LYS A CA 1
ATOM 5067 C C . LYS A 1 657 ? 24.812 23.196 47.048 1.00 92.94 657 LYS A C 1
ATOM 5069 O O . LYS A 1 657 ? 25.824 22.501 47.128 1.00 92.94 657 LYS A O 1
ATOM 5074 N N . VAL A 1 658 ? 23.831 22.919 46.196 1.00 94.00 658 VAL A N 1
ATOM 5075 C CA . VAL A 1 658 ? 23.860 21.757 45.296 1.00 94.00 658 VAL A CA 1
ATOM 5076 C C . VAL A 1 658 ? 24.093 22.226 43.869 1.00 94.00 658 VAL A C 1
ATOM 5078 O O . VAL A 1 658 ? 23.283 22.973 43.325 1.00 94.00 658 VAL A O 1
ATOM 5081 N N . TYR A 1 659 ? 25.178 21.787 43.242 1.00 95.62 659 TYR A N 1
ATOM 5082 C CA . TYR A 1 659 ? 25.347 21.928 41.802 1.00 95.62 659 TYR A CA 1
ATOM 5083 C C . TYR A 1 659 ? 24.683 20.747 41.102 1.00 95.62 659 TYR A C 1
ATOM 5085 O O . TYR A 1 659 ? 24.981 19.588 41.393 1.00 95.62 659 TYR A O 1
ATOM 5093 N N . VAL A 1 660 ? 23.777 21.052 40.180 1.00 94.12 660 VAL A N 1
ATOM 5094 C CA . VAL A 1 660 ? 23.058 20.069 39.368 1.00 94.12 660 VAL A CA 1
ATOM 5095 C C . VAL A 1 660 ? 23.657 20.106 37.973 1.00 94.12 660 VAL A C 1
ATOM 5097 O O . VAL A 1 660 ? 23.619 21.150 37.325 1.00 94.12 660 VAL A O 1
ATOM 5100 N N . TYR A 1 661 ? 24.224 18.990 37.524 1.00 91.31 661 TYR A N 1
ATOM 5101 C CA . TYR A 1 661 ? 24.754 18.891 36.172 1.00 91.31 661 TYR A CA 1
ATOM 5102 C C . TYR A 1 661 ? 23.607 18.884 35.160 1.00 91.31 661 TYR A C 1
ATOM 5104 O O . TYR A 1 661 ? 22.804 17.953 35.126 1.00 91.31 661 TYR A O 1
ATOM 5112 N N . GLU A 1 662 ? 23.560 19.920 34.329 1.00 86.44 662 GLU A N 1
ATOM 5113 C CA . GLU A 1 662 ? 22.685 20.009 33.163 1.00 86.44 662 GLU A CA 1
ATOM 5114 C C . GLU A 1 662 ? 23.490 19.582 31.933 1.00 86.44 662 GLU 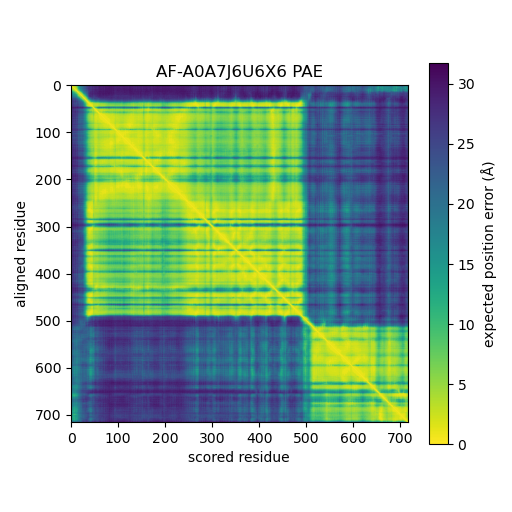A C 1
ATOM 5116 O O . GLU A 1 662 ? 24.432 20.286 31.551 1.00 86.44 662 GLU A O 1
ATOM 5121 N N . PRO A 1 663 ? 23.181 18.431 31.315 1.00 75.12 663 PRO A N 1
ATOM 5122 C CA . PRO A 1 663 ? 23.827 18.047 30.070 1.00 75.12 663 PRO A CA 1
ATOM 5123 C C . PRO A 1 663 ? 23.522 19.065 28.963 1.00 75.12 663 PRO A C 1
ATOM 5125 O O . PRO A 1 663 ? 22.502 19.757 29.037 1.00 75.12 663 PRO A O 1
ATOM 5128 N N . PRO A 1 664 ? 24.361 19.128 27.914 1.00 80.75 664 PRO A N 1
ATOM 5129 C CA . PRO A 1 664 ? 24.060 19.899 26.713 1.00 80.75 664 PRO A CA 1
ATOM 5130 C C . PRO A 1 664 ? 22.654 19.590 26.182 1.00 80.75 664 PRO A C 1
ATOM 5132 O O . PRO A 1 664 ? 22.217 18.433 26.189 1.00 80.75 664 PRO A O 1
ATOM 5135 N N . GLU A 1 665 ? 21.945 20.628 25.738 1.00 68.06 665 GLU A N 1
ATOM 5136 C CA . GLU A 1 665 ? 20.541 20.566 25.316 1.00 68.06 665 GLU A CA 1
ATOM 5137 C C . GLU A 1 665 ? 20.317 19.531 24.202 1.00 68.06 665 GLU A C 1
ATOM 5139 O O . GLU A 1 665 ? 19.272 18.882 24.157 1.00 68.06 665 GLU A O 1
ATOM 5144 N N . GLU A 1 666 ? 21.334 19.289 23.372 1.00 70.50 666 GLU A N 1
ATOM 5145 C CA . GLU A 1 666 ? 21.339 18.320 22.273 1.00 70.50 666 GLU A CA 1
ATOM 5146 C C . GLU A 1 666 ? 21.267 16.859 22.745 1.00 70.50 666 GLU A C 1
ATOM 5148 O O . GLU A 1 666 ? 20.777 15.997 22.022 1.00 70.50 666 GLU A O 1
ATOM 5153 N N . ILE A 1 667 ? 21.746 16.566 23.958 1.00 65.44 667 ILE A N 1
ATOM 5154 C CA . ILE A 1 667 ? 21.649 15.234 24.583 1.00 65.44 667 ILE A CA 1
ATOM 5155 C C . ILE A 1 667 ? 20.308 15.093 25.319 1.00 65.44 667 ILE A C 1
ATOM 5157 O O . ILE A 1 667 ? 19.782 13.994 25.485 1.00 65.44 667 ILE A O 1
ATOM 5161 N N . PHE A 1 668 ? 19.742 16.214 25.764 1.00 64.69 668 PHE A N 1
ATOM 5162 C CA . PHE A 1 668 ? 18.627 16.256 26.704 1.00 64.69 668 PHE A CA 1
ATOM 5163 C C . PHE A 1 668 ? 17.250 16.401 26.043 1.00 64.69 668 PHE A C 1
ATOM 5165 O O . PHE A 1 668 ? 16.239 16.041 26.649 1.00 64.69 668 PHE A O 1
ATOM 5172 N N . THR A 1 669 ? 17.194 16.886 24.801 1.00 58.88 669 THR A N 1
ATOM 5173 C CA . THR A 1 669 ? 15.941 17.157 24.075 1.00 58.88 669 THR A CA 1
ATOM 5174 C C . THR A 1 669 ? 15.093 15.899 23.882 1.00 58.88 669 THR A C 1
ATOM 5176 O O . THR A 1 669 ? 13.879 15.968 24.036 1.00 58.88 669 THR A O 1
ATOM 5179 N N . GLY A 1 670 ? 15.709 14.736 23.643 1.00 60.25 670 GLY A N 1
ATOM 5180 C CA . GLY A 1 670 ? 14.982 13.461 23.544 1.00 60.25 670 GLY A CA 1
ATOM 5181 C C . GLY A 1 670 ? 14.452 12.931 24.884 1.00 60.25 670 GLY A C 1
ATOM 5182 O O . GLY A 1 670 ? 13.436 12.249 24.915 1.00 60.25 670 GLY A O 1
ATOM 5183 N N . LEU A 1 671 ? 15.101 13.274 26.003 1.00 57.84 671 LEU A N 1
ATOM 5184 C CA . LEU A 1 671 ? 14.718 12.819 27.348 1.00 57.84 671 LEU A CA 1
ATOM 5185 C C . LEU A 1 671 ? 13.658 13.720 28.006 1.00 57.84 671 LEU A C 1
ATOM 5187 O O . LEU A 1 671 ? 12.922 13.265 28.879 1.00 57.84 671 LEU A O 1
ATOM 5191 N N . GLN A 1 672 ? 13.561 14.994 27.605 1.00 57.97 672 GLN A N 1
ATOM 5192 C CA . GLN A 1 672 ? 12.557 15.934 28.125 1.00 57.97 672 GLN A CA 1
ATOM 5193 C C . GLN A 1 672 ? 11.182 15.823 27.466 1.00 57.97 672 GLN A C 1
ATOM 5195 O O . GLN A 1 672 ? 10.208 16.269 28.072 1.00 57.97 672 GLN A O 1
ATOM 5200 N N . GLN A 1 673 ? 11.094 15.248 26.263 1.00 59.75 673 GLN A N 1
ATOM 5201 C CA . GLN A 1 673 ? 9.850 15.175 25.485 1.00 59.75 673 GLN A CA 1
ATOM 5202 C C . GLN A 1 673 ? 8.743 14.344 26.152 1.00 59.75 673 GLN A C 1
ATOM 5204 O O . GLN A 1 673 ? 7.603 14.390 25.707 1.00 59.75 673 GLN A O 1
ATOM 5209 N N . SER A 1 674 ? 9.042 13.593 27.215 1.00 69.19 674 SER A N 1
ATOM 5210 C CA . SER A 1 674 ? 8.064 12.735 27.891 1.00 69.19 674 SER A CA 1
ATOM 5211 C C . SER A 1 674 ? 8.324 12.674 29.397 1.00 69.19 674 SER A C 1
ATOM 5213 O O . SER A 1 674 ? 8.641 11.620 29.948 1.00 69.19 674 SER A O 1
ATOM 5215 N N . SER A 1 675 ? 8.269 13.827 30.067 1.00 73.94 675 SER A N 1
ATOM 5216 C CA . SER A 1 675 ? 8.600 13.928 31.492 1.00 73.94 675 SER A CA 1
ATOM 5217 C C . SER A 1 675 ? 7.612 13.154 32.375 1.00 73.94 675 SER A C 1
ATOM 5219 O O . SER A 1 675 ? 8.041 12.632 33.401 1.00 73.94 675 SER A O 1
ATOM 5221 N N . LEU A 1 676 ? 6.339 13.020 31.985 1.00 81.62 676 LEU A N 1
ATOM 5222 C CA . LEU A 1 676 ? 5.364 12.164 32.669 1.00 81.62 676 LEU A CA 1
ATOM 5223 C C . LEU A 1 676 ? 5.705 10.687 32.476 1.00 81.62 676 LEU A C 1
ATOM 5225 O O . LEU A 1 676 ? 5.824 9.976 33.464 1.00 81.62 676 LEU A O 1
ATOM 5229 N N . LEU A 1 677 ? 5.954 10.238 31.239 1.00 79.50 677 LEU A N 1
ATOM 5230 C CA . LEU A 1 677 ? 6.281 8.830 30.961 1.00 79.50 677 LEU A CA 1
ATOM 5231 C C . LEU A 1 677 ? 7.565 8.386 31.674 1.00 79.50 677 LEU A C 1
ATOM 5233 O O . LEU A 1 677 ? 7.611 7.318 32.276 1.00 79.50 677 LEU A O 1
ATOM 5237 N N . CYS A 1 678 ? 8.605 9.220 31.624 1.00 74.44 678 CYS A N 1
ATOM 5238 C CA . CYS A 1 678 ? 9.877 8.963 32.297 1.00 74.44 678 CYS A CA 1
ATOM 5239 C C . CYS A 1 678 ? 9.775 9.118 33.822 1.00 74.44 678 CYS A C 1
ATOM 5241 O O . CYS A 1 678 ? 10.583 8.549 34.551 1.00 74.44 678 CYS A O 1
ATOM 5243 N N . GLY A 1 679 ? 8.808 9.902 34.307 1.00 72.56 679 GLY A N 1
ATOM 5244 C CA . GLY A 1 679 ? 8.527 10.111 35.726 1.00 72.56 679 GLY A CA 1
ATOM 5245 C C . GLY A 1 679 ? 7.832 8.930 36.409 1.00 72.56 679 GLY A C 1
ATOM 5246 O O . GLY A 1 679 ? 7.633 8.984 37.621 1.00 72.56 679 GLY A O 1
ATOM 5247 N N . MET A 1 680 ? 7.496 7.877 35.661 1.00 71.56 680 MET A N 1
ATOM 5248 C CA . MET A 1 680 ? 6.781 6.689 36.135 1.00 71.56 680 MET A CA 1
ATOM 5249 C C . MET A 1 680 ? 7.733 5.518 36.434 1.00 71.56 680 MET A C 1
ATOM 5251 O O . MET A 1 680 ? 8.841 5.419 35.897 1.00 71.56 680 MET A O 1
ATOM 5255 N N . GLY A 1 681 ? 7.305 4.605 37.309 1.00 69.12 681 GLY A N 1
ATOM 5256 C CA . GLY A 1 681 ? 8.069 3.408 37.683 1.00 69.12 681 GLY A CA 1
ATOM 5257 C C . GLY A 1 681 ? 9.346 3.652 38.511 1.00 69.12 681 GLY A C 1
ATOM 5258 O O . GLY A 1 681 ? 9.562 4.709 39.103 1.00 69.12 681 GLY A O 1
ATOM 5259 N N . GLN A 1 682 ? 10.220 2.636 38.581 1.00 65.38 682 GLN A N 1
ATOM 5260 C CA . GLN A 1 682 ? 11.402 2.621 39.468 1.00 65.38 682 GLN A CA 1
ATOM 5261 C C . GLN A 1 682 ? 12.393 3.773 39.204 1.00 65.38 682 GLN A C 1
ATOM 5263 O O . GLN A 1 682 ? 13.073 4.222 40.127 1.00 65.38 682 GLN A O 1
ATOM 5268 N N . TRP A 1 683 ? 12.458 4.263 37.964 1.00 69.00 683 TRP A N 1
ATOM 5269 C CA . TRP A 1 683 ? 13.364 5.335 37.535 1.00 69.00 683 TRP A CA 1
ATOM 5270 C C . TRP A 1 683 ? 12.745 6.735 37.659 1.00 69.00 683 TRP A C 1
ATOM 5272 O O . TRP A 1 683 ? 13.466 7.734 37.676 1.00 69.00 683 TRP A O 1
ATOM 5282 N N . GLY A 1 684 ? 11.423 6.816 37.840 1.00 75.56 684 GLY A N 1
ATOM 5283 C CA . GLY A 1 684 ? 10.692 8.070 37.997 1.00 75.56 684 GLY A CA 1
ATOM 5284 C C . GLY A 1 684 ? 11.162 8.909 39.183 1.00 75.56 684 GLY A C 1
ATOM 5285 O O . GLY A 1 684 ? 11.231 10.134 39.101 1.00 75.56 684 GLY A O 1
ATOM 5286 N N . VAL A 1 685 ? 11.606 8.257 40.263 1.00 79.19 685 VAL A N 1
ATOM 5287 C CA . VAL A 1 685 ? 12.177 8.937 41.437 1.00 79.19 685 VAL A CA 1
ATOM 5288 C C . VAL A 1 685 ? 13.433 9.733 41.074 1.00 79.19 685 VAL A C 1
ATOM 5290 O O . VAL A 1 685 ? 13.625 10.829 41.595 1.00 79.19 685 VAL A O 1
ATOM 5293 N N . GLU A 1 686 ? 14.280 9.236 40.171 1.00 80.94 686 GLU A N 1
ATOM 5294 C CA . GLU A 1 686 ? 15.494 9.949 39.755 1.00 80.94 686 GLU A CA 1
ATOM 5295 C C . GLU A 1 686 ? 15.147 11.194 38.935 1.00 80.94 686 GLU A C 1
ATOM 5297 O O . GLU A 1 686 ? 15.699 12.268 39.185 1.00 80.94 686 GLU A O 1
ATOM 5302 N N . VAL A 1 687 ? 14.167 11.083 38.030 1.00 80.69 687 VAL A N 1
ATOM 5303 C CA . VAL A 1 687 ? 13.620 12.218 37.269 1.00 80.69 687 VAL A CA 1
ATOM 5304 C C . VAL A 1 687 ? 13.015 13.255 38.217 1.00 80.69 687 VAL A C 1
ATOM 5306 O O . VAL A 1 687 ? 13.308 14.446 38.094 1.00 80.69 687 VAL A O 1
ATOM 5309 N N . LEU A 1 688 ? 12.223 12.819 39.199 1.00 79.44 688 LEU A N 1
ATOM 5310 C CA . LEU A 1 688 ? 11.590 13.692 40.189 1.00 79.44 688 LEU A CA 1
ATOM 5311 C C . LEU A 1 688 ? 12.619 14.404 41.068 1.00 79.44 688 LEU A C 1
ATOM 5313 O O . LEU A 1 688 ? 12.542 15.622 41.225 1.00 79.44 688 LEU A O 1
ATOM 5317 N N . VAL A 1 689 ? 13.612 13.683 41.599 1.00 84.31 689 VAL A N 1
ATOM 5318 C CA . VAL A 1 689 ? 14.710 14.270 42.386 1.00 84.31 689 VAL A CA 1
ATOM 5319 C C . VAL A 1 689 ? 15.486 15.274 41.544 1.00 84.31 689 VAL A C 1
ATOM 5321 O O . VAL A 1 689 ? 15.789 16.365 42.027 1.00 84.31 689 VAL A O 1
ATOM 5324 N N . HIS A 1 690 ? 15.768 14.954 40.281 1.00 85.88 690 HIS A N 1
ATOM 5325 C CA . HIS A 1 690 ? 16.458 15.870 39.391 1.00 85.88 690 HIS A CA 1
ATOM 5326 C C . HIS A 1 690 ? 15.646 17.150 39.140 1.00 85.88 690 HIS A C 1
ATOM 5328 O O . HIS A 1 690 ? 16.159 18.247 39.359 1.00 85.88 690 HIS A O 1
ATOM 5334 N N . LYS A 1 691 ? 14.373 17.037 38.740 1.00 83.38 691 LYS A N 1
ATOM 5335 C CA . LYS A 1 691 ? 13.481 18.190 38.506 1.00 83.38 691 LYS A CA 1
ATOM 5336 C C . LYS A 1 691 ? 13.300 19.025 39.774 1.00 83.38 691 LYS A C 1
ATOM 5338 O O . LYS A 1 691 ? 13.366 20.253 39.720 1.00 83.38 691 LYS A O 1
ATOM 5343 N N . TRP A 1 692 ? 13.160 18.371 40.926 1.00 83.12 692 TRP A N 1
ATOM 5344 C CA . TRP A 1 692 ? 13.094 19.036 42.222 1.00 83.12 692 TRP A CA 1
ATOM 5345 C C . TRP A 1 692 ? 14.374 19.827 42.513 1.00 83.12 692 TRP A C 1
ATOM 5347 O O . TRP A 1 692 ? 14.288 21.019 42.805 1.00 83.12 692 TRP A O 1
ATOM 5357 N N . LEU A 1 693 ? 15.556 19.220 42.354 1.00 86.31 693 LEU A N 1
ATOM 5358 C CA . LEU A 1 693 ? 16.845 19.896 42.530 1.00 86.31 693 LEU A CA 1
ATOM 5359 C C . LEU A 1 693 ? 17.028 21.065 41.553 1.00 86.31 693 LEU A C 1
ATOM 5361 O O . LEU A 1 693 ? 17.542 22.108 41.952 1.00 86.31 693 LEU A O 1
ATOM 5365 N N . LEU A 1 694 ? 16.574 20.932 40.301 1.00 86.06 694 LEU A N 1
ATOM 5366 C CA . LEU A 1 694 ? 16.596 22.020 39.319 1.00 86.06 694 LEU A CA 1
ATOM 5367 C C . LEU A 1 694 ? 15.768 23.228 39.777 1.00 86.06 694 LEU A C 1
ATOM 5369 O O . LEU A 1 694 ? 16.175 24.362 39.520 1.00 86.06 694 LEU A O 1
ATOM 5373 N N . SER A 1 695 ? 14.648 22.991 40.463 1.00 82.88 695 SER A N 1
ATOM 5374 C CA . SER A 1 695 ? 13.752 24.030 40.991 1.00 82.88 695 SER A CA 1
ATOM 5375 C C . SER A 1 695 ? 14.124 24.542 42.391 1.00 82.88 695 SER A C 1
ATOM 5377 O O . SER A 1 695 ? 13.521 25.498 42.875 1.00 82.88 695 SER A O 1
ATOM 5379 N N . ASN A 1 696 ? 15.087 23.918 43.075 1.00 85.19 696 ASN A N 1
ATOM 5380 C CA . ASN A 1 696 ? 15.350 24.184 44.488 1.00 85.19 696 ASN A CA 1
ATOM 5381 C C . ASN A 1 696 ? 16.147 25.485 44.709 1.00 85.19 696 ASN A C 1
ATOM 5383 O O . ASN A 1 696 ? 17.123 25.753 44.010 1.00 85.19 696 ASN A O 1
ATOM 5387 N N . ALA A 1 697 ? 15.791 26.256 45.743 1.00 87.56 697 ALA A N 1
ATOM 5388 C CA . ALA A 1 697 ? 16.485 27.495 46.112 1.00 87.56 697 ALA A CA 1
ATOM 5389 C C . ALA A 1 697 ? 17.965 27.295 46.503 1.00 87.56 697 ALA A C 1
ATOM 5391 O O . ALA A 1 697 ? 18.766 28.219 46.384 1.00 87.56 697 ALA A O 1
ATOM 5392 N N . ASN A 1 698 ? 18.341 26.092 46.942 1.00 89.00 698 ASN A N 1
ATOM 5393 C CA . ASN A 1 698 ? 19.712 25.727 47.294 1.00 89.00 698 ASN A CA 1
ATOM 5394 C C . ASN A 1 698 ? 20.578 25.344 46.079 1.00 89.00 698 ASN A C 1
ATOM 5396 O O . ASN A 1 698 ? 21.758 25.017 46.241 1.00 89.00 698 ASN A O 1
ATOM 5400 N N . ARG A 1 699 ? 20.022 25.343 44.863 1.00 92.00 699 ARG A N 1
ATOM 5401 C CA . ARG A 1 699 ? 20.790 25.060 43.651 1.00 92.00 699 ARG A CA 1
ATOM 5402 C C . ARG A 1 699 ? 21.779 26.191 43.371 1.00 92.00 699 ARG A C 1
ATOM 5404 O O . ARG A 1 699 ? 21.386 27.348 43.237 1.00 92.00 699 ARG A O 1
ATOM 5411 N N . THR A 1 700 ? 23.051 25.850 43.195 1.00 93.00 700 THR A N 1
ATOM 5412 C CA . THR A 1 700 ? 24.055 26.766 42.642 1.00 93.00 700 THR A CA 1
ATOM 5413 C C . THR A 1 700 ? 24.329 26.428 41.180 1.00 93.00 700 THR A C 1
ATOM 5415 O O . THR A 1 700 ? 24.349 25.260 40.789 1.00 93.00 700 THR A O 1
ATOM 5418 N N . LYS A 1 701 ? 24.529 27.460 40.355 1.00 94.19 701 LYS A N 1
ATOM 5419 C CA . LYS A 1 701 ? 25.015 27.313 38.972 1.00 94.19 701 LYS A CA 1
ATOM 5420 C C . LYS A 1 701 ? 26.542 27.332 38.888 1.00 94.19 701 LYS A C 1
ATOM 5422 O O . LYS A 1 701 ? 27.090 27.047 37.829 1.00 94.19 701 LYS A O 1
ATOM 5427 N N . ASP A 1 702 ? 27.217 27.680 39.982 1.00 95.38 702 ASP A N 1
ATOM 5428 C CA . ASP A 1 702 ? 28.671 27.684 40.069 1.00 95.38 702 ASP A CA 1
ATOM 5429 C C . ASP A 1 702 ? 29.139 26.379 40.732 1.00 95.38 702 ASP A C 1
ATOM 5431 O O . ASP A 1 702 ? 28.899 26.188 41.928 1.00 95.38 702 ASP A O 1
ATOM 5435 N N . PRO A 1 703 ? 29.803 25.472 39.993 1.00 94.81 703 PRO A N 1
ATOM 5436 C CA . PRO A 1 703 ? 30.294 24.224 40.565 1.00 94.81 703 PRO A CA 1
ATOM 5437 C C . PRO A 1 703 ? 31.341 24.457 41.663 1.00 94.81 703 PRO A C 1
ATOM 5439 O O . PRO A 1 703 ? 31.487 23.623 42.548 1.00 94.81 703 PRO A O 1
ATOM 5442 N N . SER A 1 704 ? 32.066 25.578 41.649 1.00 95.06 704 SER A N 1
ATOM 5443 C CA . SER A 1 704 ? 33.069 25.880 42.677 1.00 95.06 704 SER A CA 1
ATOM 5444 C C . SER A 1 704 ? 32.463 26.302 44.020 1.00 95.06 704 SER A C 1
ATOM 5446 O O . SER A 1 704 ? 33.125 26.196 45.050 1.00 95.06 704 SER A O 1
ATOM 5448 N N . ASP A 1 705 ? 31.197 26.722 44.011 1.00 95.19 705 ASP A N 1
ATOM 5449 C CA . ASP A 1 705 ? 30.422 27.132 45.185 1.00 95.19 705 ASP A CA 1
ATOM 5450 C C . ASP A 1 705 ? 29.537 25.988 45.721 1.00 95.19 705 ASP A C 1
ATOM 5452 O O . ASP A 1 705 ? 28.660 26.210 46.550 1.00 95.19 705 ASP A O 1
ATOM 5456 N N . ALA A 1 706 ? 29.710 24.763 45.214 1.00 95.81 706 ALA A N 1
ATOM 5457 C CA . ALA A 1 706 ? 28.861 23.624 45.537 1.00 95.81 706 ALA A CA 1
ATOM 5458 C C . ALA A 1 706 ? 29.421 22.776 46.686 1.00 95.81 706 ALA A C 1
ATOM 5460 O O . ALA A 1 706 ? 30.569 22.333 46.654 1.00 95.81 706 ALA A O 1
ATOM 5461 N N . ASP A 1 707 ? 28.567 22.459 47.657 1.00 95.00 707 ASP A N 1
ATOM 5462 C CA . ASP A 1 707 ? 28.843 21.471 48.702 1.00 95.00 707 ASP A CA 1
ATOM 5463 C C . ASP A 1 707 ? 28.526 20.037 48.236 1.00 95.00 707 ASP A C 1
ATOM 5465 O O . ASP A 1 707 ? 29.060 19.062 48.769 1.00 95.00 707 ASP A O 1
ATOM 5469 N N . LEU A 1 708 ? 27.635 19.895 47.248 1.00 94.31 708 LEU A N 1
ATOM 5470 C CA . LEU A 1 708 ? 27.213 18.623 46.665 1.00 94.31 708 LEU A CA 1
ATOM 5471 C C . LEU A 1 708 ? 27.073 18.749 45.146 1.00 94.31 708 LEU A C 1
ATOM 5473 O O . LEU A 1 708 ? 26.477 19.700 44.649 1.00 94.31 708 LEU A O 1
ATOM 5477 N N . PHE A 1 709 ? 27.546 17.736 44.426 1.00 95.69 709 PHE A N 1
ATOM 5478 C CA . PHE A 1 709 ? 27.332 17.589 42.990 1.00 95.69 709 PHE A CA 1
ATOM 5479 C C . PHE A 1 709 ? 26.299 16.495 42.743 1.00 95.69 709 PHE A C 1
ATOM 5481 O O . PHE A 1 709 ? 26.492 15.353 43.164 1.00 95.69 709 PHE A O 1
ATOM 5488 N N . TYR A 1 710 ? 25.220 16.837 42.050 1.00 93.62 710 TYR A N 1
ATOM 5489 C CA . TYR A 1 710 ? 24.236 15.884 41.561 1.00 93.62 710 TYR A CA 1
ATOM 5490 C C . TYR A 1 710 ? 24.367 15.758 40.045 1.00 93.62 710 TYR A C 1
ATOM 5492 O O . TYR A 1 710 ? 24.249 16.745 39.319 1.00 93.62 710 TYR A O 1
ATOM 5500 N N . VAL A 1 711 ? 24.615 14.538 39.577 1.00 91.31 711 VAL A N 1
ATOM 5501 C CA . VAL A 1 711 ? 24.676 14.206 38.153 1.00 91.31 711 VAL A CA 1
ATOM 5502 C C . VAL A 1 711 ? 23.539 13.226 37.877 1.00 91.31 711 VAL A C 1
ATOM 5504 O O . VAL A 1 711 ? 23.606 12.106 38.389 1.00 91.31 711 VAL A O 1
ATOM 5507 N N . PRO A 1 712 ? 22.488 13.626 37.139 1.00 84.44 712 PRO A N 1
ATOM 5508 C CA . PRO A 1 712 ? 21.413 12.706 36.797 1.00 84.44 712 PRO A CA 1
ATOM 5509 C C . PRO A 1 712 ? 21.956 11.607 35.881 1.00 84.44 712 PRO A C 1
ATOM 5511 O O . PRO A 1 712 ? 22.705 11.882 34.941 1.00 84.44 712 PRO A O 1
ATOM 5514 N N . VAL A 1 713 ? 21.566 10.363 36.145 1.00 78.12 713 VAL A N 1
ATOM 5515 C CA . VAL A 1 713 ? 21.845 9.221 35.274 1.00 78.12 713 VAL A CA 1
ATOM 5516 C C . VAL A 1 713 ? 20.503 8.694 34.806 1.00 78.12 713 VAL A C 1
ATOM 5518 O O . VAL A 1 713 ? 19.782 8.100 35.588 1.00 78.12 713 VAL A O 1
ATOM 5521 N N . TYR A 1 714 ? 20.161 8.910 33.540 1.00 72.31 714 TYR A N 1
ATOM 5522 C CA . TYR A 1 714 ? 18.998 8.256 32.947 1.00 72.31 714 TYR A CA 1
ATOM 5523 C C . TYR A 1 714 ? 19.473 6.965 32.295 1.00 72.31 714 TYR A C 1
ATOM 5525 O O . TYR A 1 714 ? 19.977 6.976 31.172 1.00 72.31 714 TYR A O 1
ATOM 5533 N N . GLY A 1 715 ? 19.412 5.866 33.044 1.00 60.47 715 GLY A N 1
ATOM 5534 C CA . GLY A 1 715 ? 19.624 4.539 32.480 1.00 60.47 715 GLY A CA 1
ATOM 5535 C C . GLY A 1 715 ? 18.431 4.180 31.600 1.00 60.47 715 GLY A C 1
ATOM 5536 O O . GLY A 1 715 ? 17.328 4.039 32.115 1.00 60.47 715 GLY A O 1
ATOM 5537 N N . THR A 1 716 ? 18.644 4.085 30.290 1.00 48.03 716 THR A N 1
ATOM 5538 C CA . THR A 1 716 ? 17.666 3.519 29.347 1.00 48.03 716 THR A CA 1
ATOM 5539 C C . THR A 1 716 ? 17.656 2.005 29.419 1.00 48.03 716 THR A C 1
ATOM 5541 O O . THR A 1 716 ? 18.779 1.439 29.419 1.00 48.03 716 THR A O 1
#

Foldseek 3Di:
DVVVCVVCPVPADDDDDDDDDDDDDDDDDDDDDDAQFFAKEWEDALPPLPFFLLWFDFPVPVLSVQLLVLLVVLLVVQLVVLHFLLNLLVVLPVDDLLVLCLVLCVLLVFDHSVLLNLLQVVRRNARRDCRALQDPLLQLLCLAVQLCVQALAHPPRDGALALGGLDLDDCPPVVVSSVSNSVSSSPTDRDDDPCVVSVHDPVCVVSSSSNNSSSNSSLRSSSVSSSVVDPRPSSVVSNVSSVLSVCLLVLSLVCCLPPPVPPGQKYKYWFAFPVSVVSNCVSVVVPQWDKFFDDDDPPDRGAIIMIGGPPSQKDFPPVVLVVLVVLLCVQCVVVVNDPRQKTWTWIPGPPDDIEIEMHGEAPQQLSCLLVSLVSVLVVVHKYKYKYQSNAACDDDVRHHHPVNNVVSCLVSQKDKDDLAWFAQGQTGSSDSNNSCHPDGRTGSRIIIMTHPQQKDFPDKDWAQQDDPDGHPPYSRHSGSTTMIMTGIRRGGPLCVLVVLVPPDPPDPPVDQLCLQAFVQAQPPLGGSSNSSSVSVCVVPDDLLDLVQLCCLQRVPCVPGLVVSVVVCVVVVDQDRSLLNSLVSLSSNLQNCLAPNPHLVVSLVSNVVSVVSLVVCVVVVNVSSVSSVVVCSNPPPSQVCLLSVNDAAPPDPVDLAAEEEDDPPCVVCVVVSSRSPNCLDDPRVVLSRVNSNQVSYPSYDNDPVPGPYYHYRDDDD

Nearest PDB structures (foldseek):
  4gz1-assembly3_A  TM=6.542E-01  e=1.226E-07  Mus musculus
  3g6s-assembly1_A  TM=6.438E-01  e=1.934E-06  Phocaeicola vulgatus ATCC 8482
  3mpr-assembly1_B  TM=6.158E-01  e=1.239E-06  Bacteroides thetaiotaomicron

Radius of gyration: 33.4 Å; Cα contacts (8 Å, |Δi|>4): 1163; chains: 1; bounding box: 67×56×101 Å

Secondary structure (DSSP, 8-state):
-HHHHHHHHHHH-S-PPP---------PPP-PPPPPPPEEEEEEE-----S-TTSB--TT-HHHHHHHHHHHHHHHHHHHHT-BHHHHHHHH-SS-HHHHHHHTTTTTT-S-HHHHHHHHHHHHTSBSIIIIIT-HHHHHTTTTHHHHHHHSB-GGG-B-SSTTS---S---SHHHHHHHHHHHHHH---PPP-TTTTT--HHHHTTHHHHHHHHHHHHHHHHHHHHTTSSS-HHHHHHHHHHHHHHHHHHHHHHIIIIITTT-SEEEEEEE-HHHHHHHHHH-TT--EEEEEPPPPTT-S-EEEEEEETTSS-EEEHHHHHHHHHHHHHHHHHHTPPTTSEEEEEEE-TTSS-EEEEEEE--TTSTTHHHHHHHHHHT-S-EEEEEE--EESS--TTSEEHHHHHHHHHHTTEEE------EEEEB-S-STTGGGTT-EEEE--EEEEEE-SSEEEEEEEEESSSSSS--SS-SS--SSBPEEEEEEEE--THHHHHHHTTT-TTS------GGG--TT-BTTTB-HHHHHHHHHHHTT--TT-HHHHHHIIIIIIIIIIHHHHHHHHHHTPPPSSHHHHHHHHHHHHHHIIIIIS-HHHHHHHHHHHHHHHHHHHHTT-HHHHHHHHHHTTTHHHHHHHHTT-PPPP----SS--EEE----HHHHHHHHTTHHHHTSHHHHHHHHHHHHHHH-TTEES-GGG-SEEE------

InterPro domains:
  IPR036691 Endonuclease/exonuclease/phosphatase superfamily [SSF56219] (245-489)
  IPR059278 Domain of unknown function DUF8234 [PF26695] (84-238)

Organism: Perkinsus olseni (NCBI:txid32597)

pLDDT: mean 82.63, std 16.27, range [24.92, 98.31]

Sequence (716 aa):
MRRLEGLLSPVFGDRALFSEAMHTSGQQCPVSRARPTPIKLATWNIGSVQTNPLEFADDSDHRFTHFLAEFQSHANALEASGSTIGDILVETFPFSVRSSLVDNYRALGLASPESSAEAFDFLARLKVWSGFLASQNIGDSRIISWPDRFTNVVGNGRCRPSMISCYTEELFPSKVWLDSWIRFMADAHIPTLSVEKYNIASPYRENYRAFSVVGLAVFDSLLIAIAERTSVDWRDMRLGRIGCVSQRPQQLVNYVAQHLLGAEDVIMLQEVSDDIQNRILSVDEAGGYELIAESNSSGAKQRSVILIKKGCGLEIDVDASERAREAMRAEGERQGLASGDLSVAVVSTPNDPPLLLASFHGDTNGRLTIPTLKVFSSLGLPLLAGVDANCYANPTSGNLAVVDFLKAVTDTGLYHTQPLTTTRNLRTPLQAQSAKTNVLDQNPKDYILLTNAGMTIEKSSVDDGGSGGQSLPNLHFPSDHAIVKAEIDWSPMVRVLRLLLWPLTSGSFSNYNAHLECPGGIDDCLTEEFFRDLAQFQATYMREDLNLSQYFLTSIYRLCVEPYLDRLDASGEAPKCPAPLADTMLNALLALETRFEGPSEARELYQRAVSLVTAASEAGDSSVEYLLADWQLDTPYTYPALLGLAQPSPVSFSSLKVYVYEPPEEIFTGLQQSSLLCGMGQWGVEVLVHKWLLSNANRTKDPSDADLFYVPVYGT

Solvent-accessible surface area (backbone atoms only — not comparable to full-atom values): 39210 Å² total; per-residue (Å²): 108,85,75,52,58,74,72,47,52,90,76,68,63,98,77,82,87,89,79,90,87,90,82,89,82,93,78,89,80,79,88,74,78,81,74,78,76,56,49,29,35,35,24,31,50,56,62,38,84,65,59,39,54,49,34,50,45,39,91,86,41,60,69,57,50,50,39,52,53,42,39,52,51,52,44,50,51,39,41,74,72,65,40,29,38,42,58,51,48,56,72,66,34,93,59,61,68,66,56,54,49,29,77,38,18,67,58,61,71,37,96,39,45,64,50,40,44,51,35,41,61,58,55,29,66,27,36,47,31,76,56,44,52,43,13,59,68,50,44,61,46,31,30,32,42,53,49,44,74,46,38,37,60,34,89,93,74,47,39,37,72,38,89,48,19,63,38,85,69,72,68,63,62,64,66,60,24,51,56,48,30,52,58,48,47,46,72,52,75,62,80,87,77,64,54,74,85,53,68,39,52,74,93,42,57,89,51,41,70,28,34,19,58,45,40,37,52,52,50,45,52,49,53,51,51,48,48,74,72,38,91,51,68,56,65,64,53,47,52,52,34,33,53,54,51,72,41,28,68,58,51,44,41,50,45,44,53,72,67,38,54,90,71,35,38,32,41,20,34,19,50,42,29,71,69,54,52,52,49,44,57,63,69,42,76,80,61,51,54,47,81,43,62,63,82,76,60,97,79,56,73,39,23,10,26,36,36,38,28,67,84,69,55,59,46,79,38,64,70,56,16,52,53,52,43,51,55,47,48,62,51,32,55,74,71,65,55,61,75,33,32,54,18,65,40,28,25,43,45,88,76,66,70,54,35,34,40,36,11,34,45,33,46,91,36,13,77,52,30,62,61,48,52,53,53,55,51,72,68,77,49,44,39,44,32,22,32,36,38,35,25,23,76,79,51,57,98,79,42,27,34,43,68,59,49,55,47,47,36,50,79,58,57,36,46,66,49,77,87,45,73,26,29,30,35,30,34,31,71,56,45,66,52,19,59,55,38,85,44,69,46,61,20,44,25,52,42,46,36,30,31,79,73,26,49,44,78,79,42,68,49,78,51,66,69,79,77,82,87,66,49,23,34,39,100,77,26,55,28,39,37,32,32,41,37,36,34,32,38,76,45,63,65,82,41,60,64,53,58,79,52,61,90,62,87,85,63,90,74,85,74,71,45,70,45,30,48,28,88,83,30,55,70,92,74,39,37,34,64,53,25,48,49,47,26,59,45,62,81,74,61,64,79,81,42,55,68,59,8,38,45,31,29,63,69,40,31,63,68,40,47,49,60,48,50,54,49,29,69,72,70,70,53,83,74,80,50,45,33,43,53,30,51,46,49,58,38,13,32,54,23,31,19,61,74,74,73,22,58,67,56,26,38,52,51,51,50,54,29,49,51,45,41,50,54,38,44,77,71,64,40,66,35,31,55,53,46,49,64,62,33,68,79,55,50,76,75,46,45,32,42,51,59,70,62,52,71,58,50,86,74,67,92,57,95,59,24,33,17,64,63,75,73,60,64,88,75,40,56,78,64,59,52,32,35,62,67,54,42,46,72,92,59,7,59,58,49,49,52,48,43,46,50,73,42,31,75,40,47,35,93,47,68,91,70,35,77,40,82,45,70,83,77,86,84,128